Protein AF-A0A0B7K867-F1 (afdb_monomer_lite)

Foldseek 3Di:
DVLCLQVVPPPSVVVVVVVLVVLVVVLVVVCVVPPPQVSLLSLLVSLLVQLVVQLFPLVRVVVSLVSLVVSLVSLVVLQVVDPDLVVLLVSCLVCLLSLLSSLQQLLQLLQLCLQDPRVAPVCSVVSLVSSVSNLDPPAPQLSHLCSQCVVLSVLSNLLSNLLSVLQNDPDLADDPVSQVSLVVSLVCLVPDDGPDPPVRHPPCVLSVLLSRLLSQLSSLLSNLQSCLSHVVDDDDDESLRSLCRSVVSVVVRDLPHPCLLVCQRSLLSSLLSDDDPVSVVVSVVSLVSCVPPVVPVCSVVSNVLSVVLNVVVVVVCVVVVVPPDPDDDDDDDDDDDDDDDDDDDYDDDDDDDDDDDDDPDPDDPPPDDPDPPDPVDDDDYDPVSVPSPNQSHSNHCSDSSNVCVVVSNRHGRD

pLDDT: mean 75.61, std 20.84, range [25.62, 98.25]

Structure (mmCIF, N/CA/C/O backbone):
data_AF-A0A0B7K867-F1
#
_entry.id   AF-A0A0B7K867-F1
#
loop_
_atom_site.group_PDB
_atom_site.id
_atom_site.type_symbol
_atom_site.label_atom_id
_atom_site.label_alt_id
_atom_site.label_comp_id
_atom_site.label_asym_id
_atom_site.label_entity_id
_atom_site.label_seq_id
_atom_site.pdbx_PDB_ins_code
_atom_site.Cartn_x
_atom_site.Cartn_y
_atom_site.Cartn_z
_atom_site.occupancy
_atom_site.B_iso_or_equiv
_atom_site.auth_seq_id
_atom_site.auth_comp_id
_atom_site.auth_asym_id
_atom_site.auth_atom_id
_atom_site.pdbx_PDB_model_num
ATOM 1 N N . MET A 1 1 ? -1.658 -6.199 23.686 1.00 56.97 1 MET A N 1
ATOM 2 C CA . MET A 1 1 ? -0.664 -5.362 22.976 1.00 56.97 1 MET A CA 1
ATOM 3 C C . MET A 1 1 ? 0.705 -5.403 23.638 1.00 56.97 1 MET A C 1
ATOM 5 O O . MET A 1 1 ? 1.655 -5.749 22.957 1.00 56.97 1 MET A O 1
ATOM 9 N N . THR A 1 2 ? 0.822 -5.155 24.946 1.00 69.38 2 THR A N 1
ATOM 10 C CA . THR A 1 2 ? 2.101 -5.198 25.694 1.00 69.38 2 THR A CA 1
ATOM 11 C C . THR A 1 2 ? 2.902 -6.489 25.502 1.00 69.38 2 THR A C 1
ATOM 13 O O . THR A 1 2 ? 4.087 -6.428 25.205 1.00 69.38 2 THR A O 1
ATOM 16 N N . CYS A 1 3 ? 2.254 -7.654 25.559 1.00 64.75 3 CYS A N 1
ATOM 17 C CA . CYS A 1 3 ? 2.908 -8.951 25.341 1.00 64.75 3 CYS A CA 1
ATOM 18 C C . CYS A 1 3 ? 3.470 -9.158 23.919 1.00 64.75 3 CYS A C 1
ATOM 20 O O . CYS A 1 3 ? 4.193 -10.118 23.691 1.00 64.75 3 CYS A O 1
ATOM 22 N N . PHE A 1 4 ? 3.132 -8.284 22.966 1.00 64.44 4 PHE A N 1
ATOM 23 C CA . PHE A 1 4 ? 3.580 -8.354 21.571 1.00 64.44 4 PHE A CA 1
ATOM 24 C C . PHE A 1 4 ? 4.642 -7.298 21.232 1.00 64.44 4 PHE A C 1
ATOM 26 O O . PHE A 1 4 ? 5.082 -7.225 20.090 1.00 64.44 4 PHE A O 1
ATOM 33 N N . HIS A 1 5 ? 5.069 -6.486 22.209 1.00 59.84 5 HIS A N 1
ATOM 34 C CA . HIS A 1 5 ? 6.167 -5.531 22.025 1.00 59.84 5 HIS A CA 1
ATOM 35 C C . HIS A 1 5 ? 7.540 -6.203 21.903 1.00 59.84 5 HIS A C 1
ATOM 37 O O . HIS A 1 5 ? 8.487 -5.542 21.501 1.00 59.84 5 HIS A O 1
ATOM 43 N N . GLU A 1 6 ? 7.659 -7.498 22.192 1.00 63.31 6 GLU A N 1
ATOM 44 C CA . GLU A 1 6 ? 8.897 -8.259 22.022 1.00 63.31 6 GLU A CA 1
ATOM 45 C C . GLU A 1 6 ? 8.617 -9.520 21.177 1.00 63.31 6 GLU A C 1
ATOM 47 O O . GLU A 1 6 ? 8.407 -10.607 21.714 1.00 63.31 6 GLU A O 1
ATOM 52 N N . PRO A 1 7 ? 8.542 -9.393 19.839 1.00 54.34 7 PRO A N 1
ATOM 53 C CA . PRO A 1 7 ? 8.161 -10.464 18.920 1.00 54.34 7 PRO A CA 1
ATOM 54 C C . PRO A 1 7 ? 9.181 -11.608 18.883 1.00 54.34 7 PRO A C 1
ATOM 56 O O . PRO A 1 7 ? 8.835 -12.724 18.506 1.00 54.34 7 PRO A O 1
ATOM 59 N N . SER A 1 8 ? 10.421 -11.363 19.314 1.00 57.66 8 SER A N 1
ATOM 60 C CA . SER A 1 8 ? 11.446 -12.390 19.536 1.00 57.66 8 SER A CA 1
ATOM 61 C C . SER A 1 8 ? 11.122 -13.314 20.717 1.00 57.66 8 SER A C 1
ATOM 63 O O . SER A 1 8 ? 11.644 -14.428 20.784 1.00 57.66 8 SER A O 1
ATOM 65 N N . ASN A 1 9 ? 10.238 -12.899 21.629 1.00 67.25 9 ASN A N 1
ATOM 66 C CA . ASN A 1 9 ? 9.821 -13.689 22.776 1.00 67.25 9 ASN A CA 1
ATOM 67 C C . ASN A 1 9 ? 8.528 -14.464 22.463 1.00 67.25 9 ASN A C 1
ATOM 69 O O . ASN A 1 9 ? 7.400 -13.999 22.668 1.00 67.25 9 ASN A O 1
ATOM 73 N N . SER A 1 10 ? 8.706 -15.689 21.958 1.00 67.25 10 SER A N 1
ATOM 74 C CA . SER A 1 10 ? 7.602 -16.590 21.599 1.00 67.25 10 SER A CA 1
ATOM 75 C C . SER A 1 10 ? 6.669 -16.898 22.779 1.00 67.25 10 SER A C 1
ATOM 77 O O . SER A 1 10 ? 5.478 -17.141 22.569 1.00 67.25 10 SER A O 1
ATOM 79 N N . GLU A 1 11 ? 7.172 -16.886 24.016 1.00 76.06 11 GLU A N 1
ATOM 80 C CA . GLU A 1 11 ? 6.361 -17.151 25.207 1.00 76.06 11 GLU A CA 1
ATOM 81 C C . GLU A 1 11 ? 5.426 -15.979 25.512 1.00 76.06 11 GLU A C 1
ATOM 83 O O . GLU A 1 11 ? 4.225 -16.194 25.703 1.00 76.06 11 GLU A O 1
ATOM 88 N N . LEU A 1 12 ? 5.934 -14.743 25.464 1.00 76.12 12 LEU A N 1
ATOM 89 C CA . LEU A 1 12 ? 5.117 -13.536 25.620 1.00 76.12 12 LEU A CA 1
ATOM 90 C C . LEU A 1 12 ? 4.058 -13.429 24.519 1.00 76.12 12 LEU A C 1
ATOM 92 O O . LEU A 1 12 ? 2.893 -13.164 24.816 1.00 76.12 12 LEU A O 1
ATOM 96 N N . SER A 1 13 ? 4.413 -13.740 23.271 1.00 68.56 13 SER A N 1
ATOM 97 C CA . SER A 1 13 ? 3.451 -13.763 22.163 1.00 68.56 13 SER A CA 1
ATOM 98 C C . SER A 1 13 ? 2.328 -14.785 22.396 1.00 68.56 13 SER A C 1
ATOM 100 O O . SER A 1 13 ? 1.149 -14.467 22.227 1.00 68.56 13 SER A O 1
ATOM 102 N N . SER A 1 14 ? 2.659 -15.994 22.869 1.00 74.56 14 SER A N 1
ATOM 103 C CA . SER A 1 14 ? 1.657 -17.015 23.213 1.00 74.56 14 SER A CA 1
ATOM 104 C C . SER A 1 14 ? 0.759 -16.597 24.388 1.00 74.56 14 SER A C 1
ATOM 106 O O . SER A 1 14 ? -0.443 -16.866 24.394 1.00 74.56 14 SER A O 1
ATOM 108 N N . LEU A 1 15 ? 1.322 -15.902 25.381 1.00 82.94 15 LEU A N 1
ATOM 109 C CA . LEU A 1 15 ? 0.586 -15.361 26.520 1.00 82.94 15 LEU A CA 1
ATOM 110 C C . LEU A 1 15 ? -0.377 -14.253 26.076 1.00 82.94 15 LEU A C 1
ATOM 112 O O . LEU A 1 15 ? -1.535 -14.246 26.487 1.00 82.94 15 LEU A O 1
ATOM 116 N N . GLY A 1 16 ? 0.071 -13.366 25.188 1.00 80.56 16 GLY A N 1
ATOM 117 C CA . GLY A 1 16 ? -0.761 -12.321 24.604 1.00 80.56 16 GLY A CA 1
ATOM 118 C C . GLY A 1 16 ? -1.966 -12.880 23.848 1.00 80.56 16 GLY A C 1
ATOM 119 O O . GLY A 1 16 ? -3.068 -12.357 23.998 1.00 80.56 16 GLY A O 1
ATOM 120 N N . ILE A 1 17 ? -1.780 -13.960 23.077 1.00 75.56 17 ILE A N 1
ATOM 121 C CA . ILE A 1 17 ? -2.883 -14.635 22.372 1.00 75.56 17 ILE A CA 1
ATOM 122 C C . ILE A 1 17 ? -3.884 -15.204 23.380 1.00 75.56 17 ILE A C 1
ATOM 124 O O . ILE A 1 17 ? -5.071 -14.909 23.273 1.00 75.56 17 ILE A O 1
ATOM 128 N N . ARG A 1 18 ? -3.412 -15.912 24.416 1.00 80.00 18 ARG A N 1
ATOM 129 C CA . ARG A 1 18 ? -4.284 -16.443 25.479 1.00 80.00 18 ARG A CA 1
ATOM 130 C C . ARG A 1 18 ? -5.076 -15.350 26.195 1.00 80.00 18 ARG A C 1
ATOM 132 O O . ARG A 1 18 ? -6.247 -15.544 26.509 1.00 80.00 18 ARG A O 1
ATOM 139 N N . HIS A 1 19 ? -4.467 -14.189 26.444 1.00 84.44 19 HIS A N 1
ATOM 140 C CA . HIS A 1 19 ? -5.178 -13.048 27.023 1.00 84.44 19 HIS A CA 1
ATOM 141 C C . HIS A 1 19 ? -6.284 -12.523 26.101 1.00 84.44 19 HIS A C 1
ATOM 143 O O . HIS A 1 19 ? -7.366 -12.203 26.588 1.00 84.44 19 HIS A O 1
ATOM 149 N N . LEU A 1 20 ? -6.041 -12.457 24.789 1.00 80.25 20 LEU A N 1
ATOM 150 C CA . LEU A 1 20 ? -7.052 -12.031 23.816 1.00 80.25 20 LEU A CA 1
ATOM 151 C C . LEU A 1 20 ? -8.190 -13.053 23.674 1.00 80.25 20 LEU A C 1
ATOM 153 O O . LEU A 1 20 ? -9.345 -12.652 23.540 1.00 80.25 20 LEU A O 1
ATOM 157 N N . GLU A 1 21 ? -7.882 -14.349 23.740 1.00 75.81 21 GLU A N 1
ATOM 158 C CA . GLU A 1 21 ? -8.877 -15.429 23.732 1.00 75.81 21 GLU A CA 1
ATOM 159 C C . GLU A 1 21 ? -9.757 -15.381 24.989 1.00 75.81 21 GLU A C 1
ATOM 161 O O . GLU A 1 21 ? -10.977 -15.321 24.877 1.00 75.81 21 GLU A O 1
ATOM 166 N N . CYS A 1 22 ? -9.155 -15.262 26.177 1.00 81.19 22 CYS A N 1
ATOM 167 C CA . CYS A 1 22 ? -9.885 -15.121 27.443 1.00 81.19 22 CYS A CA 1
ATOM 168 C C . CYS A 1 22 ? -10.757 -13.848 27.480 1.00 81.19 22 CYS A C 1
ATOM 170 O O . CYS A 1 22 ? -11.909 -13.867 27.924 1.00 81.19 22 CYS A O 1
ATOM 172 N N . ALA A 1 23 ? -10.241 -12.735 26.944 1.00 80.62 23 ALA A N 1
ATOM 173 C CA . ALA A 1 23 ? -11.027 -11.517 26.764 1.00 80.62 23 ALA A CA 1
ATOM 174 C C . ALA A 1 23 ? -12.232 -11.742 25.835 1.00 80.62 23 ALA A C 1
ATOM 176 O O . ALA A 1 23 ? -13.276 -11.125 26.031 1.00 80.62 23 ALA A O 1
ATOM 177 N N . SER A 1 24 ? -12.119 -12.633 24.844 1.00 74.75 24 SER A N 1
ATOM 178 C CA . SER A 1 24 ? -13.228 -12.980 23.957 1.00 74.75 24 SER A CA 1
ATOM 179 C C . SER A 1 24 ? -14.368 -13.674 24.697 1.00 74.75 24 SER A C 1
ATOM 181 O O . SER A 1 24 ? -15.514 -13.263 24.530 1.00 74.75 24 SER A O 1
ATOM 183 N N . ASP A 1 25 ? -14.056 -14.652 25.548 1.00 75.75 25 ASP A N 1
ATOM 184 C CA . ASP A 1 25 ? -15.058 -15.367 26.349 1.00 75.75 25 ASP A CA 1
ATOM 185 C C . ASP A 1 25 ? -15.780 -14.419 27.318 1.00 75.75 25 ASP A C 1
ATOM 187 O O . ASP A 1 25 ? -16.999 -14.483 27.488 1.00 75.75 25 ASP A O 1
ATOM 191 N N . THR A 1 26 ? -15.031 -13.476 27.896 1.00 75.88 26 THR A N 1
ATOM 192 C CA . THR A 1 26 ? -15.555 -12.494 28.855 1.00 75.88 26 THR A CA 1
ATOM 193 C C . THR A 1 26 ? -16.478 -11.484 28.169 1.00 75.88 26 THR A C 1
ATOM 195 O O . THR A 1 26 ? -17.595 -11.251 28.624 1.00 75.88 26 THR A O 1
ATOM 198 N N . LEU A 1 27 ? -16.058 -10.932 27.026 1.00 76.19 27 LEU A N 1
ATOM 199 C CA . LEU A 1 27 ? -16.862 -9.982 26.249 1.00 76.19 27 LEU A CA 1
ATOM 200 C C . LEU A 1 27 ? -18.140 -10.623 25.695 1.00 76.19 27 LEU A C 1
ATOM 202 O O . LEU A 1 27 ? -19.187 -9.978 25.657 1.00 76.19 27 LEU A O 1
ATOM 206 N N . HIS A 1 28 ? -18.081 -11.902 25.312 1.00 70.69 28 HIS A N 1
ATOM 207 C CA . HIS A 1 28 ? -19.255 -12.623 24.830 1.00 70.69 28 HIS A CA 1
ATOM 208 C C . HIS A 1 28 ? -20.311 -12.817 25.931 1.00 70.69 28 HIS A C 1
ATOM 210 O O . HIS A 1 28 ? -21.506 -12.756 25.634 1.00 70.69 28 HIS A O 1
ATOM 216 N N . ALA A 1 29 ? -19.892 -13.002 27.188 1.00 68.94 29 ALA A N 1
ATOM 217 C CA . ALA A 1 29 ? -20.795 -13.046 28.336 1.00 68.94 29 ALA A CA 1
ATOM 218 C C . ALA A 1 29 ? -21.405 -11.664 28.644 1.00 68.94 29 ALA A C 1
ATOM 220 O O . ALA A 1 29 ? -22.609 -11.566 28.868 1.00 68.94 29 ALA A O 1
ATOM 221 N N . SER A 1 30 ? -20.615 -10.587 28.573 1.00 64.12 30 SER A N 1
ATOM 222 C CA . SER A 1 30 ? -21.084 -9.216 28.841 1.00 64.12 30 SER A CA 1
ATOM 223 C C . SER A 1 30 ? -22.057 -8.670 27.787 1.00 64.12 30 SER A C 1
ATOM 225 O O . SER A 1 30 ? -22.953 -7.898 28.123 1.00 64.12 30 SER A O 1
ATOM 227 N N . LEU A 1 31 ? -21.956 -9.107 26.523 1.00 64.19 31 LEU A N 1
ATOM 228 C CA . LEU A 1 31 ? -22.924 -8.763 25.466 1.00 64.19 31 LEU A CA 1
ATOM 229 C C . LEU A 1 31 ? -24.349 -9.263 25.771 1.00 64.19 31 LEU A C 1
ATOM 231 O O . LEU A 1 31 ? -25.322 -8.682 25.286 1.00 64.19 31 LEU A O 1
ATOM 235 N N . ILE A 1 32 ? -24.476 -10.326 26.570 1.00 62.62 32 ILE A N 1
ATOM 236 C CA . ILE A 1 32 ? -25.762 -10.907 26.978 1.00 62.62 32 ILE A CA 1
ATOM 237 C C . ILE A 1 32 ? -26.411 -10.070 28.097 1.00 62.62 32 ILE A C 1
ATOM 239 O O . ILE A 1 32 ? -27.637 -10.025 28.180 1.00 62.62 32 ILE A O 1
ATOM 243 N N . ASP A 1 33 ? -25.612 -9.351 28.894 1.00 56.97 33 ASP A N 1
ATOM 244 C CA . ASP A 1 33 ? -26.041 -8.672 30.131 1.00 56.97 33 ASP A CA 1
ATOM 245 C C . ASP A 1 33 ? -26.426 -7.185 29.946 1.00 56.97 33 ASP A C 1
ATOM 247 O O . ASP A 1 33 ? -26.813 -6.499 30.888 1.00 56.97 33 ASP A O 1
ATOM 251 N N . GLY A 1 34 ? -26.391 -6.670 28.711 1.00 55.19 34 GLY A N 1
ATOM 252 C CA . GLY A 1 34 ? -27.034 -5.399 28.347 1.00 55.19 34 GLY A CA 1
ATOM 253 C C . GLY A 1 34 ? -26.179 -4.124 28.413 1.00 55.19 34 GLY A C 1
ATOM 254 O O . GLY A 1 34 ? -26.662 -3.078 27.973 1.00 55.19 34 GLY A O 1
ATOM 255 N N . GLU A 1 35 ? -24.914 -4.176 28.844 1.00 55.56 35 GLU A N 1
ATOM 256 C CA . GLU A 1 35 ? -23.950 -3.070 28.673 1.00 55.56 35 GLU A CA 1
ATOM 257 C C . GLU A 1 35 ? -23.458 -3.005 27.217 1.00 55.56 35 GLU A C 1
ATOM 259 O O . GLU A 1 35 ? -22.434 -3.570 26.856 1.00 55.56 35 GLU A O 1
ATOM 264 N N . LYS A 1 36 ? -24.210 -2.353 26.324 1.00 68.44 36 LYS A N 1
ATOM 265 C CA . LYS A 1 36 ? -23.975 -2.504 24.874 1.00 68.44 36 LYS A CA 1
ATOM 266 C C . LYS A 1 36 ? -22.848 -1.638 24.291 1.00 68.44 36 LYS A C 1
ATOM 268 O O . LYS A 1 36 ? -22.123 -2.138 23.440 1.00 68.44 36 LYS A O 1
ATOM 273 N N . SER A 1 37 ? -22.686 -0.375 24.707 1.00 69.31 37 SER A N 1
ATOM 274 C CA . SER A 1 37 ? -21.748 0.558 24.034 1.00 69.31 37 SER A CA 1
ATOM 275 C C . SER A 1 37 ? -20.278 0.300 24.407 1.00 69.31 37 SER A C 1
ATOM 277 O O . SER A 1 37 ? -19.452 0.054 23.528 1.00 69.31 37 SER A O 1
ATOM 279 N N . GLU A 1 38 ? -19.937 0.252 25.699 1.00 73.31 38 GLU A N 1
ATOM 280 C CA . GLU A 1 38 ? -18.545 0.033 26.139 1.00 73.31 38 GLU A CA 1
ATOM 281 C C . GLU A 1 38 ? -18.023 -1.370 25.797 1.00 73.31 38 GLU A C 1
ATOM 283 O O . GLU A 1 38 ? -16.888 -1.527 25.337 1.00 73.31 38 GLU A O 1
ATOM 288 N N . VAL A 1 39 ? -18.872 -2.394 25.914 1.00 78.19 39 VAL A N 1
ATOM 289 C CA . VAL A 1 39 ? -18.525 -3.765 25.513 1.00 78.19 39 VAL A CA 1
ATOM 290 C C . VAL A 1 39 ? -18.267 -3.846 24.007 1.00 78.19 39 VAL A C 1
ATOM 292 O O . VAL A 1 39 ? -17.319 -4.511 23.589 1.00 78.19 39 VAL A O 1
ATOM 295 N N . LEU A 1 40 ? -19.033 -3.125 23.179 1.00 77.25 40 LEU A N 1
ATOM 296 C CA . LEU A 1 40 ? -18.819 -3.075 21.731 1.00 77.25 40 LEU A CA 1
ATOM 297 C C . LEU A 1 40 ? -17.492 -2.397 21.364 1.00 77.25 40 LEU A C 1
ATOM 299 O O . LEU A 1 40 ? -16.791 -2.875 20.465 1.00 77.25 40 LEU A O 1
ATOM 303 N N . LYS A 1 41 ? -17.101 -1.333 22.078 1.00 76.75 41 LYS A N 1
ATOM 304 C CA . LYS A 1 41 ? -15.795 -0.674 21.897 1.00 76.75 41 LYS A CA 1
ATOM 305 C C . LYS A 1 41 ? -14.645 -1.612 22.251 1.00 76.75 41 LYS A C 1
ATOM 307 O O . LYS A 1 41 ? -13.727 -1.792 21.447 1.00 76.75 41 LYS A O 1
ATOM 312 N N . ALA A 1 42 ? -14.726 -2.270 23.407 1.00 81.88 42 ALA A N 1
ATOM 313 C CA . ALA A 1 42 ? -13.730 -3.243 23.846 1.00 81.88 42 ALA A CA 1
ATOM 314 C C . ALA A 1 42 ? -13.631 -4.443 22.888 1.00 81.88 42 ALA A C 1
ATOM 316 O O . ALA A 1 42 ? -12.528 -4.872 22.535 1.00 81.88 42 ALA A O 1
ATOM 317 N N . HIS A 1 43 ? -14.771 -4.947 22.401 1.00 82.94 43 HIS A N 1
ATOM 318 C CA . HIS A 1 43 ? -14.814 -6.022 21.408 1.00 82.94 43 HIS A CA 1
ATOM 319 C C . HIS A 1 43 ? -14.176 -5.579 20.093 1.00 82.94 43 HIS A C 1
ATOM 321 O O . HIS A 1 43 ? -13.311 -6.283 19.579 1.00 82.94 43 HIS A O 1
ATOM 327 N N . THR A 1 44 ? -14.514 -4.392 19.593 1.00 83.06 44 THR A N 1
ATOM 328 C CA . THR A 1 44 ? -13.930 -3.836 18.363 1.00 83.06 44 THR A CA 1
ATOM 329 C C . THR A 1 44 ? -12.410 -3.696 18.485 1.00 83.06 44 THR A C 1
ATOM 331 O O . THR A 1 44 ? -11.679 -4.188 17.626 1.00 83.06 44 THR A O 1
ATOM 334 N N . ALA A 1 45 ? -11.909 -3.112 19.578 1.00 84.31 45 ALA A N 1
ATOM 335 C CA . ALA A 1 45 ? -10.473 -2.953 19.822 1.00 84.31 45 ALA A CA 1
ATOM 336 C C . ALA A 1 45 ? -9.731 -4.301 19.891 1.00 84.31 45 ALA A C 1
ATOM 338 O O . ALA A 1 45 ? -8.665 -4.469 19.285 1.00 84.31 45 ALA A O 1
ATOM 339 N N . LYS A 1 46 ? -10.313 -5.290 20.585 1.00 86.50 46 LYS A N 1
ATOM 340 C CA . LYS A 1 46 ? -9.799 -6.667 20.638 1.00 86.50 46 LYS A CA 1
ATOM 341 C C . LYS A 1 46 ? -9.746 -7.285 19.242 1.00 86.50 46 LYS A C 1
ATOM 343 O O . LYS A 1 46 ? -8.712 -7.824 18.854 1.00 86.50 46 LYS A O 1
ATOM 348 N N . THR A 1 47 ? -10.836 -7.208 18.484 1.00 86.88 47 THR A N 1
ATOM 349 C CA . THR A 1 47 ? -10.940 -7.822 17.157 1.00 86.88 47 THR A CA 1
ATOM 350 C C . THR A 1 47 ? -9.967 -7.183 16.164 1.00 86.88 47 THR A C 1
ATOM 352 O O . THR A 1 47 ? -9.309 -7.903 15.418 1.00 86.88 47 THR A O 1
ATOM 355 N N . ILE A 1 48 ? -9.764 -5.862 16.211 1.00 86.69 48 ILE A N 1
ATOM 356 C CA . ILE A 1 48 ? -8.735 -5.175 15.409 1.00 86.69 48 ILE A CA 1
ATOM 357 C C . ILE A 1 48 ? -7.331 -5.631 15.805 1.00 86.69 48 ILE A C 1
ATOM 359 O O . ILE A 1 48 ? -6.498 -5.882 14.938 1.00 86.69 48 ILE A O 1
ATOM 363 N N . THR A 1 49 ? -7.070 -5.784 17.104 1.00 85.25 49 THR A N 1
ATOM 364 C CA . THR A 1 49 ? -5.784 -6.293 17.598 1.00 85.25 49 THR A CA 1
ATOM 365 C C . THR A 1 49 ? -5.514 -7.710 17.085 1.00 85.25 49 THR A C 1
ATOM 367 O O . THR A 1 49 ? -4.422 -7.996 16.599 1.00 85.25 49 THR A O 1
ATOM 370 N N . LEU A 1 50 ? -6.512 -8.595 17.150 1.00 85.31 50 LEU A N 1
ATOM 371 C CA . LEU A 1 50 ? -6.423 -9.951 16.607 1.00 85.31 50 LEU A CA 1
ATOM 372 C C . LEU A 1 50 ? -6.218 -9.939 15.088 1.00 85.31 50 LEU A C 1
ATOM 374 O O . LEU A 1 50 ? -5.361 -10.669 14.593 1.00 85.31 50 LEU A O 1
ATOM 378 N N . ALA A 1 51 ? -6.947 -9.088 14.361 1.00 87.12 51 ALA A N 1
ATOM 379 C CA . ALA A 1 51 ? -6.766 -8.908 12.925 1.00 87.12 51 ALA A CA 1
ATOM 380 C C . ALA A 1 51 ? -5.328 -8.489 12.605 1.00 87.12 51 ALA A C 1
ATOM 382 O O . ALA A 1 51 ? -4.669 -9.164 11.821 1.00 87.12 51 ALA A O 1
ATOM 383 N N . TYR A 1 52 ? -4.816 -7.446 13.266 1.00 84.00 52 TYR A N 1
ATOM 384 C CA . TYR A 1 52 ? -3.444 -6.973 13.100 1.00 84.00 52 TYR A CA 1
ATOM 385 C C . TYR A 1 52 ? -2.440 -8.110 13.296 1.00 84.00 52 TYR A C 1
ATOM 387 O O . TYR A 1 52 ? -1.683 -8.420 12.385 1.00 84.00 52 TYR A O 1
ATOM 395 N N . LEU A 1 53 ? -2.484 -8.804 14.436 1.00 81.12 53 LEU A N 1
ATOM 396 C CA . LEU A 1 53 ? -1.532 -9.873 14.751 1.00 81.12 53 LEU A CA 1
ATOM 397 C C . LEU A 1 53 ? -1.561 -11.024 13.737 1.00 81.12 53 LEU A C 1
ATOM 399 O O . LEU A 1 53 ? -0.521 -11.591 13.416 1.00 81.12 53 LEU A O 1
ATOM 403 N N . LYS A 1 54 ? -2.747 -11.382 13.239 1.00 82.94 54 LYS A N 1
ATOM 404 C CA . LYS A 1 54 ? -2.939 -12.532 12.345 1.00 82.94 54 LYS A CA 1
ATOM 405 C C . LYS A 1 54 ? -2.692 -12.197 10.873 1.00 82.94 54 LYS A C 1
ATOM 407 O O . LYS A 1 54 ? -2.276 -13.071 10.123 1.00 82.94 54 LYS A O 1
ATOM 412 N N . LEU A 1 55 ? -2.901 -10.949 10.447 1.00 84.06 55 LEU A N 1
ATOM 413 C CA . LEU A 1 55 ? -2.641 -10.496 9.069 1.00 84.06 55 LEU A CA 1
ATOM 414 C C . LEU A 1 55 ? -1.155 -10.520 8.691 1.00 84.06 55 LEU A C 1
ATOM 416 O O . LEU A 1 55 ? -0.824 -10.549 7.503 1.00 84.06 55 LEU A O 1
ATOM 420 N N . TRP A 1 56 ? -0.283 -10.520 9.697 1.00 76.94 56 TRP A N 1
ATOM 421 C CA . TRP A 1 56 ? 1.164 -10.608 9.552 1.00 76.94 56 TRP A CA 1
ATOM 422 C C . TRP A 1 56 ? 1.733 -12.024 9.680 1.00 76.94 56 TRP A C 1
ATOM 424 O O . TRP A 1 56 ? 2.911 -12.240 9.403 1.00 76.94 56 TRP A O 1
ATOM 434 N N . ASP A 1 57 ? 0.906 -13.003 10.047 1.00 77.50 57 ASP A N 1
ATOM 435 C CA . ASP A 1 57 ? 1.308 -14.403 10.127 1.00 77.50 57 ASP A CA 1
ATOM 436 C C . ASP A 1 57 ? 0.868 -15.155 8.856 1.00 77.50 57 ASP A C 1
ATOM 438 O O . ASP A 1 57 ? -0.333 -15.312 8.605 1.00 77.50 57 ASP A O 1
ATOM 442 N N . PRO A 1 58 ? 1.811 -15.691 8.056 1.00 72.31 58 PRO A N 1
ATOM 443 C CA . PRO A 1 58 ? 1.476 -16.407 6.828 1.00 72.31 58 PRO A CA 1
ATOM 444 C C . PRO A 1 58 ? 0.559 -17.610 7.071 1.00 72.31 58 PRO A C 1
ATOM 446 O O . PRO A 1 58 ? -0.264 -17.931 6.211 1.00 72.31 58 PRO A O 1
ATOM 449 N N . GLN A 1 59 ? 0.674 -18.257 8.237 1.00 75.25 59 GLN A N 1
ATOM 450 C CA . GLN A 1 59 ? -0.088 -19.457 8.588 1.00 75.25 59 GLN A CA 1
ATOM 451 C C . GLN A 1 59 ? -1.515 -19.146 9.047 1.00 75.25 59 GLN A C 1
ATOM 453 O O . GLN A 1 59 ? -2.382 -20.016 8.977 1.00 75.25 59 GLN A O 1
ATOM 458 N N . SER A 1 60 ? -1.784 -17.918 9.499 1.00 76.94 60 SER A N 1
ATOM 459 C CA . SER A 1 60 ? -3.087 -17.529 10.052 1.00 76.94 60 SER A CA 1
ATOM 460 C C . SER A 1 60 ? -3.719 -16.298 9.395 1.00 76.94 60 SER A C 1
ATOM 462 O O . SER A 1 60 ? -4.762 -15.817 9.842 1.00 76.94 60 SER A O 1
ATOM 464 N N . SER A 1 61 ? -3.168 -15.860 8.264 1.00 74.31 61 SER A N 1
ATOM 465 C CA . SER A 1 61 ? -3.665 -14.742 7.457 1.00 74.31 61 SER A CA 1
ATOM 466 C C . SER A 1 61 ? -5.161 -14.815 7.114 1.00 74.31 61 SER A C 1
ATOM 468 O O . SER A 1 61 ? -5.860 -13.805 7.191 1.00 74.31 61 SER A O 1
ATOM 470 N N . GLY A 1 62 ? -5.693 -16.006 6.808 1.00 78.12 62 GLY A N 1
ATOM 471 C CA . GLY A 1 62 ? -7.130 -16.206 6.571 1.00 78.12 62 GLY A CA 1
ATOM 472 C C . GLY A 1 62 ? -7.994 -15.884 7.797 1.00 78.12 62 GLY A C 1
ATOM 473 O O . GLY A 1 62 ? -9.039 -15.246 7.675 1.00 78.12 62 GLY A O 1
ATOM 474 N N . THR A 1 63 ? -7.524 -16.250 8.991 1.00 81.75 63 THR A N 1
ATOM 475 C CA . THR A 1 63 ? -8.163 -15.896 10.264 1.00 81.75 63 THR A CA 1
ATOM 476 C C . THR A 1 63 ? -8.066 -14.391 10.525 1.00 81.75 63 THR A C 1
ATOM 478 O O . THR A 1 63 ? -9.034 -13.785 10.979 1.00 81.75 63 THR A O 1
ATOM 481 N N . GLY A 1 64 ? -6.941 -13.758 10.172 1.00 84.56 64 GLY A N 1
ATOM 482 C CA . GLY A 1 64 ? -6.775 -12.302 10.255 1.00 84.56 64 GLY A CA 1
ATOM 483 C C . GLY A 1 64 ? -7.784 -11.528 9.405 1.00 84.56 64 GLY A C 1
ATOM 484 O O . GLY A 1 64 ? -8.401 -10.583 9.895 1.00 84.56 64 GLY A O 1
ATOM 485 N N . LEU A 1 65 ? -8.029 -11.978 8.170 1.00 84.88 65 LEU A N 1
ATOM 486 C CA . LEU A 1 65 ? -9.064 -11.410 7.297 1.00 84.88 65 LEU A CA 1
ATOM 487 C C . LEU A 1 65 ? -10.477 -11.569 7.883 1.00 84.88 65 LEU A C 1
ATOM 489 O O . LEU A 1 65 ? -11.294 -10.656 7.765 1.00 84.88 65 LEU A O 1
ATOM 493 N N . SER A 1 66 ? -10.758 -12.696 8.547 1.00 86.50 66 SER A N 1
ATOM 494 C CA . SER A 1 66 ? -12.036 -12.913 9.238 1.00 86.50 66 SER A CA 1
ATOM 495 C C . SER A 1 66 ? -12.240 -11.918 10.380 1.00 86.50 66 SER A C 1
ATOM 497 O O . SER A 1 66 ? -13.305 -11.310 10.469 1.00 86.50 66 SER A O 1
ATOM 499 N N . TYR A 1 67 ? -11.223 -11.700 11.220 1.00 87.94 67 TYR A N 1
ATOM 500 C CA . TYR A 1 67 ? -11.299 -10.697 12.285 1.00 87.94 67 TYR A CA 1
ATOM 501 C C . TYR A 1 67 ? -11.457 -9.283 11.725 1.00 87.94 67 TYR A C 1
ATOM 503 O O . TYR A 1 67 ? -12.224 -8.488 12.259 1.00 87.94 67 TYR A O 1
ATOM 511 N N . LEU A 1 68 ? -10.796 -8.956 10.614 1.00 87.88 68 LEU A N 1
ATOM 512 C CA . LEU A 1 68 ? -10.965 -7.648 9.986 1.00 87.88 68 LEU A CA 1
ATOM 513 C C . LEU A 1 68 ? -12.405 -7.429 9.481 1.00 87.88 68 LEU A C 1
ATOM 515 O O . LEU A 1 68 ? -12.973 -6.352 9.670 1.00 87.88 68 LEU A O 1
ATOM 519 N N . ALA A 1 69 ? -13.021 -8.453 8.884 1.00 86.88 69 ALA A N 1
ATOM 520 C CA . ALA A 1 69 ? -14.425 -8.412 8.473 1.00 86.88 69 ALA A CA 1
ATOM 521 C C . ALA A 1 69 ? -15.385 -8.306 9.676 1.00 86.88 69 ALA A C 1
ATOM 523 O O . ALA A 1 69 ? -16.368 -7.558 9.631 1.00 86.88 69 ALA A O 1
ATOM 524 N N . GLU A 1 70 ? -15.081 -9.003 10.772 1.00 85.94 70 GLU A N 1
ATOM 525 C CA . GLU A 1 70 ? -15.823 -8.899 12.030 1.00 85.94 70 GLU A CA 1
ATOM 526 C C . GLU A 1 70 ? -15.741 -7.477 12.604 1.00 85.94 70 GLU A C 1
ATOM 528 O O . GLU A 1 70 ? -16.776 -6.887 12.906 1.00 85.94 70 GLU A O 1
ATOM 533 N N . ALA A 1 71 ? -14.550 -6.869 12.657 1.00 87.44 71 ALA A N 1
ATOM 534 C CA . ALA A 1 71 ? -14.366 -5.497 13.135 1.00 87.44 71 ALA A CA 1
ATOM 535 C C . ALA A 1 71 ? -15.222 -4.489 12.351 1.00 87.44 71 ALA A C 1
ATOM 537 O O . ALA A 1 71 ? -15.867 -3.626 12.945 1.00 87.44 71 ALA A O 1
ATOM 538 N N . ARG A 1 72 ? -15.300 -4.628 11.019 1.00 86.38 72 ARG A N 1
ATOM 539 C CA . ARG A 1 72 ? -16.194 -3.798 10.190 1.00 86.38 72 ARG A CA 1
ATOM 540 C C . ARG A 1 72 ? -17.657 -3.978 10.570 1.00 86.38 72 ARG A C 1
ATOM 542 O O . ARG A 1 72 ? -18.393 -2.999 10.637 1.00 86.38 72 ARG A O 1
ATOM 549 N N . THR A 1 73 ? -18.076 -5.217 10.801 1.00 85.56 73 THR A N 1
ATOM 550 C CA . THR A 1 73 ? -19.458 -5.534 11.173 1.00 85.56 73 THR A CA 1
ATOM 551 C C . THR A 1 73 ? -19.816 -4.906 12.518 1.00 85.56 73 THR A C 1
ATOM 553 O O . THR A 1 73 ? -20.871 -4.289 12.629 1.00 85.56 73 THR A O 1
ATOM 556 N N . LEU A 1 74 ? -18.915 -4.976 13.502 1.00 84.56 74 LEU A N 1
ATOM 557 C CA . LEU A 1 74 ? -19.094 -4.359 14.820 1.00 84.56 74 LEU A CA 1
ATOM 558 C C . LEU A 1 74 ? -19.206 -2.831 14.734 1.00 84.56 74 LEU A C 1
ATOM 560 O O . LEU A 1 74 ? -20.088 -2.246 15.356 1.00 84.56 74 LEU A O 1
ATOM 564 N N . ILE A 1 75 ? -18.383 -2.179 13.906 1.00 83.19 75 ILE A N 1
ATOM 565 C CA . ILE A 1 75 ? -18.459 -0.723 13.698 1.00 83.19 75 ILE A CA 1
ATOM 566 C C . ILE A 1 75 ? -19.786 -0.326 13.034 1.00 83.19 75 ILE A C 1
ATOM 568 O O . ILE A 1 75 ? -20.420 0.644 13.444 1.00 83.19 75 ILE A O 1
ATOM 572 N N . LYS A 1 76 ? -20.254 -1.092 12.041 1.00 82.94 76 LYS A N 1
ATOM 573 C CA . LYS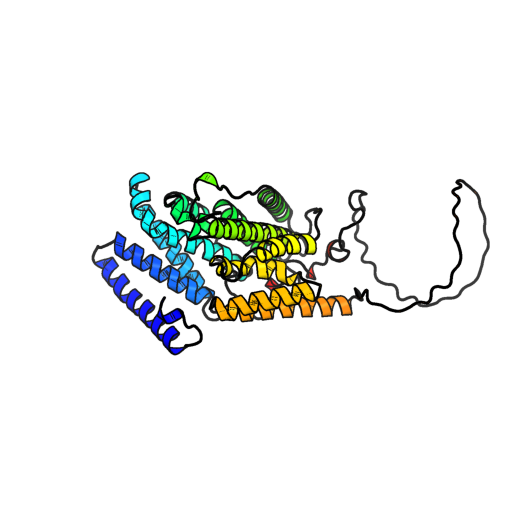 A 1 76 ? -21.568 -0.854 11.419 1.00 82.94 76 LYS A CA 1
ATOM 574 C C . LYS A 1 76 ? -22.715 -1.048 12.407 1.00 82.94 76 LYS A C 1
ATOM 576 O O . LYS A 1 76 ? -23.666 -0.274 12.393 1.00 82.94 76 LYS A O 1
ATOM 581 N N . GLN A 1 77 ? -22.625 -2.056 13.275 1.00 80.50 77 GLN A N 1
ATOM 582 C CA . GLN A 1 77 ? -23.599 -2.270 14.347 1.00 80.50 77 GLN A CA 1
ATOM 583 C C . GLN A 1 77 ? -23.611 -1.096 15.329 1.00 80.50 77 GLN A C 1
ATOM 585 O O . GLN A 1 77 ? -24.691 -0.622 15.667 1.00 80.50 77 GLN A O 1
ATOM 590 N N . ALA A 1 78 ? -22.438 -0.576 15.711 1.00 76.75 78 ALA A N 1
ATOM 591 C CA . ALA A 1 78 ? -22.331 0.624 16.544 1.00 76.75 78 ALA A CA 1
ATOM 592 C C . ALA A 1 78 ? -23.058 1.811 15.898 1.00 76.75 78 ALA A C 1
ATOM 594 O O . ALA A 1 78 ? -23.829 2.507 16.552 1.00 76.75 78 ALA A O 1
ATOM 595 N N . ALA A 1 79 ? -22.873 1.996 14.588 1.00 77.25 79 ALA A N 1
ATOM 596 C CA . ALA A 1 79 ? -23.495 3.091 13.859 1.00 77.25 79 ALA A CA 1
ATOM 597 C C . ALA A 1 79 ? -25.017 2.933 13.675 1.00 77.25 79 ALA A C 1
ATOM 599 O O . ALA A 1 79 ? -25.747 3.921 13.691 1.00 77.25 79 ALA A O 1
ATOM 600 N N . ALA A 1 80 ? -25.517 1.702 13.537 1.00 76.62 80 ALA A N 1
ATOM 601 C CA . ALA A 1 80 ? -26.933 1.423 13.285 1.00 76.62 80 ALA A CA 1
ATOM 602 C C . ALA A 1 80 ? -27.868 1.776 14.461 1.00 76.62 80 ALA A C 1
ATOM 604 O O . ALA A 1 80 ? -29.082 1.860 14.275 1.00 76.62 80 ALA A O 1
ATOM 605 N N . HIS A 1 81 ? -27.330 1.983 15.667 1.00 68.00 81 HIS A N 1
ATOM 606 C CA . HIS A 1 81 ? -28.118 2.299 16.861 1.00 68.00 81 HIS A CA 1
ATOM 607 C C . HIS A 1 81 ? -28.577 3.762 16.953 1.00 68.00 81 HIS A C 1
ATOM 609 O O . HIS A 1 81 ? -29.387 4.081 17.826 1.00 68.00 81 HIS A O 1
ATOM 615 N N . HIS A 1 82 ? -28.126 4.641 16.052 1.00 66.12 82 HIS A N 1
ATOM 616 C CA . HIS A 1 82 ? -28.367 6.079 16.154 1.00 66.12 82 HIS A CA 1
ATOM 617 C C . HIS A 1 82 ? -28.976 6.644 14.867 1.00 66.12 82 HIS A C 1
ATOM 619 O O . HIS A 1 82 ? -28.432 6.491 13.778 1.00 66.12 82 HIS A O 1
ATOM 625 N N . SER A 1 83 ? -30.124 7.316 14.995 1.00 63.06 83 SER A N 1
ATOM 626 C CA . SER A 1 83 ? -30.786 8.014 13.879 1.00 63.06 83 SER A CA 1
ATOM 627 C C . SER A 1 83 ? -30.335 9.472 13.732 1.00 63.06 83 SER A C 1
ATOM 629 O O . SER A 1 83 ? -30.567 10.077 12.690 1.00 63.06 83 SER A O 1
ATOM 631 N N . ASP A 1 84 ? -29.715 10.035 14.773 1.00 78.19 84 ASP A N 1
ATOM 632 C CA . ASP A 1 84 ? -29.224 11.413 14.818 1.00 78.19 84 ASP A CA 1
ATOM 633 C C . ASP A 1 84 ? -27.706 11.445 14.588 1.00 78.19 84 ASP A C 1
ATOM 635 O O . ASP A 1 84 ? -26.941 10.823 15.330 1.00 78.19 84 ASP A O 1
ATOM 639 N N . THR A 1 85 ? -27.275 12.189 13.567 1.00 73.62 85 THR A N 1
ATOM 640 C CA . THR A 1 85 ? -25.871 12.346 13.168 1.00 73.62 85 THR A CA 1
ATOM 641 C C . THR A 1 85 ? -24.999 12.947 14.273 1.00 73.62 85 THR A C 1
ATOM 643 O O . THR A 1 85 ? -23.832 12.581 14.381 1.00 73.62 85 THR A O 1
ATOM 646 N N . GLN A 1 86 ? -25.535 13.850 15.102 1.00 73.50 86 GLN A N 1
ATOM 647 C CA . GLN A 1 86 ? -24.757 14.498 16.163 1.00 73.50 86 GLN A CA 1
ATOM 648 C C . GLN A 1 86 ? -24.504 13.539 17.332 1.00 73.50 86 GLN A C 1
ATOM 650 O O . GLN A 1 86 ? -23.391 13.464 17.846 1.00 73.50 86 GLN A O 1
ATOM 655 N N . VAL A 1 87 ? -25.514 12.749 17.704 1.00 75.25 87 VAL A N 1
ATOM 656 C CA . VAL A 1 87 ? -25.390 11.701 18.732 1.00 75.25 87 VAL A CA 1
ATOM 657 C C . VAL A 1 87 ? -24.463 10.581 18.255 1.00 75.25 87 VAL A C 1
ATOM 659 O O . VAL A 1 87 ? -23.623 10.101 19.011 1.00 75.25 87 VAL A O 1
ATOM 662 N N . LEU A 1 88 ? -24.579 10.204 16.979 1.00 76.56 88 LEU A N 1
ATOM 663 C CA . LEU A 1 88 ? -23.716 9.213 16.344 1.00 76.56 88 LEU A CA 1
ATOM 664 C C . LEU A 1 88 ? -22.238 9.634 16.364 1.00 76.56 88 LEU A C 1
ATOM 666 O O . LEU A 1 88 ? -21.373 8.809 16.649 1.00 76.56 88 LEU A O 1
ATOM 670 N N . ALA A 1 89 ? -21.943 10.904 16.071 1.00 74.25 89 ALA A N 1
ATOM 671 C CA . ALA A 1 89 ? -20.575 11.416 16.066 1.00 74.25 89 ALA A CA 1
ATOM 672 C C . ALA A 1 89 ? -19.920 11.329 17.455 1.00 74.25 89 ALA A C 1
ATOM 674 O O . ALA A 1 89 ? -18.786 10.867 17.559 1.00 74.25 89 ALA A O 1
ATOM 675 N N . GLU A 1 90 ? -20.637 11.699 18.521 1.00 76.06 90 GLU A N 1
ATOM 676 C CA . GLU A 1 90 ? -20.125 11.630 19.899 1.00 76.06 90 GLU A CA 1
ATOM 677 C C . GLU A 1 90 ? -19.882 10.184 20.372 1.00 76.06 90 GLU A C 1
ATOM 679 O O . GLU A 1 90 ? -18.849 9.898 20.977 1.00 76.06 90 GLU A O 1
ATOM 684 N N . GLU A 1 91 ? -20.773 9.243 20.042 1.00 73.12 91 GLU A N 1
ATOM 685 C CA . GLU A 1 91 ? -20.610 7.819 20.390 1.00 73.12 91 GLU A CA 1
ATOM 686 C C . GLU A 1 91 ? -19.463 7.144 19.627 1.00 73.12 91 GLU A C 1
ATOM 688 O O . GLU A 1 91 ? -18.757 6.291 20.177 1.00 73.12 91 GLU A O 1
ATOM 693 N N . LEU A 1 92 ? -19.256 7.524 18.360 1.00 75.69 92 LEU A N 1
ATOM 694 C CA . LEU A 1 92 ? -18.194 6.973 17.520 1.00 75.69 92 LEU A CA 1
ATOM 695 C C . LEU A 1 92 ? -16.842 7.663 17.726 1.00 75.69 92 LEU A C 1
ATOM 697 O O . LEU A 1 92 ? -15.819 7.083 17.367 1.00 75.69 92 LEU A O 1
ATOM 701 N N . LYS A 1 93 ? -16.791 8.862 18.316 1.00 79.00 93 LYS A N 1
ATOM 702 C CA . LYS A 1 93 ? -15.543 9.609 18.543 1.00 79.00 93 LYS A CA 1
ATOM 703 C C . LYS A 1 93 ? -14.438 8.767 19.212 1.00 79.00 93 LYS A C 1
ATOM 705 O O . LYS A 1 93 ? -13.321 8.773 18.696 1.00 79.00 93 LYS A O 1
ATOM 710 N N . PRO A 1 94 ? -14.709 7.947 20.252 1.00 76.12 94 PRO A N 1
ATOM 711 C CA . PRO A 1 94 ? -13.708 7.047 20.840 1.00 76.12 94 PRO A CA 1
ATOM 712 C C . PRO A 1 94 ? -13.241 5.921 19.900 1.00 76.12 94 PRO A C 1
ATOM 714 O O . PRO A 1 94 ? -12.167 5.357 20.092 1.00 76.12 94 PRO A O 1
ATOM 717 N N . LEU A 1 95 ? -14.044 5.572 18.890 1.00 77.44 95 LEU A N 1
ATOM 718 C CA . LEU A 1 95 ? -13.736 4.555 17.883 1.00 77.44 95 LEU A CA 1
ATOM 719 C C . LEU A 1 95 ? -12.994 5.120 16.666 1.00 77.44 95 LEU A C 1
ATOM 721 O O . LEU A 1 95 ? -12.483 4.330 15.876 1.00 77.44 95 LEU A O 1
ATOM 725 N N . GLY A 1 96 ? -12.886 6.443 16.504 1.00 80.88 96 GLY A N 1
ATOM 726 C CA . GLY A 1 96 ? -12.326 7.057 15.294 1.00 80.88 96 GLY A CA 1
ATOM 727 C C . GLY A 1 96 ? -10.926 6.545 14.932 1.00 80.88 96 GLY A C 1
ATOM 728 O O . GLY A 1 96 ? -10.682 6.128 13.798 1.00 80.88 96 GLY A O 1
ATOM 729 N N . MET A 1 97 ? -10.020 6.456 15.913 1.00 78.56 97 MET A N 1
ATOM 730 C CA . MET A 1 97 ? -8.679 5.885 15.707 1.00 78.56 97 MET A CA 1
ATOM 731 C C . MET A 1 97 ? -8.740 4.412 15.266 1.00 78.56 97 MET A C 1
ATOM 733 O O . MET A 1 97 ? -8.017 3.993 14.360 1.00 78.56 97 MET A O 1
ATOM 737 N N . LEU A 1 98 ? -9.632 3.627 15.874 1.00 81.56 98 LEU A N 1
ATOM 738 C CA . LEU A 1 98 ? -9.831 2.215 15.546 1.00 81.56 98 LEU A CA 1
ATOM 739 C C . LEU A 1 98 ? -10.400 2.041 14.132 1.00 81.56 98 LEU A C 1
ATOM 741 O O . LEU A 1 98 ? -9.996 1.133 13.409 1.00 81.56 98 LEU A O 1
ATOM 745 N N . MET A 1 99 ? -11.284 2.936 13.699 1.00 85.88 99 MET A N 1
ATOM 746 C CA . MET A 1 99 ? -11.834 2.938 12.345 1.00 85.88 99 MET A CA 1
ATOM 747 C C . MET A 1 99 ? -10.766 3.266 11.301 1.00 85.88 99 MET A C 1
ATOM 749 O O . MET A 1 99 ? -10.677 2.570 10.288 1.00 85.88 99 MET A O 1
ATOM 753 N N . HIS A 1 100 ? -9.908 4.257 11.562 1.00 86.81 100 HIS A N 1
ATOM 754 C CA . HIS A 1 100 ? -8.750 4.543 10.712 1.00 86.81 100 HIS A CA 1
ATOM 755 C C . HIS A 1 100 ? -7.784 3.352 10.638 1.00 86.81 100 HIS A C 1
ATOM 757 O O . HIS A 1 100 ? -7.299 3.031 9.552 1.00 86.81 100 HIS A O 1
ATOM 763 N N . ALA A 1 101 ? -7.564 2.640 11.749 1.00 85.94 101 ALA A N 1
ATOM 764 C CA . ALA A 1 101 ? -6.783 1.407 11.749 1.00 85.94 101 ALA A CA 1
ATOM 765 C C . ALA A 1 101 ? -7.435 0.318 10.878 1.00 85.94 101 ALA A C 1
ATOM 767 O O . ALA A 1 101 ? -6.763 -0.264 10.033 1.00 85.94 101 ALA A O 1
ATOM 768 N N . VAL A 1 102 ? -8.747 0.080 10.995 1.00 88.06 102 VAL A N 1
ATOM 769 C CA . VAL A 1 102 ? -9.462 -0.888 10.135 1.00 88.06 102 VAL A CA 1
ATOM 770 C C . VAL A 1 102 ? -9.340 -0.520 8.658 1.00 88.06 102 VAL A C 1
ATOM 772 O O . VAL A 1 102 ? -9.070 -1.395 7.837 1.00 88.06 102 VAL A O 1
ATOM 775 N N . LEU A 1 103 ? -9.511 0.759 8.310 1.00 89.00 103 LEU A N 1
ATOM 776 C CA . LEU A 1 103 ? -9.357 1.249 6.937 1.00 89.00 103 LEU A CA 1
ATOM 777 C C . LEU A 1 103 ? -7.940 1.002 6.406 1.00 89.00 103 LEU A C 1
ATOM 779 O O . LEU A 1 103 ? -7.788 0.535 5.277 1.00 89.00 103 LEU A O 1
ATOM 783 N N . TYR A 1 104 ? -6.917 1.269 7.223 1.00 89.81 104 TYR A N 1
ATOM 784 C CA . TYR A 1 104 ? -5.523 1.002 6.875 1.00 89.81 104 TYR A CA 1
ATOM 785 C C . TYR A 1 104 ? -5.295 -0.485 6.594 1.00 89.81 104 TYR A C 1
ATOM 787 O O . TYR A 1 104 ? -4.849 -0.852 5.505 1.00 89.81 104 TYR A O 1
ATOM 795 N N . LEU A 1 105 ? -5.661 -1.345 7.552 1.00 88.44 105 LEU A N 1
ATOM 796 C CA . LEU A 1 105 ? -5.461 -2.791 7.455 1.00 88.44 105 LEU A CA 1
ATOM 797 C C . LEU A 1 105 ? -6.227 -3.389 6.267 1.00 88.44 105 LEU A C 1
ATOM 799 O O . LEU A 1 105 ? -5.717 -4.275 5.583 1.00 88.44 105 LEU A O 1
ATOM 803 N N . ASP A 1 106 ? -7.426 -2.888 5.966 1.00 87.94 106 ASP A N 1
ATOM 804 C CA . ASP A 1 106 ? -8.230 -3.333 4.821 1.00 87.94 106 ASP A CA 1
ATOM 805 C C . ASP A 1 106 ? -7.612 -2.979 3.468 1.00 87.94 106 ASP A C 1
ATOM 807 O O . ASP A 1 106 ? -7.603 -3.801 2.551 1.00 87.94 106 ASP A O 1
ATOM 811 N N . VAL A 1 107 ? -7.088 -1.764 3.316 1.00 90.69 107 VAL A N 1
ATOM 812 C CA . VAL A 1 107 ? -6.423 -1.369 2.066 1.00 90.69 107 VAL A CA 1
ATOM 813 C C . VAL A 1 107 ? -5.134 -2.166 1.884 1.00 90.69 107 VAL A C 1
ATOM 815 O O . VAL A 1 107 ? -4.905 -2.744 0.820 1.00 90.69 107 VAL A O 1
ATOM 818 N N . MET A 1 108 ? -4.312 -2.247 2.930 1.00 90.62 108 MET A N 1
ATOM 819 C CA . MET A 1 108 ? -2.987 -2.860 2.843 1.00 90.62 108 MET A CA 1
ATOM 820 C C . MET A 1 108 ? -3.029 -4.379 2.722 1.00 90.62 108 MET A C 1
ATOM 822 O O . MET A 1 108 ? -2.172 -4.977 2.064 1.00 90.62 108 MET A O 1
ATOM 826 N N . SER A 1 109 ? -4.043 -5.026 3.298 1.00 88.62 109 SER A N 1
ATOM 827 C CA . SER A 1 109 ? -4.227 -6.469 3.144 1.00 88.62 109 SER A CA 1
ATOM 828 C C . SER A 1 109 ? -4.583 -6.806 1.695 1.00 88.62 109 SER A C 1
ATOM 830 O O . SER A 1 109 ? -3.959 -7.683 1.098 1.00 88.62 109 SER A O 1
ATOM 832 N N . ARG A 1 110 ? -5.483 -6.057 1.050 1.00 88.31 110 ARG A N 1
ATOM 833 C CA . ARG A 1 110 ? -5.877 -6.324 -0.344 1.00 88.31 110 ARG A CA 1
ATOM 834 C C . ARG A 1 110 ? -4.720 -6.315 -1.342 1.00 88.31 110 ARG A C 1
ATOM 836 O O . ARG A 1 110 ? -4.753 -7.105 -2.287 1.00 88.31 110 ARG A O 1
ATOM 843 N N . PHE A 1 111 ? -3.685 -5.500 -1.139 1.00 88.69 111 PHE A N 1
ATOM 844 C CA . PHE A 1 111 ? -2.502 -5.555 -2.002 1.00 88.69 111 PHE A CA 1
ATOM 845 C C . PHE A 1 111 ? -1.741 -6.880 -1.860 1.00 88.69 111 PHE A C 1
ATOM 847 O O . PHE A 1 111 ? -1.461 -7.542 -2.866 1.00 88.69 111 PHE A O 1
ATOM 854 N N . GLY A 1 112 ? -1.475 -7.306 -0.626 1.00 82.94 112 GLY A N 1
ATOM 855 C CA . GLY A 1 112 ? -0.746 -8.541 -0.338 1.00 82.94 112 GLY A CA 1
ATOM 856 C C . GLY A 1 112 ? -1.528 -9.830 -0.614 1.00 82.94 112 GLY A C 1
ATOM 857 O O . GLY A 1 112 ? -0.946 -10.845 -0.998 1.00 82.94 112 GLY A O 1
ATOM 858 N N . PHE A 1 113 ? -2.860 -9.774 -0.533 1.00 79.31 113 PHE A N 1
ATOM 859 C CA . PHE A 1 113 ? -3.775 -10.883 -0.834 1.00 79.31 113 PHE A CA 1
ATOM 860 C C . PHE A 1 113 ? -4.447 -10.762 -2.212 1.00 79.31 113 PHE A C 1
ATOM 862 O O . PHE A 1 113 ? -5.479 -11.385 -2.450 1.00 79.31 113 PHE A O 1
ATOM 869 N N . SER A 1 114 ? -3.889 -9.987 -3.148 1.00 72.62 114 SER A N 1
ATOM 870 C CA . SER A 1 114 ? -4.557 -9.628 -4.417 1.00 72.62 114 SER A CA 1
ATOM 871 C C . SER A 1 114 ? -4.911 -10.807 -5.350 1.00 72.62 114 SER A C 1
ATOM 873 O O . SER A 1 114 ? -5.676 -10.636 -6.301 1.00 72.62 114 SER A O 1
ATOM 875 N N . ASN A 1 115 ? -4.418 -12.020 -5.081 1.00 65.56 115 ASN A N 1
ATOM 876 C CA . ASN A 1 115 ? -4.789 -13.259 -5.778 1.00 65.56 115 ASN A CA 1
ATOM 877 C C . ASN A 1 115 ? -5.893 -14.083 -5.077 1.00 65.56 115 ASN A C 1
ATOM 879 O O . ASN A 1 115 ? -6.368 -15.063 -5.650 1.00 65.56 115 ASN A O 1
ATOM 883 N N . VAL A 1 116 ? -6.308 -13.712 -3.863 1.00 64.94 116 VAL A N 1
ATOM 884 C CA . VAL A 1 116 ? -7.386 -14.360 -3.103 1.00 64.94 116 VAL A CA 1
ATOM 885 C C . VAL A 1 116 ? -8.677 -13.551 -3.260 1.00 64.94 116 VAL A C 1
ATOM 887 O O . VAL A 1 116 ? -8.651 -12.334 -3.452 1.00 64.94 116 VAL A O 1
ATOM 890 N N . LEU A 1 117 ? -9.829 -14.228 -3.203 1.00 58.09 117 LEU A N 1
ATOM 891 C CA . LEU A 1 117 ? -11.116 -13.560 -3.010 1.00 58.09 117 LEU A CA 1
ATOM 892 C C . LEU A 1 117 ? -11.118 -12.929 -1.616 1.00 58.09 117 LEU A C 1
ATOM 894 O O . LEU A 1 117 ? -11.409 -13.589 -0.623 1.00 58.09 117 LEU A O 1
ATOM 898 N N . HIS A 1 118 ? -10.742 -11.658 -1.548 1.00 62.41 118 HIS A N 1
ATOM 899 C CA . HIS A 1 118 ? -10.952 -10.861 -0.353 1.00 62.41 118 HIS A CA 1
ATOM 900 C C . HIS A 1 118 ? -12.468 -10.666 -0.185 1.00 62.41 118 HIS A C 1
ATOM 902 O O . HIS A 1 118 ? -13.111 -10.309 -1.181 1.00 62.41 118 HIS A O 1
ATOM 908 N N . PRO A 1 119 ? -13.061 -10.897 1.006 1.00 56.00 119 PRO A N 1
ATOM 909 C CA . PRO A 1 119 ? -14.430 -10.463 1.272 1.00 56.00 119 PRO A CA 1
ATOM 910 C C . PRO A 1 119 ? -14.485 -8.972 0.929 1.00 56.00 119 PRO A C 1
ATOM 912 O O . PRO A 1 119 ? -13.677 -8.190 1.429 1.00 56.00 119 PRO A O 1
ATOM 915 N N . GLY A 1 120 ? -15.271 -8.648 -0.096 1.00 53.59 120 GLY A N 1
ATOM 916 C CA . GLY A 1 120 ? -15.007 -7.516 -0.979 1.00 53.59 120 GLY A CA 1
ATOM 917 C C . GLY A 1 120 ? -15.106 -6.141 -0.321 1.00 53.59 120 GLY A C 1
ATOM 918 O O . GLY A 1 120 ? -15.385 -5.995 0.862 1.00 53.59 120 GLY A O 1
ATOM 919 N N . HIS A 1 121 ? -14.936 -5.121 -1.160 1.00 55.56 121 HIS A N 1
ATOM 920 C CA . HIS A 1 121 ? -15.093 -3.678 -0.927 1.00 55.56 121 HIS A CA 1
ATOM 921 C C . HIS A 1 121 ? -16.415 -3.243 -0.227 1.00 55.56 121 HIS A C 1
ATOM 923 O O . HIS A 1 121 ? -16.671 -2.049 -0.054 1.00 55.56 121 HIS A O 1
ATOM 929 N N . GLU A 1 122 ? -17.293 -4.169 0.164 1.00 62.62 122 GLU A N 1
ATOM 930 C CA . GLU A 1 122 ? -18.579 -3.873 0.788 1.00 62.62 122 GLU A CA 1
ATOM 931 C C . GLU A 1 122 ? -18.394 -3.102 2.101 1.00 62.62 122 GLU A C 1
ATOM 933 O O . GLU A 1 122 ? -17.969 -3.619 3.133 1.00 62.62 122 GLU A O 1
ATOM 938 N N . GLY A 1 123 ? -18.735 -1.815 2.054 1.00 69.31 123 GLY A N 1
ATOM 939 C CA . GLY A 1 123 ? -18.679 -0.924 3.205 1.00 69.31 123 GLY A CA 1
ATOM 940 C C . GLY A 1 123 ? -17.360 -0.186 3.421 1.00 69.31 123 GLY A C 1
ATOM 941 O O . GLY A 1 123 ? -17.240 0.446 4.462 1.00 69.31 123 GLY A O 1
ATOM 942 N N . PHE A 1 124 ? -16.388 -0.197 2.493 1.00 80.75 124 PHE A N 1
ATOM 943 C CA . PHE A 1 124 ? -15.215 0.689 2.629 1.00 80.75 124 PHE A CA 1
ATOM 944 C C . PHE A 1 124 ? -15.634 2.166 2.640 1.00 80.75 124 PHE A C 1
ATOM 946 O O . PHE A 1 124 ? -15.279 2.900 3.555 1.00 80.75 124 PHE A O 1
ATOM 953 N N . THR A 1 125 ? -16.442 2.587 1.661 1.00 82.50 125 THR A N 1
ATOM 954 C CA . THR A 1 125 ? -16.965 3.962 1.574 1.00 82.50 125 THR A CA 1
ATOM 955 C C . THR A 1 125 ? -17.831 4.322 2.778 1.00 82.50 125 THR A C 1
ATOM 957 O O . THR A 1 125 ? -17.725 5.420 3.305 1.00 82.50 125 THR A O 1
ATOM 960 N N . GLU A 1 126 ? -18.662 3.386 3.236 1.00 84.00 126 GLU A N 1
ATOM 961 C CA . GLU A 1 126 ? -19.490 3.558 4.431 1.00 84.00 126 GLU A CA 1
ATOM 962 C C . GLU A 1 126 ? -18.623 3.775 5.679 1.00 84.00 126 GLU A C 1
ATOM 964 O O . GLU A 1 126 ? -18.822 4.742 6.403 1.00 84.00 126 GLU A O 1
ATOM 969 N N . LEU A 1 127 ? -17.608 2.931 5.884 1.00 84.25 127 LEU A N 1
ATOM 970 C CA . LEU A 1 127 ? -16.677 3.041 7.005 1.00 84.25 127 LEU A CA 1
ATOM 971 C C . LEU A 1 127 ? -15.861 4.339 6.949 1.00 84.25 127 LEU A C 1
ATOM 973 O O . LEU A 1 127 ? -15.636 4.959 7.984 1.00 84.25 127 LEU A O 1
ATOM 977 N N . LEU A 1 128 ? -15.444 4.760 5.751 1.00 84.62 128 LEU A N 1
ATOM 978 C CA . LEU A 1 128 ? -14.742 6.023 5.544 1.00 84.62 128 LEU A CA 1
ATOM 979 C C . LEU A 1 128 ? -15.636 7.214 5.907 1.00 84.62 128 LEU A C 1
ATOM 981 O O . LEU A 1 128 ? -15.194 8.092 6.637 1.00 84.62 128 LEU A O 1
ATOM 985 N N . ASN A 1 129 ? -16.901 7.205 5.474 1.00 85.88 129 ASN A N 1
ATOM 986 C CA . ASN A 1 129 ? -17.870 8.242 5.831 1.00 85.88 129 ASN A CA 1
ATOM 987 C C . ASN A 1 129 ? -18.096 8.300 7.344 1.00 85.88 129 ASN A C 1
ATOM 989 O O . ASN A 1 129 ? -18.109 9.387 7.911 1.00 85.88 129 ASN A O 1
ATOM 993 N N . LEU A 1 130 ? -18.235 7.145 8.005 1.00 84.56 130 LEU A N 1
ATOM 994 C CA . LEU A 1 130 ? -18.357 7.090 9.461 1.00 84.56 130 LEU A CA 1
ATOM 995 C C . LEU A 1 130 ? -17.090 7.644 10.142 1.00 84.56 130 LEU A C 1
ATOM 997 O O . LEU A 1 130 ? -17.202 8.401 11.098 1.00 84.56 130 LEU A O 1
ATOM 1001 N N . ALA A 1 131 ? -15.890 7.329 9.63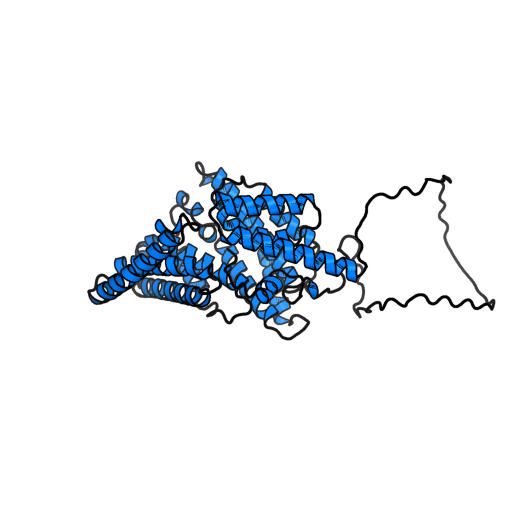9 1.00 83.94 131 ALA A N 1
ATOM 1002 C CA . ALA A 1 131 ? -14.630 7.839 10.194 1.00 83.94 131 ALA A CA 1
ATOM 1003 C C . ALA A 1 131 ? -14.477 9.362 9.997 1.00 83.94 131 ALA A C 1
ATOM 1005 O O . ALA A 1 131 ? -13.879 10.062 10.818 1.00 83.94 131 ALA A O 1
ATOM 1006 N N . SER A 1 132 ? -15.068 9.909 8.932 1.00 82.19 132 SER A N 1
ATOM 1007 C CA . SER A 1 132 ? -15.174 11.356 8.716 1.00 82.19 132 SER A CA 1
ATOM 1008 C C . SER A 1 132 ? -16.124 12.054 9.697 1.00 82.19 132 SER A C 1
ATOM 1010 O O . SER A 1 132 ? -16.014 13.263 9.867 1.00 82.19 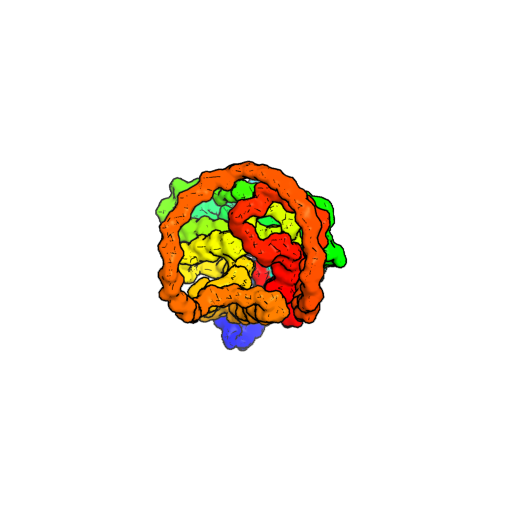132 SER A O 1
ATOM 1012 N N . LEU A 1 133 ? -17.023 11.332 10.376 1.00 80.81 133 LEU A N 1
ATOM 1013 C CA . LEU A 1 133 ? -17.836 11.894 11.467 1.00 80.81 133 LEU A CA 1
ATOM 1014 C C . LEU A 1 133 ? -17.063 11.965 12.788 1.00 80.81 133 LEU A C 1
ATOM 1016 O O . LEU A 1 133 ? -17.410 12.749 13.663 1.00 80.81 133 LEU A O 1
ATOM 1020 N N . THR A 1 134 ? -16.013 11.154 12.928 1.00 74.00 134 THR A N 1
ATOM 1021 C CA . THR A 1 134 ? -15.206 11.035 14.151 1.00 74.00 134 THR A CA 1
ATOM 1022 C C . THR A 1 134 ? -13.936 11.879 14.118 1.00 74.00 134 THR A C 1
ATOM 1024 O O . THR A 1 134 ? -13.012 11.600 14.879 1.00 74.00 134 THR A O 1
ATOM 1027 N N . GLN A 1 135 ? -13.840 12.846 13.197 1.00 63.97 135 GLN A N 1
ATOM 1028 C CA . GLN A 1 135 ? -12.627 13.647 13.028 1.00 63.97 135 GLN A CA 1
ATOM 1029 C C . GLN A 1 135 ? -12.284 14.328 14.360 1.00 63.97 135 GLN A C 1
ATOM 1031 O O . GLN A 1 135 ? -13.126 15.049 14.906 1.00 63.97 135 GLN A O 1
ATOM 1036 N N . PRO A 1 136 ? -11.102 14.052 14.931 1.00 56.94 136 PRO A N 1
ATOM 1037 C CA . PRO A 1 136 ? -10.705 14.674 16.179 1.00 56.94 136 PRO A CA 1
ATOM 1038 C C . PRO A 1 136 ? -10.373 16.157 15.948 1.00 56.94 136 PRO A C 1
ATOM 1040 O O . PRO A 1 136 ? -10.376 16.640 14.819 1.00 56.94 136 PRO A O 1
ATOM 1043 N N . GLU A 1 137 ? -10.091 16.907 17.012 1.00 58.16 137 GLU A N 1
ATOM 1044 C CA . GLU A 1 137 ? -9.572 18.274 16.876 1.00 58.16 137 GLU A CA 1
ATOM 1045 C C . GLU A 1 137 ? -8.261 18.275 16.056 1.00 58.16 137 GLU A C 1
ATOM 1047 O O . GLU A 1 137 ? -7.535 17.272 16.081 1.00 58.16 137 GLU A O 1
ATOM 1052 N N . PRO A 1 138 ? -7.934 19.365 15.325 1.00 52.75 138 PRO A N 1
ATOM 1053 C CA . PRO A 1 138 ? -6.769 19.474 14.445 1.00 52.75 138 PRO A CA 1
ATOM 1054 C C . PRO A 1 138 ? -5.525 18.825 15.041 1.00 52.75 138 PRO A C 1
ATOM 1056 O O . PRO A 1 138 ? -5.013 17.893 14.451 1.00 52.75 138 PRO A O 1
ATOM 1059 N N . GLU A 1 139 ? -5.163 19.159 16.275 1.00 50.56 139 GLU A N 1
ATOM 1060 C CA . GLU A 1 139 ? -3.953 18.706 16.974 1.00 50.56 139 GLU A CA 1
ATOM 1061 C C . GLU A 1 139 ? -3.775 17.172 17.093 1.00 50.56 139 GLU A C 1
ATOM 1063 O O . GLU A 1 139 ? -2.648 16.704 17.241 1.00 50.56 139 GLU A O 1
ATOM 1068 N N . GLN A 1 140 ? -4.843 16.375 16.963 1.00 52.28 140 GLN A N 1
ATOM 1069 C CA . GLN A 1 140 ? -4.824 14.906 17.076 1.00 52.28 140 GLN A CA 1
ATOM 1070 C C . GLN A 1 140 ? -4.774 14.166 15.719 1.00 52.28 140 GLN A C 1
ATOM 1072 O O . GLN A 1 140 ? -4.662 12.941 15.690 1.00 52.28 140 GLN A O 1
ATOM 1077 N N . HIS A 1 141 ? -4.838 14.857 14.568 1.00 51.41 141 HIS A N 1
ATOM 1078 C CA . HIS A 1 141 ? -4.951 14.175 13.259 1.00 51.41 141 HIS A CA 1
ATOM 1079 C C . HIS A 1 141 ? -3.700 13.389 12.838 1.00 51.41 141 HIS A C 1
ATOM 1081 O O . HIS A 1 141 ? -3.794 12.535 11.955 1.00 51.41 141 HIS A O 1
ATOM 1087 N N . ILE A 1 142 ? -2.528 13.641 13.434 1.00 56.75 142 ILE A N 1
ATOM 1088 C CA . ILE A 1 142 ? -1.288 12.980 12.991 1.00 56.75 142 ILE A CA 1
ATOM 1089 C C . ILE A 1 142 ? -1.105 11.579 13.598 1.00 56.75 142 ILE A C 1
ATOM 1091 O O . ILE A 1 142 ? -0.150 10.873 13.281 1.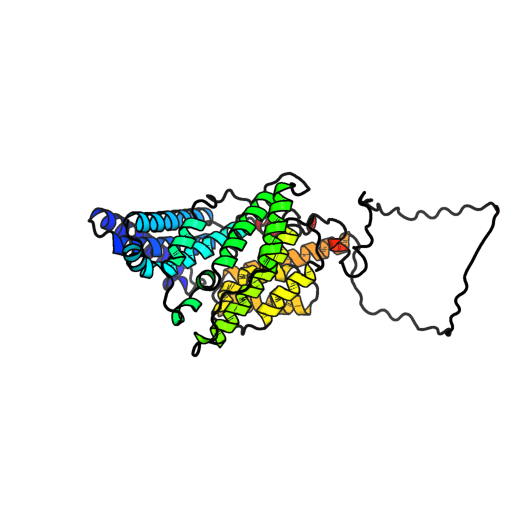00 56.75 142 ILE A O 1
ATOM 1095 N N . GLU A 1 143 ? -2.035 11.130 14.440 1.00 59.91 143 GLU A N 1
ATOM 1096 C CA . GLU A 1 143 ? -1.955 9.802 15.054 1.00 59.91 143 GLU A CA 1
ATOM 1097 C C . GLU A 1 143 ? -2.234 8.660 14.055 1.00 59.91 143 GLU A C 1
ATOM 1099 O O . GLU A 1 143 ? -1.849 7.518 14.305 1.00 59.91 143 GLU A O 1
ATOM 1104 N N . SER A 1 144 ? -2.843 8.939 12.890 1.00 73.62 144 SER A N 1
ATOM 1105 C CA . SER A 1 144 ? -3.056 7.938 11.834 1.00 73.62 144 SER A CA 1
ATOM 1106 C C . SER A 1 144 ? -2.890 8.497 10.420 1.00 73.62 144 SER A C 1
ATOM 1108 O O . SER A 1 144 ? -3.538 9.470 10.036 1.00 73.62 144 SER A O 1
ATOM 1110 N N . LEU A 1 145 ? -2.101 7.803 9.590 1.00 81.88 145 LEU A N 1
ATOM 1111 C CA . LEU A 1 145 ? -1.875 8.152 8.180 1.00 81.88 145 LEU A CA 1
ATOM 1112 C C . LEU A 1 145 ? -3.183 8.207 7.362 1.00 81.88 145 LEU A C 1
ATOM 1114 O O . LEU A 1 145 ? -3.308 9.023 6.450 1.00 81.88 145 LEU A O 1
ATOM 1118 N N . VAL A 1 146 ? -4.172 7.368 7.701 1.00 78.69 146 VAL A N 1
ATOM 1119 C CA . VAL A 1 146 ? -5.496 7.370 7.051 1.00 78.69 146 VAL A CA 1
ATOM 1120 C C . VAL A 1 146 ? -6.307 8.599 7.439 1.00 78.69 146 VAL A C 1
ATOM 1122 O O . VAL A 1 146 ? -6.953 9.179 6.573 1.00 78.69 146 VAL A O 1
ATOM 1125 N N . GLY A 1 147 ? -6.258 9.002 8.712 1.00 77.56 147 GLY A N 1
ATOM 1126 C CA . GLY A 1 147 ? -6.926 10.215 9.187 1.00 77.56 147 GLY A CA 1
ATOM 1127 C C . GLY A 1 147 ? -6.356 11.473 8.533 1.00 77.56 147 GLY A C 1
ATOM 1128 O O . GLY A 1 147 ? -7.100 12.389 8.208 1.00 77.56 147 GLY A O 1
ATOM 1129 N N . PHE A 1 148 ? -5.051 11.473 8.250 1.00 82.38 148 PHE A N 1
ATOM 1130 C CA . PHE A 1 148 ? -4.385 12.565 7.546 1.00 82.38 148 PHE A CA 1
ATOM 1131 C C . PHE A 1 148 ? -4.697 12.617 6.038 1.00 82.38 148 PHE A C 1
ATOM 1133 O O . PHE A 1 148 ? -4.819 13.696 5.465 1.00 82.38 148 PHE A O 1
ATOM 1140 N N . ALA A 1 149 ? -4.821 11.466 5.368 1.00 87.19 149 ALA A N 1
ATOM 1141 C CA . ALA A 1 149 ? -5.029 11.400 3.918 1.00 87.19 149 ALA A CA 1
ATOM 1142 C C . ALA A 1 149 ? -6.189 10.473 3.501 1.00 87.19 149 ALA A C 1
ATOM 1144 O O . ALA A 1 149 ? -5.997 9.564 2.684 1.00 87.19 149 ALA A O 1
ATOM 1145 N N . PRO A 1 150 ? -7.425 10.699 3.984 1.00 88.19 150 PRO A N 1
ATOM 1146 C CA . PRO A 1 150 ? -8.547 9.785 3.753 1.00 88.19 150 PRO A CA 1
ATOM 1147 C C . PRO A 1 150 ? -8.877 9.625 2.261 1.00 88.19 150 PRO A C 1
ATOM 1149 O O . PRO A 1 150 ? -9.183 8.526 1.784 1.00 88.19 150 PRO A O 1
ATOM 1152 N N . THR A 1 151 ? -8.745 10.704 1.484 1.00 91.62 151 THR A N 1
ATOM 1153 C CA . THR A 1 151 ? -8.953 10.691 0.029 1.00 91.62 151 THR A CA 1
ATOM 1154 C C . THR A 1 151 ? -7.902 9.851 -0.700 1.00 91.62 151 THR A C 1
ATOM 1156 O O . THR A 1 151 ? -8.250 9.154 -1.653 1.00 91.62 151 THR A O 1
ATOM 1159 N N . LEU A 1 152 ? -6.649 9.827 -0.227 1.00 94.94 152 LEU A N 1
ATOM 1160 C CA . LEU A 1 152 ? -5.595 8.977 -0.789 1.00 94.94 152 LEU A CA 1
ATOM 1161 C C . LEU A 1 152 ? -5.896 7.498 -0.551 1.00 94.94 152 LEU A C 1
ATOM 1163 O O . LEU A 1 152 ? -5.794 6.694 -1.475 1.00 94.94 152 LEU A O 1
ATOM 1167 N N . PHE A 1 153 ? -6.318 7.134 0.661 1.00 92.38 153 PHE A N 1
ATOM 1168 C CA . PHE A 1 153 ? -6.661 5.747 0.990 1.00 92.38 153 PHE A CA 1
ATOM 1169 C C . PHE A 1 153 ? -7.901 5.251 0.242 1.00 92.38 153 PHE A C 1
ATOM 1171 O O . PHE A 1 153 ? -7.970 4.078 -0.122 1.00 92.38 153 PHE A O 1
ATOM 1178 N N . SER A 1 154 ? -8.836 6.143 -0.090 1.00 92.38 154 SER A N 1
ATOM 1179 C CA . SER A 1 154 ? -9.927 5.835 -1.022 1.00 92.38 154 SER A CA 1
ATOM 1180 C C . SER A 1 154 ? -9.420 5.500 -2.432 1.00 92.38 154 SER A C 1
ATOM 1182 O O . SER A 1 154 ? -9.874 4.531 -3.050 1.00 92.38 154 SER A O 1
ATOM 1184 N N . LEU A 1 155 ? -8.421 6.232 -2.934 1.00 95.88 155 LEU A N 1
ATOM 1185 C CA . LEU A 1 155 ? -7.779 5.913 -4.213 1.00 95.88 155 LEU A CA 1
ATOM 1186 C C . LEU A 1 155 ? -6.973 4.606 -4.146 1.00 95.88 155 LEU A C 1
ATOM 1188 O O . LEU A 1 155 ? -7.077 3.784 -5.056 1.00 95.88 155 LEU A O 1
ATOM 1192 N N . LEU A 1 156 ? -6.226 4.371 -3.063 1.00 95.50 156 LEU A N 1
ATOM 1193 C CA . LEU A 1 156 ? -5.475 3.129 -2.839 1.00 95.50 156 LEU A CA 1
ATOM 1194 C C . LEU A 1 156 ? -6.397 1.909 -2.746 1.00 95.50 156 LEU A C 1
ATOM 1196 O O . LEU A 1 156 ? -6.089 0.875 -3.331 1.00 95.50 156 LEU A O 1
ATOM 1200 N N . SER A 1 157 ? -7.555 2.039 -2.093 1.00 92.44 157 SER A N 1
ATOM 1201 C CA . SER A 1 157 ? -8.598 1.007 -2.062 1.00 92.44 157 SER A CA 1
ATOM 1202 C C . SER A 1 157 ? -9.017 0.593 -3.479 1.00 92.44 157 SER A C 1
ATOM 1204 O O . SER A 1 157 ? -8.990 -0.588 -3.827 1.00 92.44 157 SER A O 1
ATOM 1206 N N . ARG A 1 158 ? -9.339 1.570 -4.335 1.00 94.25 158 ARG A N 1
ATOM 1207 C CA . ARG A 1 158 ? -9.717 1.325 -5.738 1.00 94.25 158 ARG A CA 1
ATOM 1208 C C . ARG A 1 158 ? -8.563 0.734 -6.554 1.00 94.25 158 ARG A C 1
ATOM 1210 O O . ARG A 1 158 ? -8.795 -0.096 -7.434 1.00 94.25 158 ARG A O 1
ATOM 1217 N N . LEU A 1 159 ? -7.328 1.150 -6.272 1.00 96.19 159 LEU A N 1
ATOM 1218 C CA . LEU A 1 159 ? -6.132 0.597 -6.904 1.00 96.19 159 LEU A CA 1
ATOM 1219 C C . LEU A 1 159 ? -5.918 -0.872 -6.526 1.00 96.19 159 LEU A C 1
ATOM 1221 O O . LEU A 1 159 ? -5.653 -1.684 -7.410 1.00 96.19 159 LEU A O 1
ATOM 1225 N N . ALA A 1 160 ? -6.070 -1.231 -5.251 1.00 93.12 160 ALA A N 1
ATOM 1226 C CA . ALA A 1 160 ? -5.949 -2.611 -4.792 1.00 93.12 160 ALA A CA 1
ATOM 1227 C C . ALA A 1 160 ? -6.944 -3.528 -5.525 1.00 93.12 160 ALA A C 1
ATOM 1229 O O . ALA A 1 160 ? -6.569 -4.602 -6.003 1.00 93.12 160 ALA A O 1
ATOM 1230 N N . ASP A 1 161 ? -8.183 -3.064 -5.712 1.00 91.06 161 ASP A N 1
ATOM 1231 C CA . ASP A 1 161 ? -9.207 -3.799 -6.457 1.00 91.06 161 ASP A CA 1
ATOM 1232 C C . ASP A 1 161 ? -8.845 -3.962 -7.938 1.00 91.06 161 ASP A C 1
ATOM 1234 O O . ASP A 1 161 ? -9.015 -5.050 -8.497 1.00 91.06 161 ASP A O 1
ATOM 1238 N N . LEU A 1 162 ? -8.322 -2.909 -8.577 1.00 94.19 162 LEU A N 1
ATOM 1239 C CA . LEU A 1 162 ? -7.836 -2.969 -9.956 1.00 94.19 162 LEU A CA 1
ATOM 1240 C C . LEU A 1 162 ? -6.685 -3.975 -10.092 1.00 94.19 162 LEU A C 1
ATOM 1242 O O . LEU A 1 162 ? -6.745 -4.840 -10.964 1.00 94.19 162 LEU A O 1
ATOM 1246 N N . VAL A 1 163 ? -5.668 -3.903 -9.227 1.00 93.94 163 VAL A N 1
ATOM 1247 C CA . VAL A 1 163 ? -4.529 -4.839 -9.224 1.00 93.94 163 VAL A CA 1
ATOM 1248 C C . VAL A 1 163 ? -5.034 -6.273 -9.087 1.00 93.94 163 VAL A C 1
ATOM 1250 O O . VAL A 1 163 ? -4.653 -7.146 -9.866 1.00 93.94 163 VAL A O 1
ATOM 1253 N N . ALA A 1 164 ? -5.956 -6.519 -8.158 1.00 91.00 164 ALA A N 1
ATOM 1254 C CA . ALA A 1 164 ? -6.531 -7.837 -7.943 1.00 91.00 164 ALA A CA 1
ATOM 1255 C C . ALA A 1 164 ? -7.342 -8.331 -9.164 1.00 91.00 164 ALA A C 1
ATOM 1257 O O . ALA A 1 164 ? -7.220 -9.488 -9.571 1.00 91.00 164 ALA A O 1
ATOM 1258 N N . GLN A 1 165 ? -8.127 -7.456 -9.808 1.00 91.12 165 GLN A N 1
ATOM 1259 C CA . GLN A 1 165 ? -8.846 -7.762 -11.055 1.00 91.12 165 GLN A CA 1
ATOM 1260 C C . GLN A 1 165 ? -7.888 -8.091 -12.208 1.00 91.12 165 GLN A C 1
ATOM 1262 O O . GLN A 1 165 ? -8.115 -9.050 -12.947 1.00 91.12 165 GLN A O 1
ATOM 1267 N N . VAL A 1 166 ? -6.810 -7.319 -12.362 1.00 91.75 166 VAL A N 1
ATOM 1268 C CA . VAL A 1 166 ? -5.793 -7.531 -13.398 1.00 91.75 166 VAL A CA 1
ATOM 1269 C C . VAL A 1 166 ? -5.095 -8.872 -13.189 1.00 91.75 166 VAL A C 1
ATOM 1271 O O . VAL A 1 166 ? -5.002 -9.647 -14.142 1.00 91.75 166 VAL A O 1
ATOM 1274 N N . ARG A 1 167 ? -4.663 -9.176 -11.958 1.00 90.31 167 ARG A N 1
ATOM 1275 C CA . ARG A 1 167 ? -3.949 -10.417 -11.614 1.00 90.31 167 ARG A CA 1
ATOM 1276 C C . ARG A 1 167 ? -4.798 -11.675 -11.776 1.00 90.31 167 ARG A C 1
ATOM 1278 O O . ARG A 1 167 ? -4.272 -12.702 -12.187 1.00 90.31 167 ARG A O 1
ATOM 1285 N N . ARG A 1 168 ? -6.097 -11.610 -11.464 1.00 88.06 168 ARG A N 1
ATOM 1286 C CA . ARG A 1 168 ? -7.025 -12.742 -11.651 1.00 88.06 168 ARG A CA 1
ATOM 1287 C C . ARG A 1 168 ? -7.446 -12.949 -13.106 1.00 88.06 168 ARG A C 1
ATOM 1289 O O . ARG A 1 168 ? -7.910 -14.030 -13.456 1.00 88.06 168 ARG A O 1
ATOM 1296 N N . GLY A 1 169 ? -7.329 -11.921 -13.944 1.00 83.31 169 GLY A N 1
ATOM 1297 C CA . GLY A 1 169 ? -7.650 -12.023 -15.362 1.00 83.31 169 GLY A CA 1
ATOM 1298 C C . GLY A 1 169 ? -6.707 -12.988 -16.083 1.00 83.31 169 GLY A C 1
ATOM 1299 O O . GLY A 1 169 ? -5.493 -12.857 -15.987 1.00 83.31 169 GLY A O 1
ATOM 1300 N N . SER A 1 170 ? -7.263 -13.922 -16.857 1.00 70.88 170 SER A N 1
ATOM 1301 C CA . SER A 1 170 ? -6.497 -14.891 -17.661 1.00 70.88 170 SER A CA 1
ATOM 1302 C C . SER A 1 170 ? -5.887 -14.296 -18.939 1.00 70.88 170 SER A C 1
ATOM 1304 O O . SER A 1 170 ? -5.091 -14.945 -19.619 1.00 70.88 170 SER A O 1
ATOM 1306 N N . GLY A 1 171 ? -6.269 -13.067 -19.297 1.00 73.25 171 GLY A N 1
ATOM 1307 C CA . GLY A 1 171 ? -5.792 -12.379 -20.491 1.00 73.25 171 GLY A CA 1
ATOM 1308 C C . GLY A 1 171 ? -4.374 -11.831 -20.331 1.00 73.25 171 GLY A C 1
ATOM 1309 O O . GLY A 1 171 ? -4.034 -11.234 -19.314 1.00 73.25 171 GLY A O 1
ATOM 1310 N N . LYS A 1 172 ? -3.559 -11.954 -21.388 1.00 73.56 172 LYS A N 1
ATOM 1311 C CA . LYS A 1 172 ? -2.226 -11.322 -21.462 1.00 73.56 172 LYS A CA 1
ATOM 1312 C C . LYS A 1 172 ? -2.288 -9.789 -21.502 1.00 73.56 172 LYS A C 1
ATOM 1314 O O . LYS A 1 172 ? -1.301 -9.139 -21.185 1.00 73.56 172 LYS A O 1
ATOM 1319 N N . ARG A 1 173 ? -3.426 -9.227 -21.916 1.00 80.50 173 ARG A N 1
ATOM 1320 C CA . ARG A 1 173 ? -3.678 -7.784 -22.024 1.00 80.50 173 ARG A CA 1
ATOM 1321 C C . ARG A 1 173 ? -4.802 -7.367 -21.091 1.00 80.50 173 ARG A C 1
ATOM 1323 O O . ARG A 1 173 ? -5.699 -8.160 -20.802 1.00 80.50 173 ARG A O 1
ATOM 1330 N N . SER A 1 174 ? -4.741 -6.125 -20.638 1.00 87.31 174 SER A N 1
ATOM 1331 C CA . SER A 1 174 ? -5.794 -5.494 -19.849 1.00 87.31 174 SER A CA 1
ATOM 1332 C C . SER A 1 174 ? -7.058 -5.288 -20.691 1.00 87.31 174 SER A C 1
ATOM 1334 O O . SER A 1 174 ? -6.987 -5.005 -21.889 1.00 87.31 174 SER A O 1
ATOM 1336 N N . SER A 1 175 ? -8.233 -5.458 -20.081 1.00 90.94 175 SER A N 1
ATOM 1337 C CA . SER A 1 175 ? -9.509 -5.154 -20.740 1.00 90.94 175 SER A CA 1
ATOM 1338 C C . SER A 1 175 ? -9.703 -3.641 -20.894 1.00 90.94 175 SER A C 1
ATOM 1340 O O . SER A 1 175 ? -9.096 -2.854 -20.169 1.00 90.94 175 SER A O 1
ATOM 1342 N N . LEU A 1 176 ? -10.586 -3.211 -21.804 1.00 91.56 176 LEU A N 1
ATOM 1343 C CA . LEU A 1 176 ? -10.894 -1.782 -21.978 1.00 91.56 176 LEU A CA 1
ATOM 1344 C C . LEU A 1 176 ? -11.435 -1.137 -20.690 1.00 91.56 176 LEU A C 1
ATOM 1346 O O . LEU A 1 176 ? -11.092 0.000 -20.386 1.00 91.56 176 LEU A O 1
ATOM 1350 N N . ASP A 1 177 ? -12.215 -1.880 -19.903 1.00 93.81 177 ASP A N 1
ATOM 1351 C CA . ASP A 1 177 ? -12.688 -1.446 -18.582 1.00 93.81 177 ASP A CA 1
ATOM 1352 C C . ASP A 1 177 ? -11.526 -1.247 -17.590 1.00 93.81 177 ASP A C 1
ATOM 1354 O O . ASP A 1 177 ? -11.447 -0.216 -16.924 1.00 93.81 177 ASP A O 1
ATOM 1358 N N . GLN A 1 178 ? -10.569 -2.184 -17.542 1.00 93.81 178 GLN A N 1
ATOM 1359 C CA . GLN A 1 178 ? -9.361 -2.048 -16.716 1.00 93.81 178 GLN A CA 1
ATOM 1360 C C . GLN A 1 178 ? -8.523 -0.835 -17.137 1.00 93.81 178 GLN A C 1
ATOM 1362 O O . GLN A 1 178 ? -8.052 -0.095 -16.275 1.00 93.81 178 GLN A O 1
ATOM 1367 N N . ILE A 1 179 ? -8.381 -0.599 -18.445 1.00 93.75 179 ILE A N 1
ATOM 1368 C CA . ILE A 1 179 ? -7.663 0.559 -18.996 1.00 93.75 179 ILE A CA 1
ATOM 1369 C C . ILE A 1 179 ? -8.361 1.869 -18.615 1.00 93.75 179 ILE A C 1
ATOM 1371 O O . ILE A 1 179 ? -7.691 2.805 -18.176 1.00 93.75 179 ILE A O 1
ATOM 1375 N N . SER A 1 180 ? -9.692 1.936 -18.717 1.00 96.50 180 SER A N 1
ATOM 1376 C CA . SER A 1 180 ? -10.463 3.118 -18.311 1.00 96.50 180 SER A CA 1
ATOM 1377 C C . SER A 1 180 ? -10.284 3.412 -16.821 1.00 96.50 180 SER A C 1
ATOM 1379 O O . SER A 1 180 ? -9.882 4.514 -16.456 1.00 96.50 180 SER A O 1
ATOM 1381 N N . LYS A 1 181 ? -10.476 2.404 -15.955 1.00 97.06 181 LYS A N 1
ATOM 1382 C CA . LYS A 1 181 ? -10.297 2.535 -14.497 1.00 97.06 181 LYS A CA 1
ATOM 1383 C C . LYS A 1 181 ? -8.891 2.996 -14.125 1.00 97.06 181 LYS A C 1
ATOM 1385 O O . LYS A 1 181 ? -8.729 3.849 -13.256 1.00 97.06 181 LYS A O 1
ATOM 1390 N N . ALA A 1 182 ? -7.876 2.424 -14.766 1.00 96.94 182 ALA A N 1
ATOM 1391 C CA . ALA A 1 182 ? -6.486 2.775 -14.521 1.00 96.94 182 ALA A CA 1
ATOM 1392 C C . ALA A 1 182 ? -6.155 4.197 -15.012 1.00 96.94 182 ALA A C 1
ATOM 1394 O O . ALA A 1 182 ? -5.404 4.908 -14.347 1.00 96.94 182 ALA A O 1
ATOM 1395 N N . THR A 1 183 ? -6.763 4.644 -16.115 1.00 97.12 183 THR A N 1
ATOM 1396 C CA . THR A 1 183 ? -6.631 6.023 -16.616 1.00 97.12 183 THR A CA 1
ATOM 1397 C C . THR A 1 183 ? -7.228 7.023 -15.626 1.00 97.12 183 THR A C 1
ATOM 1399 O O . THR A 1 183 ? -6.577 8.013 -15.288 1.00 97.12 183 THR A O 1
ATOM 1402 N N . ASP A 1 184 ? -8.416 6.731 -15.093 1.00 97.88 184 ASP A N 1
ATOM 1403 C CA . ASP A 1 184 ? -9.065 7.573 -14.085 1.00 97.88 184 ASP A CA 1
ATOM 1404 C C . ASP A 1 184 ? -8.267 7.615 -12.777 1.00 97.88 184 ASP A C 1
ATOM 1406 O O . ASP A 1 184 ? -8.078 8.684 -12.195 1.00 97.88 184 ASP A O 1
ATOM 1410 N N . LEU A 1 185 ? -7.769 6.460 -12.317 1.00 98.00 185 LEU A N 1
ATOM 1411 C CA . LEU A 1 185 ? -6.938 6.370 -11.114 1.00 98.00 185 LEU A CA 1
ATOM 1412 C C . LEU A 1 185 ? -5.641 7.152 -11.266 1.00 98.00 185 LEU A C 1
ATOM 1414 O O . LEU A 1 185 ? -5.282 7.905 -10.365 1.00 98.00 185 LEU A O 1
ATOM 1418 N N . ARG A 1 186 ? -4.963 7.020 -12.409 1.00 97.50 186 ARG A N 1
ATOM 1419 C CA . ARG A 1 186 ? -3.765 7.802 -12.704 1.00 97.50 186 ARG A CA 1
ATOM 1420 C C . ARG A 1 186 ? -4.054 9.298 -12.603 1.00 97.50 186 ARG A C 1
ATOM 1422 O O . ARG A 1 186 ? -3.365 9.990 -11.862 1.00 97.50 186 ARG A O 1
ATOM 1429 N N . ALA A 1 187 ? -5.077 9.785 -13.306 1.00 97.50 187 ALA A N 1
ATOM 1430 C CA . ALA A 1 187 ? -5.425 11.203 -13.289 1.00 97.50 187 ALA A CA 1
ATOM 1431 C C . ALA A 1 187 ? -5.800 11.690 -11.878 1.00 97.50 187 ALA A C 1
ATOM 1433 O O . ALA A 1 187 ? -5.503 12.829 -11.519 1.00 97.50 187 ALA A O 1
ATOM 1434 N N . ALA A 1 188 ? -6.434 10.836 -11.068 1.00 97.69 188 ALA A N 1
ATOM 1435 C CA . ALA A 1 188 ? -6.753 11.142 -9.679 1.00 97.69 188 ALA A CA 1
ATOM 1436 C C . ALA A 1 188 ? -5.496 11.237 -8.796 1.00 97.69 188 ALA A C 1
ATOM 1438 O O . ALA A 1 188 ? -5.368 12.207 -8.060 1.00 97.69 188 ALA A O 1
ATOM 1439 N N . PHE A 1 189 ? -4.549 10.297 -8.894 1.00 97.75 189 PHE A N 1
ATOM 1440 C CA . PHE A 1 189 ? -3.288 10.353 -8.139 1.00 97.75 189 PHE A CA 1
ATOM 1441 C C . PHE A 1 189 ? -2.360 11.490 -8.595 1.00 97.75 189 PHE A C 1
ATOM 1443 O O . PHE A 1 189 ? -1.646 12.064 -7.775 1.00 97.75 189 PHE A O 1
ATOM 1450 N N . GLU A 1 190 ? -2.355 11.840 -9.884 1.00 95.88 190 GLU A N 1
ATOM 1451 C CA . GLU A 1 190 ? -1.572 12.973 -10.403 1.00 95.88 190 GLU A CA 1
ATOM 1452 C C . GLU A 1 190 ? -2.085 14.320 -9.872 1.00 95.88 190 GLU A C 1
ATOM 1454 O O . GLU A 1 190 ? -1.285 15.220 -9.635 1.00 95.88 190 GLU A O 1
ATOM 1459 N N . ARG A 1 191 ? -3.404 14.455 -9.673 1.00 96.00 191 ARG A N 1
ATOM 1460 C CA . ARG A 1 191 ? -4.044 15.677 -9.152 1.00 96.00 191 ARG A CA 1
ATOM 1461 C C . ARG A 1 191 ? -4.226 15.685 -7.640 1.00 96.00 191 ARG A C 1
ATOM 1463 O O . ARG A 1 191 ? -4.637 16.708 -7.101 1.00 96.00 191 ARG A O 1
ATOM 1470 N N . TRP A 1 192 ? -4.009 14.553 -6.978 1.00 96.62 192 TRP A N 1
ATOM 1471 C CA . TRP A 1 192 ? -4.181 14.465 -5.539 1.00 96.62 192 TRP A CA 1
ATOM 1472 C C . TRP A 1 192 ? -3.165 15.368 -4.845 1.00 96.62 192 TRP A C 1
ATOM 1474 O O . TRP A 1 192 ? -1.979 15.350 -5.172 1.00 96.62 192 TRP A O 1
ATOM 1484 N N . THR A 1 193 ? -3.650 16.118 -3.865 1.00 90.94 193 THR A N 1
ATOM 1485 C CA . THR A 1 193 ? -2.849 16.912 -2.940 1.00 90.94 193 THR A CA 1
ATOM 1486 C C . THR A 1 193 ? -3.378 16.676 -1.529 1.00 90.94 193 THR A C 1
ATOM 1488 O O . THR A 1 193 ? -4.594 16.512 -1.368 1.00 90.94 193 THR A O 1
ATOM 1491 N N . PRO A 1 194 ? -2.511 16.667 -0.508 1.00 84.75 194 PRO A N 1
ATOM 1492 C CA . PRO A 1 194 ? -2.960 16.555 0.871 1.00 84.75 194 PRO A CA 1
ATOM 1493 C C . PRO A 1 194 ? -3.766 17.808 1.249 1.00 84.75 194 PRO A C 1
ATOM 1495 O O . PRO A 1 194 ? -3.353 18.931 0.956 1.00 84.75 194 PRO A O 1
ATOM 1498 N N . ASP A 1 195 ? -4.928 17.613 1.868 1.00 81.56 195 ASP A N 1
ATOM 1499 C CA . ASP A 1 195 ? -5.792 18.701 2.339 1.00 81.56 195 ASP A CA 1
ATOM 1500 C C . ASP A 1 195 ? -5.329 19.127 3.738 1.00 81.56 195 ASP A C 1
ATOM 1502 O O . ASP A 1 195 ? -5.737 18.553 4.747 1.00 81.56 195 ASP A O 1
ATOM 1506 N N . VAL A 1 196 ? -4.358 20.044 3.789 1.00 75.38 196 VAL A N 1
ATOM 1507 C CA . VAL A 1 196 ? -3.663 20.426 5.027 1.00 75.38 196 VAL A CA 1
ATOM 1508 C C . VAL A 1 196 ? -3.719 21.931 5.219 1.00 75.38 196 VAL A C 1
ATOM 1510 O O . VAL A 1 196 ? -3.125 22.691 4.455 1.00 75.38 196 VAL A O 1
ATOM 1513 N N . ASP A 1 197 ? -4.356 22.349 6.306 1.00 73.94 197 ASP A N 1
ATOM 1514 C CA . ASP A 1 197 ? -4.296 23.721 6.801 1.00 73.94 197 ASP A CA 1
ATOM 1515 C C . ASP A 1 197 ? -3.054 23.893 7.690 1.00 73.94 197 ASP A C 1
ATOM 1517 O O . ASP A 1 197 ? -3.080 23.592 8.883 1.00 73.94 197 ASP A O 1
ATOM 1521 N N . VAL A 1 198 ? -1.935 24.311 7.089 1.00 70.06 198 VAL A N 1
ATOM 1522 C CA . VAL A 1 198 ? -0.613 24.408 7.743 1.00 70.06 198 VAL A CA 1
ATOM 1523 C C . VAL A 1 198 ? -0.628 25.349 8.953 1.00 70.06 198 VAL A C 1
ATOM 1525 O O . VAL A 1 198 ? 0.101 25.112 9.920 1.00 70.06 198 VAL A O 1
ATOM 1528 N N . ASP A 1 199 ? -1.484 26.371 8.937 1.00 69.88 199 ASP A N 1
ATOM 1529 C CA . ASP A 1 199 ? -1.559 27.383 9.995 1.00 69.88 199 ASP A CA 1
ATOM 1530 C C . ASP A 1 199 ? -2.145 26.823 11.301 1.00 69.88 199 ASP A C 1
ATOM 1532 O O . ASP A 1 199 ? -1.903 27.372 12.376 1.00 69.88 199 ASP A O 1
ATOM 1536 N N . ARG A 1 200 ? -2.844 25.680 11.242 1.00 66.56 200 ARG A N 1
ATOM 1537 C CA . ARG A 1 200 ? -3.400 24.995 12.422 1.00 66.56 200 ARG A CA 1
ATOM 1538 C C . ARG A 1 200 ? -2.383 24.177 13.224 1.00 66.56 200 ARG A C 1
ATOM 1540 O O . ARG A 1 200 ? -2.739 23.660 14.276 1.00 66.56 200 ARG A O 1
ATOM 1547 N N . TRP A 1 201 ? -1.137 24.041 12.762 1.00 67.12 201 TRP A N 1
ATOM 1548 C CA . TRP A 1 201 ? -0.176 23.060 13.290 1.00 67.12 201 TRP A CA 1
ATOM 1549 C C . TRP A 1 201 ? 1.104 23.682 13.865 1.00 67.12 201 TRP A C 1
ATOM 1551 O O . TRP A 1 201 ? 2.211 23.359 13.424 1.00 67.12 201 TRP A O 1
ATOM 1561 N N . SER A 1 202 ? 0.993 24.563 14.864 1.00 61.88 202 SER A N 1
ATOM 1562 C CA . SER A 1 202 ? 2.155 25.280 15.422 1.00 61.88 202 SER A CA 1
ATOM 1563 C C . SER A 1 202 ? 3.188 24.363 16.097 1.00 61.88 202 SER A C 1
ATOM 1565 O O . SER A 1 202 ? 4.393 24.550 15.884 1.00 61.88 202 SER A O 1
ATOM 1567 N N . ASP A 1 203 ? 2.732 23.335 16.824 1.00 60.81 203 ASP A N 1
ATOM 1568 C CA . ASP A 1 203 ? 3.559 22.584 17.789 1.00 60.81 203 ASP A CA 1
ATOM 1569 C C . ASP A 1 203 ? 4.019 21.196 17.278 1.00 60.81 203 ASP A C 1
ATOM 1571 O O . ASP A 1 203 ? 4.828 20.527 17.915 1.00 60.81 203 ASP A O 1
ATOM 1575 N N . GLY A 1 204 ? 3.577 20.781 16.081 1.00 70.38 204 GLY A N 1
ATOM 1576 C CA . GLY A 1 204 ? 3.809 19.442 15.505 1.00 70.38 204 GLY A CA 1
ATOM 1577 C C . GLY A 1 204 ? 4.456 19.420 14.114 1.00 70.38 204 GLY A C 1
ATOM 1578 O O . GLY A 1 204 ? 4.386 18.407 13.416 1.00 70.38 204 GLY A O 1
ATOM 1579 N N . ARG A 1 205 ? 5.083 20.521 13.676 1.00 77.62 205 ARG A N 1
ATOM 1580 C CA . ARG A 1 205 ? 5.526 20.716 12.276 1.00 77.62 205 ARG A CA 1
ATOM 1581 C C . ARG A 1 205 ? 6.444 19.625 11.721 1.00 77.62 205 ARG A C 1
ATOM 1583 O O . ARG A 1 205 ? 6.324 19.287 10.546 1.00 77.62 205 ARG A O 1
ATOM 1590 N N . ALA A 1 206 ? 7.336 19.058 12.533 1.00 81.81 206 ALA A N 1
ATOM 1591 C CA . ALA A 1 206 ? 8.220 17.976 12.091 1.00 81.81 206 ALA A CA 1
ATOM 1592 C C . ALA A 1 206 ? 7.436 16.690 11.781 1.00 81.81 206 ALA A C 1
ATOM 1594 O O . ALA A 1 206 ? 7.626 16.081 10.731 1.00 81.81 206 ALA A O 1
ATOM 1595 N N . LEU A 1 207 ? 6.507 16.311 12.662 1.00 82.88 207 LEU A N 1
ATOM 1596 C CA . LEU A 1 207 ? 5.647 15.148 12.471 1.00 82.88 207 LEU A CA 1
ATOM 1597 C C . LEU A 1 207 ? 4.678 15.355 11.294 1.00 82.88 207 LEU A C 1
ATOM 1599 O O . LEU A 1 207 ? 4.516 14.454 10.471 1.00 82.88 207 LEU A O 1
ATOM 1603 N N . LEU A 1 208 ? 4.112 16.559 11.158 1.00 86.25 208 LEU A N 1
ATOM 1604 C CA . LEU A 1 208 ? 3.295 16.943 10.006 1.00 86.25 208 LEU A CA 1
ATOM 1605 C C . LEU A 1 208 ? 4.086 16.813 8.699 1.00 86.25 208 LEU A C 1
ATOM 1607 O O . LEU A 1 208 ? 3.624 16.176 7.757 1.00 86.25 208 LEU A O 1
ATOM 1611 N N . THR A 1 209 ? 5.304 17.360 8.662 1.00 90.00 209 THR A N 1
ATOM 1612 C CA . THR A 1 209 ? 6.188 17.271 7.492 1.00 90.00 209 THR A CA 1
ATOM 1613 C C . THR A 1 209 ? 6.471 15.815 7.143 1.00 90.00 209 THR A C 1
ATOM 1615 O O . THR A 1 209 ? 6.272 15.418 6.000 1.00 90.00 209 THR A O 1
ATOM 1618 N N . ASN A 1 210 ? 6.845 14.987 8.121 1.00 91.38 210 ASN A N 1
ATOM 1619 C CA . ASN A 1 210 ? 7.100 13.562 7.899 1.00 91.38 210 ASN A CA 1
ATOM 1620 C C . ASN A 1 210 ? 5.858 12.820 7.374 1.00 91.38 210 ASN A C 1
ATOM 1622 O O . ASN A 1 210 ? 5.974 11.925 6.537 1.00 91.38 210 ASN A O 1
ATOM 1626 N N . THR A 1 211 ? 4.664 13.215 7.816 1.00 91.12 211 THR A N 1
ATOM 1627 C CA . THR A 1 211 ? 3.392 12.634 7.359 1.00 91.12 211 THR A CA 1
ATOM 1628 C C . THR A 1 211 ? 3.068 13.055 5.925 1.00 91.12 211 THR A C 1
ATOM 1630 O O . THR A 1 211 ? 2.718 12.208 5.102 1.00 91.12 211 THR A O 1
ATOM 1633 N N . ILE A 1 212 ? 3.283 14.328 5.575 1.00 92.31 212 ILE A N 1
ATOM 1634 C CA . ILE A 1 212 ? 3.190 14.819 4.190 1.00 92.31 212 ILE A CA 1
ATOM 1635 C C . ILE A 1 212 ? 4.150 14.033 3.291 1.00 92.31 212 ILE A C 1
ATOM 1637 O O . ILE A 1 212 ? 3.734 13.485 2.276 1.00 92.31 212 ILE A O 1
ATOM 1641 N N . GLN A 1 213 ? 5.419 13.906 3.687 1.00 94.88 213 GLN A N 1
ATOM 1642 C CA . GLN A 1 213 ? 6.412 13.164 2.906 1.00 94.88 213 GLN A CA 1
ATOM 1643 C C . GLN A 1 213 ? 6.020 11.683 2.759 1.00 94.88 213 GLN A C 1
ATOM 1645 O O . GLN A 1 213 ? 6.108 11.122 1.669 1.00 94.88 213 GLN A O 1
ATOM 1650 N N . THR A 1 214 ? 5.511 11.055 3.824 1.00 95.50 214 THR A N 1
ATOM 1651 C CA . THR A 1 214 ? 5.051 9.657 3.782 1.00 95.50 214 THR A CA 1
ATOM 1652 C C . THR A 1 214 ? 3.868 9.485 2.826 1.00 95.50 214 THR A C 1
ATOM 1654 O O . THR A 1 214 ? 3.848 8.546 2.034 1.00 95.50 214 THR A O 1
ATOM 1657 N N . THR A 1 215 ? 2.894 10.397 2.841 1.00 95.50 215 THR A N 1
ATOM 1658 C CA . THR A 1 215 ? 1.735 10.321 1.932 1.00 95.50 215 THR A CA 1
ATOM 1659 C C . THR A 1 215 ? 2.086 10.608 0.475 1.00 95.50 215 THR A C 1
ATOM 1661 O O . THR A 1 215 ? 1.565 9.941 -0.419 1.00 95.50 215 THR A O 1
ATOM 1664 N N . GLU A 1 216 ? 3.026 11.513 0.214 1.00 97.00 216 GLU A N 1
ATOM 1665 C CA . GLU A 1 216 ? 3.573 11.706 -1.131 1.00 97.00 216 GLU A CA 1
ATOM 1666 C C . GLU A 1 216 ? 4.311 10.455 -1.627 1.00 97.00 216 GLU A C 1
ATOM 1668 O O . GLU A 1 216 ? 4.101 10.034 -2.766 1.00 97.00 216 GLU A O 1
ATOM 1673 N N . ALA A 1 217 ? 5.094 9.787 -0.773 1.00 97.81 217 ALA A N 1
ATOM 1674 C CA . ALA A 1 217 ? 5.708 8.507 -1.125 1.00 97.81 217 ALA A CA 1
ATOM 1675 C C . ALA A 1 217 ? 4.647 7.456 -1.504 1.00 97.81 217 ALA A C 1
ATOM 1677 O O . ALA A 1 217 ? 4.771 6.786 -2.528 1.00 97.81 217 ALA A O 1
ATOM 1678 N N . TYR A 1 218 ? 3.549 7.363 -0.744 1.00 97.81 218 TYR A N 1
ATOM 1679 C CA . TYR A 1 218 ? 2.420 6.483 -1.072 1.00 97.81 218 TYR A CA 1
ATOM 1680 C C . TYR A 1 218 ? 1.805 6.803 -2.432 1.00 97.81 218 TYR A C 1
ATOM 1682 O O . TYR A 1 218 ? 1.505 5.891 -3.202 1.00 97.81 218 TYR A O 1
ATOM 1690 N N . ARG A 1 219 ? 1.619 8.088 -2.745 1.00 97.94 219 ARG A N 1
ATOM 1691 C CA . ARG A 1 219 ? 1.061 8.537 -4.024 1.00 97.94 219 ARG A CA 1
ATOM 1692 C C . ARG A 1 219 ? 1.941 8.135 -5.205 1.00 97.94 219 ARG A C 1
ATOM 1694 O O . ARG A 1 219 ? 1.426 7.616 -6.196 1.00 97.94 219 ARG A O 1
ATOM 1701 N N . TRP A 1 220 ? 3.256 8.327 -5.104 1.00 98.25 220 TRP A N 1
ATOM 1702 C CA . TRP A 1 220 ? 4.192 7.942 -6.165 1.00 98.25 220 TRP A CA 1
ATOM 1703 C C . TRP A 1 220 ? 4.319 6.424 -6.313 1.00 98.25 220 TRP A C 1
ATOM 1705 O O . TRP A 1 220 ? 4.279 5.921 -7.437 1.00 98.25 220 TRP A O 1
ATOM 1715 N N . ALA A 1 221 ? 4.365 5.683 -5.204 1.00 98.19 221 ALA A N 1
ATOM 1716 C CA . ALA A 1 221 ? 4.294 4.224 -5.219 1.00 98.19 221 ALA A CA 1
ATOM 1717 C C . ALA A 1 221 ? 2.986 3.719 -5.856 1.00 98.19 221 ALA A C 1
ATOM 1719 O O . ALA A 1 221 ? 2.997 2.784 -6.657 1.00 98.19 221 ALA A O 1
ATOM 1720 N N . ALA A 1 222 ? 1.854 4.370 -5.576 1.00 98.12 222 ALA A N 1
ATOM 1721 C CA . ALA A 1 222 ? 0.574 4.041 -6.193 1.00 98.12 222 ALA A CA 1
ATOM 1722 C C . ALA A 1 222 ? 0.585 4.279 -7.711 1.00 98.12 222 ALA A C 1
ATOM 1724 O O . ALA A 1 222 ? 0.135 3.415 -8.462 1.00 98.12 222 ALA A O 1
ATOM 1725 N N . LEU A 1 223 ? 1.137 5.404 -8.184 1.00 97.69 223 LEU A N 1
ATOM 1726 C CA . LEU A 1 223 ? 1.307 5.678 -9.618 1.00 97.69 223 LEU A CA 1
ATOM 1727 C C . LEU A 1 223 ? 2.189 4.629 -10.305 1.00 97.69 223 LEU A C 1
ATOM 1729 O O . LEU A 1 223 ? 1.840 4.146 -11.387 1.00 97.69 223 LEU A O 1
ATOM 1733 N N . LEU A 1 224 ? 3.296 4.238 -9.666 1.00 96.94 224 LEU A N 1
ATOM 1734 C CA . LEU A 1 224 ? 4.155 3.152 -10.137 1.00 96.94 224 LEU A CA 1
ATOM 1735 C C . LEU A 1 224 ? 3.371 1.837 -10.262 1.00 96.94 224 LEU A C 1
ATOM 1737 O O . LEU A 1 224 ? 3.439 1.174 -11.300 1.00 96.94 224 LEU A O 1
ATOM 1741 N N . LEU A 1 225 ? 2.557 1.502 -9.262 1.00 96.44 225 LEU A N 1
ATOM 1742 C CA . LEU A 1 225 ? 1.759 0.281 -9.266 1.00 96.44 225 LEU A CA 1
ATOM 1743 C C . LEU A 1 225 ? 0.615 0.319 -10.296 1.00 96.44 225 LEU A C 1
ATOM 1745 O O . LEU A 1 225 ? 0.329 -0.705 -10.915 1.00 96.44 225 LEU A O 1
ATOM 1749 N N . VAL A 1 226 ? -0.003 1.482 -10.563 1.00 96.81 226 VAL A N 1
ATOM 1750 C CA . VAL A 1 226 ? -0.962 1.653 -11.680 1.00 96.81 226 VAL A CA 1
ATOM 1751 C C . VAL A 1 226 ? -0.281 1.310 -13.002 1.00 96.81 226 VAL A C 1
ATOM 1753 O O . VAL A 1 226 ? -0.831 0.548 -13.801 1.00 96.81 226 VAL A O 1
ATOM 1756 N N . ARG A 1 227 ? 0.930 1.832 -13.227 1.00 93.62 227 ARG A N 1
ATOM 1757 C CA . ARG A 1 227 ? 1.709 1.538 -14.433 1.00 93.62 227 ARG A CA 1
ATOM 1758 C C . ARG A 1 227 ? 2.065 0.055 -14.537 1.00 93.62 227 ARG A C 1
ATOM 1760 O O . ARG A 1 227 ? 1.924 -0.524 -15.610 1.00 93.62 227 ARG A O 1
ATOM 1767 N N . GLN A 1 228 ? 2.525 -0.554 -13.444 1.00 93.25 228 GLN A N 1
ATOM 1768 C CA . GLN A 1 228 ? 2.843 -1.985 -13.389 1.00 93.25 228 GLN A CA 1
ATOM 1769 C C . GLN A 1 228 ? 1.596 -2.857 -13.608 1.00 93.25 228 GLN A C 1
ATOM 1771 O O . GLN A 1 228 ? 1.710 -3.966 -14.132 1.00 93.25 228 GLN A O 1
ATOM 1776 N N . ALA A 1 229 ? 0.410 -2.388 -13.208 1.00 93.69 229 ALA A N 1
ATOM 1777 C CA . ALA A 1 229 ? -0.844 -3.114 -13.370 1.00 93.69 229 ALA A CA 1
ATOM 1778 C C . ALA A 1 229 ? -1.385 -3.047 -14.803 1.00 93.69 229 ALA A C 1
ATOM 1780 O O . ALA A 1 229 ? -1.805 -4.066 -15.347 1.00 93.69 229 ALA A O 1
ATOM 1781 N N . VAL A 1 230 ? -1.372 -1.862 -15.413 1.00 93.38 230 VAL A N 1
ATOM 1782 C CA . VAL A 1 230 ? -1.927 -1.618 -16.750 1.00 93.38 230 VAL A CA 1
ATOM 1783 C C . VAL A 1 230 ? -0.879 -0.885 -17.598 1.00 93.38 230 VAL A C 1
ATOM 1785 O O . VAL A 1 230 ? -0.933 0.343 -17.738 1.00 93.38 230 VAL A O 1
ATOM 1788 N N . PRO A 1 231 ? 0.104 -1.616 -18.163 1.00 89.38 231 PRO A N 1
ATOM 1789 C CA . PRO A 1 231 ? 1.192 -1.023 -18.944 1.00 89.38 231 PRO A CA 1
ATOM 1790 C C . PRO A 1 231 ? 0.723 -0.408 -20.272 1.00 89.38 231 PRO A C 1
ATOM 1792 O O . PRO A 1 231 ? 1.494 0.286 -20.925 1.00 89.38 231 PRO A O 1
ATOM 1795 N N . GLU A 1 232 ? -0.521 -0.661 -20.692 1.00 87.75 232 GLU A N 1
ATOM 1796 C CA . GLU A 1 232 ? -1.090 -0.140 -21.938 1.00 87.75 232 GLU A CA 1
ATOM 1797 C C . GLU A 1 232 ? -1.391 1.369 -21.906 1.00 87.75 232 GLU A C 1
ATOM 1799 O O . GLU A 1 232 ? -1.589 1.980 -22.957 1.00 87.75 232 GLU A O 1
ATOM 1804 N N . ILE A 1 233 ? -1.444 1.980 -20.719 1.00 88.50 233 ILE A N 1
ATOM 1805 C CA . ILE A 1 233 ? -1.663 3.424 -20.577 1.00 88.50 233 ILE A CA 1
ATOM 1806 C C . ILE A 1 233 ? -0.417 4.183 -21.056 1.00 88.50 233 ILE A C 1
ATOM 1808 O O . ILE A 1 233 ? 0.699 3.767 -20.757 1.00 88.50 233 ILE A O 1
ATOM 1812 N N . PRO A 1 234 ? -0.560 5.313 -21.772 1.00 86.94 234 PRO A N 1
ATOM 1813 C CA . PRO A 1 234 ? 0.581 6.123 -22.186 1.00 86.94 234 PRO A CA 1
ATOM 1814 C C . PRO A 1 234 ? 1.175 6.878 -20.998 1.00 86.94 234 PRO A C 1
ATOM 1816 O O . PRO A 1 234 ? 0.439 7.508 -20.253 1.00 86.94 234 PRO A O 1
ATOM 1819 N N . TRP A 1 235 ? 2.494 6.921 -20.856 1.00 85.12 235 TRP A N 1
ATOM 1820 C CA . TRP A 1 235 ? 3.155 7.620 -19.751 1.00 85.12 235 TRP A CA 1
ATOM 1821 C C . TRP A 1 235 ? 4.363 8.415 -20.235 1.00 85.12 235 TRP A C 1
ATOM 1823 O O . TRP A 1 235 ? 5.047 7.990 -21.164 1.00 85.12 235 TRP A O 1
ATOM 1833 N N . ALA A 1 236 ? 4.642 9.536 -19.568 1.00 85.31 236 ALA A N 1
ATOM 1834 C CA . ALA A 1 236 ? 5.837 10.335 -19.830 1.00 85.31 236 ALA A CA 1
ATOM 1835 C C . ALA A 1 236 ? 7.052 9.835 -19.030 1.00 85.31 236 ALA A C 1
ATOM 1837 O O . ALA A 1 236 ? 8.150 9.749 -19.567 1.00 85.31 236 ALA A O 1
ATOM 1838 N N . GLN A 1 237 ? 6.840 9.487 -17.761 1.00 88.00 237 GLN A N 1
ATOM 1839 C CA . GLN A 1 237 ? 7.858 8.985 -16.838 1.00 88.00 237 GLN A CA 1
ATOM 1840 C C . GLN A 1 237 ? 8.124 7.493 -17.066 1.00 88.00 237 GLN A C 1
ATOM 1842 O O . GLN A 1 237 ? 7.229 6.772 -17.508 1.00 88.00 237 GLN A O 1
ATOM 1847 N N . SER A 1 238 ? 9.319 7.004 -16.742 1.00 87.56 238 SER A N 1
ATOM 1848 C CA . SER A 1 238 ? 9.629 5.569 -16.653 1.00 87.56 238 SER A CA 1
ATOM 1849 C C . SER A 1 238 ? 9.190 4.963 -15.305 1.00 87.56 238 SER A C 1
ATOM 1851 O O . SER A 1 238 ? 8.748 5.676 -14.403 1.00 87.56 238 SER A O 1
ATOM 1853 N N . GLN A 1 239 ? 9.284 3.632 -15.153 1.00 88.62 239 GLN A N 1
ATOM 1854 C CA . GLN A 1 239 ? 9.082 2.980 -13.844 1.00 88.62 239 GLN A CA 1
ATOM 1855 C C . GLN A 1 239 ? 10.137 3.437 -12.830 1.00 88.62 239 GLN A C 1
ATOM 1857 O O . GLN A 1 239 ? 9.783 3.768 -11.701 1.00 88.62 239 GLN A O 1
ATOM 1862 N N . ALA A 1 240 ? 11.398 3.528 -13.265 1.00 89.69 240 ALA A N 1
ATOM 1863 C CA . ALA A 1 240 ? 12.506 4.006 -12.448 1.00 89.69 240 ALA A CA 1
ATOM 1864 C C . ALA A 1 240 ? 12.294 5.455 -11.980 1.00 89.69 240 ALA A C 1
ATOM 1866 O O . ALA A 1 240 ? 12.520 5.749 -10.812 1.00 89.69 240 ALA A O 1
ATOM 1867 N N . ASP A 1 241 ? 11.776 6.339 -12.842 1.00 92.50 241 ASP A N 1
ATOM 1868 C CA . ASP A 1 241 ? 11.481 7.726 -12.455 1.00 92.50 241 ASP A CA 1
ATOM 1869 C C . ASP A 1 241 ? 10.416 7.786 -11.351 1.00 92.50 241 ASP A C 1
ATOM 1871 O O . ASP A 1 241 ? 10.588 8.486 -10.356 1.00 92.50 241 ASP A O 1
ATOM 1875 N N . LEU A 1 242 ? 9.317 7.031 -11.491 1.00 95.00 242 LEU A N 1
ATOM 1876 C CA . LEU A 1 242 ? 8.251 6.987 -10.479 1.00 95.00 242 LEU A CA 1
ATOM 1877 C C . LEU A 1 242 ? 8.747 6.387 -9.155 1.00 95.00 242 LEU A C 1
ATOM 1879 O O . LEU A 1 242 ? 8.404 6.892 -8.084 1.00 95.00 242 LEU A O 1
ATOM 1883 N N . ALA A 1 243 ? 9.577 5.343 -9.228 1.00 96.19 243 ALA A N 1
ATOM 1884 C CA . ALA A 1 243 ? 10.214 4.747 -8.061 1.00 96.19 243 ALA A CA 1
ATOM 1885 C C . ALA A 1 243 ? 11.133 5.750 -7.355 1.00 96.19 243 ALA A C 1
ATOM 1887 O O . ALA A 1 243 ? 11.000 5.961 -6.151 1.00 96.19 243 ALA A O 1
ATOM 1888 N N . HIS A 1 244 ? 12.005 6.427 -8.107 1.00 95.56 244 HIS A N 1
ATOM 1889 C CA . HIS A 1 244 ? 12.903 7.448 -7.578 1.00 95.56 244 HIS A CA 1
ATOM 1890 C C . HIS A 1 244 ? 12.129 8.577 -6.891 1.00 95.56 244 HIS A C 1
ATOM 1892 O O . HIS A 1 244 ? 12.501 8.982 -5.793 1.00 95.56 244 HIS A O 1
ATOM 1898 N N . MET A 1 245 ? 11.019 9.048 -7.476 1.00 97.12 245 MET A N 1
ATOM 1899 C CA . MET A 1 245 ? 10.162 10.036 -6.814 1.00 97.12 245 MET A CA 1
ATOM 1900 C C . MET A 1 245 ? 9.686 9.517 -5.452 1.00 97.12 245 MET A C 1
ATOM 1902 O O . MET A 1 245 ? 9.939 10.174 -4.447 1.00 97.12 245 MET A O 1
ATOM 1906 N N . SER A 1 246 ? 9.104 8.315 -5.378 1.00 97.69 246 SER A N 1
ATOM 1907 C CA . SER A 1 246 ? 8.665 7.717 -4.105 1.00 97.69 246 SER A CA 1
ATOM 1908 C C . SER A 1 246 ? 9.797 7.602 -3.074 1.00 97.69 246 SER A C 1
ATOM 1910 O O . SER A 1 246 ? 9.624 7.990 -1.919 1.00 97.69 246 SER A O 1
ATOM 1912 N N . LEU A 1 247 ? 10.963 7.090 -3.480 1.00 97.31 247 LEU A N 1
ATOM 1913 C CA . LEU A 1 247 ? 12.113 6.912 -2.588 1.00 97.31 247 LEU A CA 1
ATOM 1914 C C . LEU A 1 247 ? 12.691 8.254 -2.123 1.00 97.31 247 LEU A C 1
ATOM 1916 O O . LEU A 1 247 ? 13.082 8.368 -0.964 1.00 97.31 247 LEU A O 1
ATOM 1920 N N . SER A 1 248 ? 12.685 9.283 -2.976 1.00 97.12 248 SER A N 1
ATOM 1921 C CA . SER A 1 248 ? 13.179 10.615 -2.617 1.00 97.12 248 SER A CA 1
ATOM 1922 C C . SER A 1 248 ? 12.379 11.236 -1.470 1.00 97.12 248 SER A C 1
ATOM 1924 O O . SER A 1 248 ? 12.979 11.773 -0.544 1.00 97.12 248 SER A O 1
ATOM 1926 N N . TYR A 1 249 ? 11.049 11.068 -1.456 1.00 97.50 249 TYR A N 1
ATOM 1927 C CA . TYR A 1 249 ? 10.208 11.484 -0.330 1.00 97.50 249 TYR A CA 1
ATOM 1928 C C . TYR A 1 249 ? 10.575 10.727 0.954 1.00 97.50 249 TYR A C 1
ATOM 1930 O O . TYR A 1 249 ? 10.780 11.354 1.995 1.00 97.50 249 TYR A O 1
ATOM 1938 N N . LEU A 1 250 ? 10.745 9.399 0.885 1.00 96.38 250 LEU A N 1
ATOM 1939 C CA . LEU A 1 250 ? 11.142 8.593 2.050 1.00 96.38 250 LEU A CA 1
ATOM 1940 C C . LEU A 1 250 ? 12.531 8.967 2.585 1.00 96.38 250 LEU A C 1
ATOM 1942 O O . LEU A 1 250 ? 12.755 8.912 3.794 1.00 96.38 250 LEU A O 1
ATOM 1946 N N . ALA A 1 251 ? 13.453 9.361 1.705 1.00 95.44 251 ALA A N 1
ATOM 1947 C CA . ALA A 1 251 ? 14.808 9.759 2.070 1.00 95.44 251 ALA A CA 1
ATOM 1948 C C . ALA A 1 251 ? 14.874 11.074 2.861 1.00 95.44 251 ALA A C 1
ATOM 1950 O O . ALA A 1 251 ? 15.852 11.298 3.571 1.00 95.44 251 ALA A O 1
ATOM 1951 N N . THR A 1 252 ? 13.843 11.924 2.792 1.00 95.25 252 THR A N 1
ATOM 1952 C CA . THR A 1 252 ? 13.790 13.163 3.590 1.00 95.25 252 THR A CA 1
ATOM 1953 C C . THR A 1 252 ? 13.339 12.939 5.035 1.00 95.25 252 THR A C 1
ATOM 1955 O O . THR A 1 252 ? 13.487 13.829 5.873 1.00 95.25 252 THR A O 1
ATOM 1958 N N . ILE A 1 253 ? 12.797 11.758 5.345 1.00 93.38 253 ILE A N 1
ATOM 1959 C CA . ILE A 1 253 ? 12.234 11.440 6.656 1.00 93.38 253 ILE A CA 1
ATOM 1960 C C . ILE A 1 253 ? 13.321 10.824 7.535 1.00 93.38 253 ILE A C 1
ATOM 1962 O O . ILE A 1 253 ? 13.870 9.763 7.218 1.00 93.38 253 ILE A O 1
ATOM 1966 N N . HIS A 1 254 ? 13.592 11.458 8.679 1.00 87.81 254 HIS A N 1
ATOM 1967 C CA . HIS A 1 254 ? 14.525 10.918 9.666 1.00 87.81 254 HIS A CA 1
ATOM 1968 C C . HIS A 1 254 ? 14.069 9.528 10.127 1.00 87.81 254 HIS A C 1
ATOM 1970 O O . HIS A 1 254 ? 12.886 9.318 10.399 1.00 87.81 254 HIS A O 1
ATOM 1976 N N . SER A 1 255 ? 15.000 8.580 10.242 1.00 81.19 255 SER A N 1
ATOM 1977 C CA . SER A 1 255 ? 14.669 7.180 10.537 1.00 81.19 255 SER A CA 1
ATOM 1978 C C . SER A 1 255 ? 13.899 7.011 11.854 1.00 81.19 255 SER A C 1
ATOM 1980 O O . SER A 1 255 ? 12.985 6.195 11.917 1.00 81.19 255 SER A O 1
ATOM 1982 N N . GLU A 1 256 ? 14.177 7.856 12.851 1.00 83.38 256 GLU A N 1
ATOM 1983 C CA . GLU A 1 256 ? 13.503 7.872 14.164 1.00 83.38 256 GLU A CA 1
ATOM 1984 C C . GLU A 1 256 ? 12.061 8.412 14.135 1.00 83.38 256 GLU A C 1
ATOM 1986 O O . GLU A 1 256 ? 11.387 8.437 15.163 1.00 83.38 256 GLU A O 1
ATOM 1991 N N . SER A 1 257 ? 11.562 8.869 12.981 1.00 86.75 257 SER A N 1
ATOM 1992 C CA . SER A 1 257 ? 10.173 9.308 12.869 1.00 86.75 257 SER A CA 1
ATOM 1993 C C . SER A 1 257 ? 9.207 8.156 13.145 1.00 86.75 257 SER A C 1
ATOM 1995 O O . SER A 1 257 ? 9.344 7.066 12.594 1.00 86.75 257 SER A O 1
ATOM 1997 N N . SER A 1 258 ? 8.141 8.435 13.897 1.00 82.50 258 SER A N 1
ATOM 1998 C CA . SER A 1 258 ? 7.021 7.505 14.084 1.00 82.50 258 SER A CA 1
ATOM 1999 C C . SER A 1 258 ? 6.347 7.089 12.771 1.00 82.50 258 SER A C 1
ATOM 2001 O O . SER A 1 258 ? 5.771 6.010 12.704 1.00 82.50 258 SER A O 1
ATOM 2003 N N . THR A 1 259 ? 6.456 7.891 11.705 1.00 88.00 259 THR A N 1
ATOM 2004 C CA . THR A 1 259 ? 5.901 7.562 10.378 1.00 88.00 259 THR A CA 1
ATOM 2005 C C . THR A 1 259 ? 6.633 6.416 9.679 1.00 88.00 259 THR A C 1
ATOM 2007 O O . THR A 1 259 ? 6.075 5.818 8.760 1.00 88.00 259 THR A O 1
ATOM 2010 N N . THR A 1 260 ? 7.840 6.057 10.138 1.00 88.69 260 THR A N 1
ATOM 2011 C CA . THR A 1 260 ? 8.650 4.967 9.575 1.00 88.69 260 THR A CA 1
ATOM 2012 C C . THR A 1 260 ? 7.903 3.631 9.559 1.00 88.69 260 THR A C 1
ATOM 2014 O O . THR A 1 260 ? 8.085 2.850 8.628 1.00 88.69 260 THR A O 1
ATOM 2017 N N . VAL A 1 261 ? 7.004 3.379 10.520 1.00 82.81 261 VAL A N 1
ATOM 2018 C CA . VAL A 1 261 ? 6.199 2.141 10.552 1.00 82.81 261 VAL A CA 1
ATOM 2019 C C . VAL A 1 261 ? 5.294 1.986 9.330 1.00 82.81 261 VAL A C 1
ATOM 2021 O O . VAL A 1 261 ? 4.989 0.868 8.937 1.00 82.81 261 VAL A O 1
ATOM 2024 N N . ALA A 1 262 ? 4.903 3.095 8.697 1.00 88.56 262 ALA A N 1
ATOM 2025 C CA . ALA A 1 262 ? 4.066 3.090 7.506 1.00 88.56 262 ALA A CA 1
ATOM 2026 C C . ALA A 1 262 ? 4.888 3.043 6.206 1.00 88.56 262 ALA A C 1
ATOM 2028 O O . ALA A 1 262 ? 4.315 3.073 5.121 1.00 88.56 262 ALA A O 1
ATOM 2029 N N . HIS A 1 263 ? 6.225 2.986 6.252 1.00 92.88 263 HIS A N 1
ATOM 2030 C CA . HIS A 1 263 ? 7.057 3.018 5.038 1.00 92.88 263 HIS A CA 1
ATOM 2031 C C . HIS A 1 263 ? 7.050 1.695 4.262 1.00 92.88 263 HIS A C 1
ATOM 2033 O O . HIS A 1 263 ? 7.506 1.677 3.121 1.00 92.88 263 HIS A O 1
ATOM 2039 N N . THR A 1 264 ? 6.493 0.616 4.823 1.00 92.00 264 THR A N 1
ATOM 2040 C CA . THR A 1 264 ? 6.497 -0.736 4.236 1.00 92.00 264 THR A CA 1
ATOM 2041 C C . THR A 1 264 ? 5.984 -0.758 2.798 1.00 92.00 264 THR A C 1
ATOM 2043 O O . THR A 1 264 ? 6.674 -1.248 1.904 1.00 92.00 264 THR A O 1
ATOM 2046 N N . PHE A 1 265 ? 4.792 -0.199 2.555 1.00 94.88 265 PHE A N 1
ATOM 2047 C CA . PHE A 1 265 ? 4.180 -0.164 1.226 1.00 94.88 265 PHE A CA 1
ATOM 2048 C C . PHE A 1 265 ? 5.041 0.575 0.184 1.00 94.88 265 PHE A C 1
ATOM 2050 O O . PHE A 1 265 ? 5.445 -0.053 -0.799 1.00 94.88 265 PHE A O 1
ATOM 2057 N N . PRO A 1 266 ? 5.359 1.877 0.353 1.00 97.06 266 PRO A N 1
ATOM 2058 C CA . PRO A 1 266 ? 6.107 2.616 -0.658 1.00 97.06 266 PRO A CA 1
ATOM 2059 C C . PRO A 1 266 ? 7.541 2.104 -0.813 1.00 97.06 266 PRO A C 1
ATOM 2061 O O . PRO A 1 266 ? 8.051 2.086 -1.933 1.00 97.06 266 PRO A O 1
ATOM 2064 N N . LEU A 1 267 ? 8.180 1.643 0.270 1.00 96.50 267 LEU A N 1
ATOM 2065 C CA . LEU A 1 267 ? 9.532 1.090 0.213 1.00 96.50 267 LEU A CA 1
ATOM 2066 C C . LEU A 1 267 ? 9.569 -0.226 -0.563 1.00 96.50 267 LEU A C 1
ATOM 2068 O O . LEU A 1 267 ? 10.480 -0.419 -1.359 1.00 96.50 267 LEU A O 1
ATOM 2072 N N . LEU A 1 268 ? 8.580 -1.109 -0.393 1.00 96.00 268 LEU A N 1
ATOM 2073 C CA . LEU A 1 268 ? 8.512 -2.344 -1.173 1.00 96.00 268 LEU A CA 1
ATOM 2074 C C . LEU A 1 268 ? 8.222 -2.056 -2.650 1.00 96.00 268 LEU A C 1
ATOM 2076 O O . LEU A 1 268 ? 8.936 -2.549 -3.517 1.00 96.00 268 LEU A O 1
ATOM 2080 N N . VAL A 1 269 ? 7.195 -1.252 -2.947 1.00 96.62 269 VAL A N 1
ATOM 2081 C CA . VAL A 1 269 ? 6.756 -1.004 -4.331 1.00 96.62 269 VAL A CA 1
ATOM 2082 C C . VAL A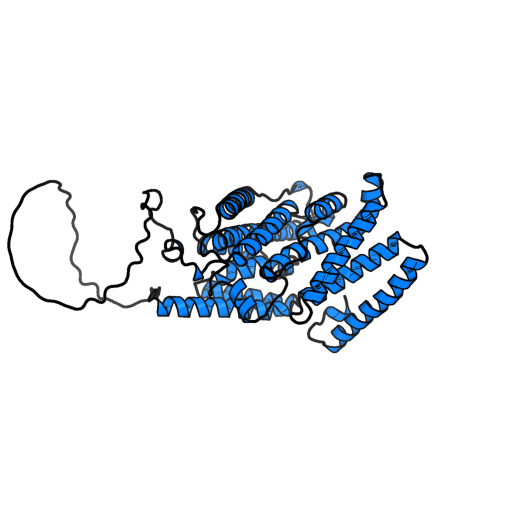 1 269 ? 7.825 -0.273 -5.146 1.00 96.62 269 VAL A C 1
ATOM 2084 O O . VAL A 1 269 ? 8.067 -0.644 -6.292 1.00 96.62 269 VAL A O 1
ATOM 2087 N N . ALA A 1 270 ? 8.474 0.743 -4.572 1.00 97.25 270 ALA A N 1
ATOM 2088 C CA . ALA A 1 270 ? 9.517 1.499 -5.260 1.00 97.25 270 ALA A CA 1
ATOM 2089 C C . ALA A 1 270 ? 10.908 0.864 -5.118 1.00 97.25 270 ALA A C 1
ATOM 2091 O O . ALA A 1 270 ? 11.711 0.929 -6.045 1.00 97.25 270 ALA A O 1
ATOM 2092 N N . GLY A 1 271 ? 11.209 0.226 -3.985 1.00 96.75 271 GLY A N 1
ATOM 2093 C CA . GLY A 1 271 ? 12.539 -0.316 -3.711 1.00 96.75 271 GLY A CA 1
ATOM 2094 C C . GLY A 1 271 ? 12.926 -1.480 -4.622 1.00 96.75 271 GLY A C 1
ATOM 2095 O O . GLY A 1 271 ? 14.083 -1.598 -5.021 1.00 96.75 271 GLY A O 1
ATOM 2096 N N . VAL A 1 272 ? 11.958 -2.293 -5.053 1.00 95.75 272 VAL A N 1
ATOM 2097 C CA . VAL A 1 272 ? 12.216 -3.373 -6.023 1.00 95.75 272 VAL A CA 1
ATOM 2098 C C . VAL A 1 272 ? 12.628 -2.874 -7.411 1.00 95.75 272 VAL A C 1
ATOM 2100 O O . VAL A 1 272 ? 13.151 -3.654 -8.204 1.00 95.75 272 VAL A O 1
ATOM 2103 N N . GLU A 1 273 ? 12.420 -1.588 -7.706 1.00 93.75 273 GLU A N 1
ATOM 2104 C CA . GLU A 1 273 ? 12.838 -0.944 -8.956 1.00 93.75 273 GLU A CA 1
ATOM 2105 C C . GLU A 1 273 ? 14.260 -0.358 -8.891 1.00 93.75 273 GLU A C 1
ATOM 2107 O O . GLU A 1 273 ? 14.735 0.185 -9.885 1.00 93.75 273 GLU A O 1
ATOM 2112 N N . ALA A 1 274 ? 14.960 -0.456 -7.754 1.00 92.19 274 ALA A N 1
ATOM 2113 C CA . ALA A 1 274 ? 16.338 0.017 -7.649 1.00 92.19 274 ALA A CA 1
ATOM 2114 C C . ALA A 1 274 ? 17.295 -0.815 -8.513 1.00 92.19 274 ALA A C 1
ATOM 2116 O O . ALA A 1 274 ? 17.349 -2.044 -8.415 1.00 92.19 274 ALA A O 1
ATOM 2117 N N . VAL A 1 275 ? 18.085 -0.125 -9.336 1.00 84.31 275 VAL A N 1
ATOM 2118 C CA . VAL A 1 275 ? 19.032 -0.746 -10.274 1.00 84.31 275 VAL A CA 1
ATOM 2119 C C . VAL A 1 275 ? 20.467 -0.577 -9.784 1.00 84.31 275 VAL A C 1
ATOM 2121 O O . VAL A 1 275 ? 21.225 -1.547 -9.728 1.00 84.31 275 VAL A O 1
ATOM 2124 N N . ASP A 1 276 ? 20.833 0.644 -9.402 1.00 88.75 276 ASP A N 1
ATOM 2125 C CA . ASP A 1 276 ? 22.169 1.010 -8.948 1.00 88.75 276 ASP A CA 1
ATOM 2126 C C . ASP A 1 276 ? 22.470 0.535 -7.520 1.00 88.75 276 ASP A C 1
ATOM 2128 O O . ASP A 1 276 ? 21.589 0.375 -6.670 1.00 88.75 276 ASP A O 1
ATOM 2132 N N . GLN A 1 277 ? 23.755 0.278 -7.272 1.00 91.94 277 GLN A N 1
ATOM 2133 C CA . GLN A 1 277 ? 24.208 -0.341 -6.031 1.00 91.94 277 GLN A CA 1
ATOM 2134 C C . GLN A 1 277 ? 23.983 0.565 -4.814 1.00 91.94 277 GLN A C 1
ATOM 2136 O O . GLN A 1 277 ? 23.595 0.054 -3.763 1.00 91.94 277 GLN A O 1
ATOM 2141 N N . ASP A 1 278 ? 24.144 1.878 -4.983 1.00 93.69 278 ASP A N 1
ATOM 2142 C CA . ASP A 1 278 ? 23.957 2.873 -3.925 1.00 93.69 278 ASP A CA 1
ATOM 2143 C C . ASP A 1 278 ? 22.497 2.902 -3.447 1.00 93.69 278 ASP A C 1
ATOM 2145 O O . ASP A 1 278 ? 22.236 2.796 -2.245 1.00 93.69 278 ASP A O 1
ATOM 2149 N N . ASN A 1 279 ? 21.528 2.945 -4.373 1.00 93.56 279 ASN A N 1
ATOM 2150 C CA . ASN A 1 279 ? 20.109 2.858 -4.025 1.00 93.56 279 ASN A CA 1
ATOM 2151 C C . ASN A 1 279 ? 19.763 1.512 -3.377 1.00 93.56 279 ASN A C 1
ATOM 2153 O O . ASN A 1 279 ? 19.039 1.485 -2.378 1.00 93.56 279 ASN A O 1
ATOM 2157 N N . LYS A 1 280 ? 20.306 0.393 -3.884 1.00 95.94 280 LYS A N 1
ATOM 2158 C CA . LYS A 1 280 ? 20.120 -0.929 -3.259 1.00 95.94 280 LYS A CA 1
ATOM 2159 C C . LYS A 1 280 ? 20.629 -0.942 -1.815 1.00 95.94 280 LYS A C 1
ATOM 2161 O O . LYS A 1 280 ? 19.930 -1.431 -0.929 1.00 95.94 280 LYS A O 1
ATOM 2166 N N . ASP A 1 281 ? 21.803 -0.373 -1.551 1.00 97.31 281 ASP A N 1
ATOM 2167 C CA . ASP A 1 281 ? 22.380 -0.316 -0.204 1.00 97.31 281 ASP A CA 1
ATOM 2168 C C . ASP A 1 281 ? 21.582 0.583 0.741 1.00 97.31 281 ASP A C 1
ATOM 2170 O O . ASP A 1 281 ? 21.343 0.200 1.892 1.00 97.31 281 ASP A O 1
ATOM 2174 N N . TRP A 1 282 ? 21.081 1.720 0.251 1.00 95.88 282 TRP A N 1
ATOM 2175 C CA . TRP A 1 282 ? 20.176 2.574 1.018 1.00 95.88 282 TRP A CA 1
ATOM 2176 C C . TRP A 1 282 ? 18.878 1.840 1.396 1.00 95.88 282 TRP A C 1
ATOM 2178 O O . TRP A 1 282 ? 18.469 1.862 2.560 1.00 95.88 282 TRP A O 1
ATOM 2188 N N . ILE A 1 283 ? 18.269 1.108 0.456 1.00 96.81 283 ILE A N 1
ATOM 2189 C CA . ILE A 1 283 ? 17.053 0.312 0.700 1.00 96.81 283 ILE A CA 1
ATOM 2190 C C . ILE A 1 283 ? 17.319 -0.803 1.718 1.00 96.81 283 ILE A C 1
ATOM 2192 O O . ILE A 1 283 ? 16.533 -0.982 2.652 1.00 96.81 283 ILE A O 1
ATOM 2196 N N . ARG A 1 284 ? 18.444 -1.523 1.595 1.00 96.50 284 ARG A N 1
ATOM 2197 C CA . ARG A 1 284 ? 18.856 -2.541 2.578 1.00 96.50 284 ARG A CA 1
ATOM 2198 C C . ARG A 1 284 ? 18.992 -1.944 3.974 1.00 96.50 284 ARG A C 1
ATOM 2200 O O . ARG A 1 284 ? 18.491 -2.520 4.937 1.00 96.50 284 ARG A O 1
ATOM 2207 N N . ALA A 1 285 ? 19.665 -0.800 4.091 1.00 94.00 285 ALA A N 1
ATOM 2208 C CA . ALA A 1 285 ? 19.838 -0.112 5.365 1.00 94.00 285 ALA A CA 1
ATOM 2209 C C . ALA A 1 285 ? 18.488 0.305 5.968 1.00 94.00 285 ALA A C 1
ATOM 2211 O O . ALA A 1 285 ? 18.263 0.093 7.160 1.00 94.00 285 ALA A O 1
ATOM 2212 N N . LYS A 1 286 ? 17.562 0.818 5.148 1.00 92.88 286 LYS A N 1
ATOM 2213 C CA . LYS A 1 286 ? 16.218 1.205 5.596 1.00 92.88 286 LYS A CA 1
ATOM 2214 C C . LYS A 1 286 ? 15.410 0.003 6.098 1.00 92.88 286 LYS A C 1
ATOM 2216 O O . LYS A 1 286 ? 14.833 0.086 7.181 1.00 92.88 286 LYS A O 1
ATOM 2221 N N . TRP A 1 287 ? 15.423 -1.128 5.388 1.00 94.12 287 TRP A N 1
ATOM 2222 C CA . TRP A 1 287 ? 14.752 -2.350 5.850 1.00 94.12 287 TRP A CA 1
ATOM 2223 C C . TRP A 1 287 ? 15.343 -2.904 7.147 1.00 94.12 287 TRP A C 1
ATOM 2225 O O . TRP A 1 287 ? 14.588 -3.278 8.045 1.00 94.12 287 TRP A O 1
ATOM 2235 N N . ARG A 1 288 ? 16.677 -2.933 7.274 1.00 91.44 288 ARG A N 1
ATOM 2236 C CA . ARG A 1 288 ? 17.351 -3.370 8.510 1.00 91.44 288 ARG A CA 1
ATOM 2237 C C . ARG A 1 288 ? 16.978 -2.479 9.685 1.00 91.44 288 ARG A C 1
ATOM 2239 O O . ARG A 1 288 ? 16.571 -2.993 10.719 1.00 91.44 288 ARG A O 1
ATOM 2246 N N . TYR A 1 289 ? 16.991 -1.162 9.485 1.00 88.00 289 TYR A N 1
ATOM 2247 C CA . TYR A 1 289 ? 16.531 -0.208 10.492 1.00 88.00 289 TYR A CA 1
ATOM 2248 C C . TYR A 1 289 ? 15.087 -0.498 10.933 1.00 88.00 289 TYR A C 1
ATOM 2250 O O . TYR A 1 289 ? 14.807 -0.598 12.127 1.00 88.00 289 TYR A O 1
ATOM 2258 N N . MET A 1 290 ? 14.165 -0.692 9.981 1.00 87.12 290 MET A N 1
ATOM 2259 C CA . MET A 1 290 ? 12.770 -1.032 10.290 1.00 87.12 290 MET A CA 1
ATOM 2260 C C . MET A 1 290 ? 12.640 -2.386 11.010 1.00 87.12 290 MET A C 1
ATOM 2262 O O . MET A 1 290 ? 11.766 -2.548 11.859 1.00 87.12 290 MET A O 1
ATOM 2266 N N . SER A 1 291 ? 13.501 -3.357 10.704 1.00 84.00 291 SER A N 1
ATOM 2267 C CA . SER A 1 291 ? 13.501 -4.667 11.363 1.00 84.00 291 SER A CA 1
ATOM 2268 C C . SER A 1 291 ? 14.040 -4.617 12.794 1.00 84.00 291 SER A C 1
ATOM 2270 O O . SER A 1 291 ? 13.502 -5.300 13.661 1.00 84.00 291 SER A O 1
ATOM 2272 N N . GLU A 1 292 ? 15.105 -3.852 13.036 1.00 79.25 292 GLU A N 1
ATOM 2273 C CA . GLU A 1 292 ? 15.830 -3.829 14.313 1.00 79.25 292 GLU A CA 1
ATOM 2274 C C . GLU A 1 292 ? 15.222 -2.848 15.319 1.00 79.25 292 GLU A C 1
ATOM 2276 O O . GLU A 1 292 ? 15.148 -3.149 16.507 1.00 79.25 292 GLU A O 1
ATOM 2281 N N . ILE A 1 293 ? 14.780 -1.675 14.855 1.00 64.69 293 ILE A N 1
ATOM 2282 C CA . ILE A 1 293 ? 14.413 -0.557 15.737 1.00 64.69 293 ILE A CA 1
ATOM 2283 C C . ILE A 1 293 ? 12.900 -0.356 15.795 1.00 64.69 293 ILE A C 1
ATOM 2285 O O . ILE A 1 293 ? 12.355 -0.104 16.867 1.00 64.69 293 ILE A O 1
ATOM 2289 N N . ALA A 1 294 ? 12.193 -0.524 14.673 1.00 56.41 294 ALA A N 1
ATOM 2290 C CA . ALA A 1 294 ? 10.735 -0.372 14.645 1.00 56.41 294 ALA A CA 1
ATOM 2291 C C . ALA A 1 294 ? 9.982 -1.637 15.098 1.00 56.41 294 ALA A C 1
ATOM 2293 O O . ALA A 1 294 ? 8.753 -1.672 15.046 1.00 56.41 294 ALA A O 1
ATOM 2294 N N . ASN A 1 295 ? 10.704 -2.673 15.545 1.00 60.41 295 ASN A N 1
ATOM 2295 C CA . ASN A 1 295 ? 10.144 -3.943 16.006 1.00 60.41 295 ASN A CA 1
ATOM 2296 C C . ASN A 1 295 ? 9.243 -4.641 14.968 1.00 60.41 295 ASN A C 1
ATOM 2298 O O . ASN A 1 295 ? 8.340 -5.417 15.290 1.00 60.41 295 ASN A O 1
ATOM 2302 N N . MET A 1 296 ? 9.478 -4.347 13.690 1.00 70.31 296 MET A N 1
ATOM 2303 C CA . MET A 1 296 ? 8.732 -4.917 12.582 1.00 70.31 296 MET A CA 1
ATOM 2304 C C . MET A 1 296 ? 9.450 -6.180 12.123 1.00 70.31 296 MET A C 1
ATOM 2306 O O . MET A 1 296 ? 10.164 -6.168 11.125 1.00 70.31 296 MET A O 1
ATOM 2310 N N . ALA A 1 297 ? 9.255 -7.287 12.843 1.00 68.88 297 ALA A N 1
ATOM 2311 C CA . ALA A 1 297 ? 9.884 -8.576 12.523 1.00 68.88 297 ALA A CA 1
ATOM 2312 C C . ALA A 1 297 ? 9.656 -9.024 11.058 1.00 68.88 297 ALA A C 1
ATOM 2314 O O . ALA A 1 297 ? 10.466 -9.746 10.480 1.00 68.88 297 ALA A O 1
ATOM 2315 N N . HIS A 1 298 ? 8.577 -8.551 10.428 1.00 75.88 298 HIS A N 1
ATOM 2316 C CA . HIS A 1 298 ? 8.241 -8.818 9.028 1.00 75.88 298 HIS A CA 1
ATOM 2317 C C . HIS A 1 298 ? 9.108 -8.032 8.021 1.00 75.88 298 HIS A C 1
ATOM 2319 O O . HIS A 1 298 ? 9.235 -8.460 6.875 1.00 75.88 298 HIS A O 1
ATOM 2325 N N . SER A 1 299 ? 9.757 -6.933 8.426 1.00 84.56 299 SER A N 1
ATOM 2326 C CA . SER A 1 299 ? 10.633 -6.112 7.570 1.00 84.56 299 SER A CA 1
ATOM 2327 C C . SER A 1 299 ? 11.830 -6.889 7.026 1.00 84.56 299 SER A C 1
ATOM 2329 O O . SER A 1 299 ? 12.195 -6.711 5.866 1.00 84.56 299 SER A O 1
ATOM 2331 N N . ALA A 1 300 ? 12.393 -7.815 7.811 1.00 85.88 300 ALA A N 1
ATOM 2332 C CA . ALA A 1 300 ? 13.453 -8.709 7.341 1.00 85.88 300 ALA A CA 1
ATOM 2333 C C . ALA A 1 300 ? 13.004 -9.557 6.139 1.00 85.88 300 ALA A C 1
ATOM 2335 O O . ALA A 1 300 ? 13.755 -9.749 5.189 1.00 85.88 300 ALA A O 1
ATOM 2336 N N . ARG A 1 301 ? 11.748 -10.011 6.131 1.00 87.62 301 ARG A N 1
ATOM 2337 C CA . ARG A 1 301 ? 11.197 -10.789 5.015 1.00 87.62 301 ARG A CA 1
ATOM 2338 C C . ARG A 1 301 ? 10.892 -9.927 3.789 1.00 87.62 301 ARG A C 1
ATOM 2340 O O . ARG A 1 301 ? 11.058 -10.389 2.664 1.00 87.62 301 ARG A O 1
ATOM 2347 N N . PHE A 1 302 ? 10.488 -8.669 3.970 1.00 91.56 302 PHE A N 1
ATOM 2348 C CA . PHE A 1 302 ? 10.346 -7.744 2.838 1.00 91.56 302 PHE A CA 1
ATOM 2349 C C . PHE A 1 302 ? 11.688 -7.412 2.188 1.00 91.56 302 PHE A C 1
ATOM 2351 O O . PHE A 1 302 ? 11.748 -7.272 0.965 1.00 91.56 302 PHE A O 1
ATOM 2358 N N . LEU A 1 303 ? 12.767 -7.358 2.973 1.00 94.31 303 LEU A N 1
ATOM 2359 C CA . LEU A 1 303 ? 14.118 -7.283 2.432 1.00 94.31 303 LEU A CA 1
ATOM 2360 C C . LEU A 1 303 ? 14.443 -8.509 1.567 1.00 94.31 303 LEU A C 1
ATOM 2362 O O . LEU A 1 303 ? 14.877 -8.335 0.433 1.00 94.31 303 LEU A O 1
ATOM 2366 N N . GLU A 1 304 ? 14.151 -9.723 2.045 1.00 94.69 304 GLU A N 1
ATOM 2367 C CA . GLU A 1 304 ? 14.360 -10.954 1.265 1.00 94.69 304 GLU A CA 1
ATOM 2368 C C . GLU A 1 304 ? 13.578 -10.952 -0.060 1.00 94.69 304 GLU A C 1
ATOM 2370 O O . GLU A 1 304 ? 14.150 -11.287 -1.094 1.00 94.69 304 GLU A O 1
ATOM 2375 N N . ILE A 1 305 ? 12.302 -10.526 -0.071 1.00 94.88 305 ILE A N 1
ATOM 2376 C CA . ILE A 1 305 ? 11.565 -10.334 -1.339 1.00 94.88 305 ILE A CA 1
ATOM 2377 C C . ILE A 1 305 ? 12.311 -9.355 -2.234 1.00 94.88 305 ILE A C 1
ATOM 2379 O O . ILE A 1 305 ? 12.419 -9.581 -3.437 1.00 94.88 305 ILE A O 1
ATOM 2383 N N . THR A 1 306 ? 12.722 -8.218 -1.672 1.00 96.75 306 THR A N 1
ATOM 2384 C CA . THR A 1 306 ? 13.310 -7.131 -2.451 1.00 96.75 306 THR A CA 1
ATOM 2385 C C . THR A 1 306 ? 14.566 -7.623 -3.168 1.00 96.75 306 THR A C 1
ATOM 2387 O O . THR A 1 306 ? 14.709 -7.420 -4.373 1.00 96.75 306 THR A O 1
ATOM 2390 N N . GLU A 1 307 ? 15.422 -8.352 -2.452 1.00 97.25 307 GLU A N 1
ATOM 2391 C CA . GLU A 1 307 ? 16.640 -8.948 -2.999 1.00 97.25 307 GLU A CA 1
ATOM 2392 C C . GLU A 1 307 ? 16.348 -10.068 -4.006 1.00 97.25 307 GLU A C 1
ATOM 2394 O O . GLU A 1 307 ? 16.980 -10.105 -5.060 1.00 97.25 307 GLU A O 1
ATOM 2399 N N . GLU A 1 308 ? 15.347 -10.917 -3.757 1.00 97.25 308 GLU A N 1
ATOM 2400 C CA . GLU A 1 308 ? 14.903 -11.936 -4.719 1.00 97.25 308 GLU A CA 1
ATOM 2401 C C . GLU A 1 308 ? 14.400 -11.303 -6.025 1.00 97.25 308 GLU A C 1
ATOM 2403 O O . GLU A 1 308 ? 14.692 -11.796 -7.115 1.00 97.25 308 GLU A O 1
ATOM 2408 N N . VAL A 1 309 ? 13.651 -10.198 -5.953 1.00 96.50 309 VAL A N 1
ATOM 2409 C CA . VAL A 1 309 ? 13.191 -9.486 -7.154 1.00 96.50 309 VAL A CA 1
ATOM 2410 C C . VAL A 1 309 ? 14.379 -8.933 -7.936 1.00 96.50 309 VAL A C 1
ATOM 2412 O O . VAL A 1 309 ? 14.419 -9.104 -9.157 1.00 96.50 309 VAL A O 1
ATOM 2415 N N . TRP A 1 310 ? 15.352 -8.311 -7.262 1.00 95.88 310 TRP A N 1
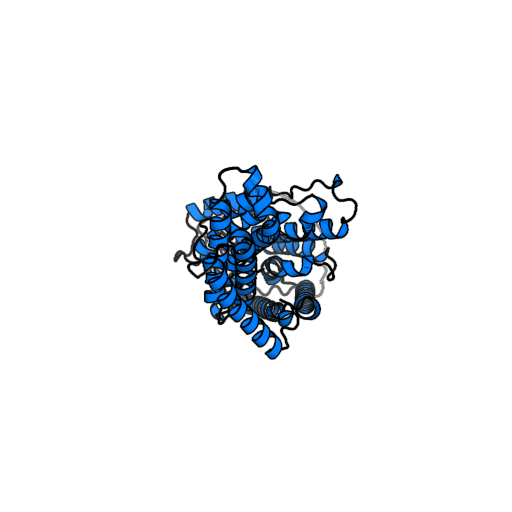ATOM 2416 C CA . TRP A 1 310 ? 16.578 -7.844 -7.913 1.00 95.88 310 TRP A CA 1
ATOM 2417 C C . TRP A 1 310 ? 17.322 -8.998 -8.584 1.00 95.88 310 TRP A C 1
ATOM 2419 O O . TRP A 1 310 ? 17.633 -8.900 -9.768 1.00 95.88 310 TRP A O 1
ATOM 2429 N N . GLN A 1 311 ? 17.507 -10.118 -7.883 1.00 95.88 311 GLN A N 1
ATOM 2430 C CA . GLN A 1 311 ? 18.177 -11.299 -8.422 1.00 95.88 311 GLN A CA 1
ATOM 2431 C C . GLN A 1 311 ? 17.461 -11.851 -9.663 1.00 95.88 311 GLN A C 1
ATOM 2433 O O . GLN A 1 311 ? 18.088 -12.073 -10.698 1.00 95.88 311 GLN A O 1
ATOM 2438 N N . ARG A 1 312 ? 16.131 -12.015 -9.617 1.00 94.81 312 ARG A N 1
ATOM 2439 C CA . ARG A 1 312 ? 15.353 -12.500 -10.771 1.00 94.81 312 ARG A CA 1
ATOM 2440 C C . ARG A 1 312 ? 15.479 -11.588 -11.986 1.00 94.81 312 ARG A C 1
ATOM 2442 O O . ARG A 1 312 ? 15.497 -12.086 -13.115 1.00 94.81 312 ARG A O 1
ATOM 2449 N N . ARG A 1 313 ? 15.512 -10.270 -11.767 1.00 92.06 313 ARG A N 1
ATOM 2450 C CA . ARG A 1 313 ? 15.664 -9.264 -12.828 1.00 92.06 313 ARG A CA 1
ATOM 2451 C C . ARG A 1 313 ? 17.068 -9.301 -13.420 1.00 92.06 313 ARG A C 1
ATOM 2453 O O . ARG A 1 313 ? 17.186 -9.397 -14.636 1.00 92.06 313 ARG A O 1
ATOM 2460 N N . GLU A 1 314 ? 18.101 -9.357 -12.583 1.00 90.62 314 GLU A N 1
ATOM 2461 C CA . GLU A 1 314 ? 19.496 -9.509 -13.015 1.00 90.62 314 GLU A CA 1
ATOM 2462 C C . GLU A 1 314 ? 19.688 -10.791 -13.845 1.00 90.62 314 GLU A C 1
ATOM 2464 O O . GLU A 1 314 ? 20.215 -10.741 -14.958 1.00 90.62 314 GLU A O 1
ATOM 2469 N N . ASP A 1 315 ? 19.171 -11.931 -13.377 1.00 92.50 315 ASP A N 1
ATOM 2470 C CA . ASP A 1 315 ? 19.211 -13.201 -14.113 1.00 92.50 315 ASP A CA 1
ATOM 2471 C C . ASP A 1 315 ? 18.448 -13.123 -15.442 1.00 92.50 315 ASP A C 1
ATOM 2473 O O . ASP A 1 315 ? 18.800 -13.770 -16.434 1.00 92.50 315 ASP A O 1
ATOM 2477 N N . PHE A 1 316 ? 17.326 -12.403 -15.468 1.00 89.12 316 PHE A N 1
ATOM 2478 C CA . PHE A 1 316 ? 16.526 -12.216 -16.674 1.00 89.12 316 PHE A CA 1
ATOM 2479 C C . PHE A 1 316 ? 17.249 -11.338 -17.705 1.00 89.12 316 PHE A C 1
ATOM 2481 O O . PHE A 1 316 ? 17.280 -11.692 -18.887 1.00 89.12 316 PHE A O 1
ATOM 2488 N N . GLU A 1 317 ? 17.866 -10.243 -17.268 1.00 85.50 317 GLU A N 1
ATOM 2489 C CA . GLU A 1 317 ? 18.637 -9.319 -18.104 1.00 85.50 317 GLU A CA 1
ATOM 2490 C C . GLU A 1 317 ? 19.872 -10.002 -18.704 1.00 85.50 317 GLU A C 1
ATOM 2492 O O . GLU A 1 317 ? 20.070 -9.932 -19.922 1.00 85.50 317 GLU A O 1
ATOM 2497 N N . GLN A 1 318 ? 20.611 -10.779 -17.900 1.00 86.62 318 GLN A N 1
ATOM 2498 C CA . GLN A 1 318 ? 21.738 -11.601 -18.362 1.00 86.62 318 GLN A CA 1
ATOM 2499 C C . GLN A 1 318 ? 21.308 -12.604 -19.443 1.00 86.62 318 GLN A C 1
ATOM 2501 O O . GLN A 1 318 ? 21.938 -12.711 -20.495 1.00 86.62 318 GLN A O 1
ATOM 2506 N N . ARG A 1 319 ? 20.186 -13.310 -19.236 1.00 85.75 319 ARG A N 1
ATOM 2507 C CA . ARG A 1 319 ? 19.649 -14.282 -20.212 1.00 85.75 319 ARG A CA 1
ATOM 2508 C C . ARG A 1 319 ? 19.182 -13.638 -21.516 1.00 85.75 319 ARG A C 1
ATOM 2510 O O . ARG A 1 319 ? 19.187 -14.295 -22.556 1.00 85.75 319 ARG A O 1
ATOM 2517 N N . LYS A 1 320 ? 18.726 -12.387 -21.468 1.00 79.00 320 LYS A N 1
ATOM 2518 C CA . LYS A 1 320 ? 18.249 -11.637 -22.638 1.00 79.00 320 LYS A CA 1
ATOM 2519 C C . LYS A 1 320 ? 19.352 -10.844 -23.343 1.00 79.00 320 LYS A C 1
ATOM 2521 O O . LYS A 1 320 ? 19.080 -10.288 -24.404 1.00 79.00 320 LYS A O 1
ATOM 2526 N N . GLY A 1 321 ? 20.571 -10.825 -22.800 1.00 65.00 321 GLY A N 1
ATOM 2527 C CA . GLY A 1 321 ? 21.690 -10.061 -23.351 1.00 65.00 321 GLY A CA 1
ATOM 2528 C C . GLY A 1 321 ? 21.537 -8.548 -23.177 1.00 65.00 321 GLY A C 1
ATOM 2529 O O . GLY A 1 321 ? 22.189 -7.790 -23.892 1.00 65.00 321 GLY A O 1
ATOM 2530 N N . TYR A 1 322 ? 20.687 -8.099 -22.245 1.00 62.34 322 TYR A N 1
ATOM 2531 C CA . TYR A 1 322 ? 20.622 -6.700 -21.817 1.00 62.34 322 TYR A CA 1
ATOM 2532 C C . TYR A 1 322 ? 21.742 -6.437 -20.805 1.00 62.34 322 TYR A C 1
ATOM 2534 O O . TYR A 1 322 ? 21.487 -6.074 -19.661 1.00 62.34 322 TYR A O 1
ATOM 2542 N N . ASP A 1 323 ? 22.996 -6.661 -21.200 1.00 46.41 323 ASP A N 1
ATOM 2543 C CA . ASP A 1 323 ? 24.136 -6.278 -20.371 1.00 46.41 323 ASP A CA 1
ATOM 2544 C C . ASP A 1 323 ? 24.218 -4.747 -20.343 1.00 46.41 323 ASP A C 1
ATOM 2546 O O . ASP A 1 323 ? 24.840 -4.100 -21.185 1.00 46.41 323 ASP A O 1
ATOM 2550 N N . SER A 1 324 ? 23.574 -4.150 -19.344 1.00 47.81 324 SER A N 1
ATOM 2551 C CA . SER A 1 324 ? 23.674 -2.725 -19.023 1.00 47.81 324 SER A CA 1
ATOM 2552 C C . SER A 1 324 ? 24.916 -2.451 -18.169 1.00 47.81 324 SER A C 1
ATOM 2554 O O . SER A 1 324 ? 24.877 -1.663 -17.230 1.00 47.81 324 SER A O 1
ATOM 2556 N N . ARG A 1 325 ? 26.047 -3.103 -18.461 1.00 46.75 325 ARG A N 1
ATOM 2557 C CA . ARG A 1 325 ? 27.336 -2.760 -17.848 1.00 46.75 325 ARG A CA 1
ATOM 2558 C C . ARG A 1 325 ? 28.058 -1.737 -18.709 1.00 46.75 325 ARG A C 1
ATOM 2560 O O . ARG A 1 325 ? 28.982 -2.038 -19.457 1.00 46.75 325 ARG A O 1
ATOM 2567 N N . GLY A 1 326 ? 27.666 -0.481 -18.529 1.00 45.84 326 GLY A N 1
ATOM 2568 C CA . GLY A 1 326 ? 28.592 0.625 -18.710 1.00 45.84 326 GLY A CA 1
ATOM 2569 C C . GLY A 1 326 ? 29.632 0.596 -17.591 1.00 45.84 326 GLY A C 1
ATOM 2570 O O . GLY A 1 326 ? 29.416 1.204 -16.551 1.00 45.84 326 GLY A O 1
ATOM 2571 N N . GLN A 1 327 ? 30.755 -0.094 -17.793 1.00 42.22 327 GLN A N 1
ATOM 2572 C CA . GLN A 1 327 ? 31.988 0.154 -17.042 1.00 42.22 327 GLN A CA 1
ATOM 2573 C C . GLN A 1 327 ? 33.219 -0.070 -17.928 1.00 42.22 327 GLN A C 1
ATOM 2575 O O . GLN A 1 327 ? 33.490 -1.175 -18.381 1.00 42.22 327 GLN A O 1
ATOM 2580 N N . GLY A 1 328 ? 33.948 1.030 -18.142 1.00 40.22 328 GLY A N 1
ATOM 2581 C CA . GLY A 1 328 ? 35.408 1.107 -18.215 1.00 40.22 328 GLY A CA 1
ATOM 2582 C C . GLY A 1 328 ? 36.155 -0.012 -18.938 1.00 40.22 328 GLY A C 1
ATOM 2583 O O . GLY A 1 328 ? 36.677 -0.922 -18.304 1.00 40.22 328 GLY A O 1
ATOM 2584 N N . GLY A 1 329 ? 36.341 0.151 -20.245 1.00 30.58 329 GLY A N 1
ATOM 2585 C CA . GLY A 1 329 ? 37.404 -0.510 -20.993 1.00 30.58 329 GLY A CA 1
ATOM 2586 C C . GLY A 1 329 ? 38.086 0.514 -21.887 1.00 30.58 329 GLY A C 1
ATOM 2587 O O . GLY A 1 329 ? 37.476 1.001 -22.834 1.00 30.58 329 GLY A O 1
ATOM 2588 N N . SER A 1 330 ? 39.330 0.868 -21.561 1.00 38.62 330 SER A N 1
ATOM 2589 C CA . SER A 1 330 ? 40.219 1.678 -22.394 1.00 38.62 330 SER A CA 1
ATOM 2590 C C . SER A 1 330 ? 40.247 1.161 -23.834 1.00 38.62 330 SER A C 1
ATOM 2592 O O . SER A 1 330 ? 40.921 0.178 -24.128 1.00 38.62 330 SER A O 1
ATOM 2594 N N . ALA A 1 331 ? 39.568 1.856 -24.741 1.00 32.28 331 ALA A N 1
ATOM 2595 C CA . ALA A 1 331 ? 39.915 1.843 -26.151 1.00 32.28 331 ALA A CA 1
ATOM 2596 C C . ALA A 1 331 ? 40.720 3.116 -26.403 1.00 32.28 331 ALA A C 1
ATOM 2598 O O . ALA A 1 331 ? 40.231 4.227 -26.198 1.00 32.28 331 ALA A O 1
ATOM 2599 N N . SER A 1 332 ? 41.990 2.932 -26.752 1.00 30.09 332 SER A N 1
ATOM 2600 C CA . SER A 1 332 ? 42.923 4.003 -27.071 1.00 30.09 332 SER A CA 1
ATOM 2601 C C . SER A 1 332 ? 42.293 4.994 -28.043 1.00 30.09 332 SER A C 1
ATOM 2603 O O . SER A 1 332 ? 41.857 4.612 -29.130 1.00 30.09 332 SER A O 1
ATOM 2605 N N . ALA A 1 333 ? 42.312 6.267 -27.663 1.00 29.70 333 ALA A N 1
ATOM 2606 C CA . ALA A 1 333 ? 42.175 7.363 -28.597 1.00 29.70 333 ALA A CA 1
ATOM 2607 C C . ALA A 1 333 ? 43.294 7.241 -29.643 1.00 29.70 333 ALA A C 1
ATOM 2609 O O . ALA A 1 333 ? 44.462 7.477 -29.338 1.00 29.70 333 ALA A O 1
ATOM 2610 N N . GLN A 1 334 ? 42.938 6.848 -30.863 1.00 33.19 334 GLN A N 1
ATOM 2611 C CA . GLN A 1 334 ? 43.640 7.342 -32.034 1.00 33.19 334 GLN A CA 1
ATOM 2612 C C . GLN A 1 334 ? 42.782 8.444 -32.639 1.00 33.19 334 GLN A C 1
ATOM 2614 O O . GLN A 1 334 ? 41.698 8.228 -33.174 1.00 33.19 334 GLN A O 1
ATOM 2619 N N . ASP A 1 335 ? 43.289 9.635 -32.357 1.00 28.31 335 ASP A N 1
ATOM 2620 C CA . ASP A 1 335 ? 43.194 10.880 -33.092 1.00 28.31 335 ASP A CA 1
ATOM 2621 C C . ASP A 1 335 ? 42.907 10.687 -34.590 1.00 28.31 335 ASP A C 1
ATOM 2623 O O . ASP A 1 335 ? 43.643 9.976 -35.267 1.00 28.31 335 ASP A O 1
ATOM 2627 N N . ASP A 1 336 ? 41.839 11.319 -35.079 1.00 29.75 336 ASP A N 1
ATOM 2628 C CA . ASP A 1 336 ? 41.897 12.088 -36.325 1.00 29.75 336 ASP A CA 1
ATOM 2629 C C . ASP A 1 336 ? 40.684 13.037 -36.439 1.00 29.75 336 ASP A C 1
ATOM 2631 O O . ASP A 1 336 ? 39.580 12.698 -36.861 1.00 29.75 336 ASP A O 1
ATOM 2635 N N . THR A 1 337 ? 40.917 14.254 -35.943 1.00 30.73 337 THR A N 1
ATOM 2636 C CA . THR A 1 337 ? 40.645 15.550 -36.595 1.00 30.73 337 THR A CA 1
ATOM 2637 C C . THR A 1 337 ? 39.331 15.789 -37.387 1.00 30.73 337 THR A C 1
ATOM 2639 O O . THR A 1 337 ? 39.182 15.533 -38.575 1.00 30.73 337 THR A O 1
ATOM 2642 N N . VAL A 1 338 ? 38.392 16.456 -36.704 1.00 30.11 338 VAL A N 1
ATOM 2643 C CA . VAL A 1 338 ? 37.652 17.694 -37.073 1.00 30.11 338 VAL A CA 1
ATOM 2644 C C . VAL A 1 338 ? 37.687 18.174 -38.551 1.00 30.11 338 VAL A C 1
ATOM 2646 O O . VAL A 1 338 ? 38.676 18.763 -38.975 1.00 30.11 338 VAL A O 1
ATOM 2649 N N . ASN A 1 339 ? 36.557 18.126 -39.285 1.00 30.11 339 ASN A N 1
ATOM 2650 C CA . ASN A 1 339 ? 35.656 19.284 -39.539 1.00 30.11 339 ASN A CA 1
ATOM 2651 C C . ASN A 1 339 ? 34.467 18.961 -40.500 1.00 30.11 339 ASN A C 1
ATOM 2653 O O . ASN A 1 339 ? 34.578 18.086 -41.355 1.00 30.11 339 ASN A O 1
ATOM 2657 N N . PRO A 1 340 ? 33.333 19.695 -40.404 1.00 41.69 340 PRO A N 1
ATOM 2658 C CA . PRO A 1 340 ? 32.037 19.364 -41.001 1.00 41.69 340 PRO A CA 1
ATOM 2659 C C . PRO A 1 340 ? 31.753 20.144 -42.291 1.00 41.69 340 PRO A C 1
ATOM 2661 O O . PRO A 1 340 ? 32.143 21.302 -42.383 1.00 41.69 340 PRO A O 1
ATOM 2664 N N . ARG A 1 341 ? 30.954 19.599 -43.224 1.00 25.62 341 ARG A N 1
ATOM 2665 C CA . ARG A 1 341 ? 30.166 20.407 -44.180 1.00 25.62 341 ARG A CA 1
ATOM 2666 C C . ARG A 1 341 ? 28.886 19.700 -44.642 1.00 25.62 341 ARG A C 1
ATOM 2668 O O . ARG A 1 341 ? 28.919 18.595 -45.170 1.00 25.62 341 ARG A O 1
ATOM 2675 N N . LEU A 1 342 ? 27.770 20.405 -44.456 1.00 31.36 342 LEU A N 1
ATOM 2676 C CA . LEU A 1 342 ? 26.480 20.202 -45.118 1.00 31.36 342 LEU A CA 1
ATOM 2677 C C . LEU A 1 342 ? 26.599 20.391 -46.645 1.00 31.36 342 LEU A C 1
ATOM 2679 O O . LEU A 1 342 ? 27.127 21.414 -47.075 1.00 31.36 342 LEU A O 1
ATOM 2683 N N . ALA A 1 343 ? 26.000 19.483 -47.421 1.00 29.48 343 ALA A N 1
ATOM 2684 C CA . ALA A 1 343 ? 25.319 19.699 -48.715 1.00 29.48 343 ALA A CA 1
ATOM 2685 C C . ALA A 1 343 ? 24.704 18.339 -49.124 1.00 29.48 343 ALA A C 1
ATOM 2687 O O . ALA A 1 343 ? 25.423 17.361 -49.260 1.00 29.48 343 ALA A O 1
ATOM 2688 N N . SER A 1 344 ? 23.394 18.115 -49.024 1.00 27.16 344 SER A N 1
ATOM 2689 C CA . SER A 1 344 ? 22.325 18.528 -49.946 1.00 27.16 344 SER A CA 1
ATOM 2690 C C . SER A 1 344 ? 22.421 17.933 -51.365 1.00 27.16 344 SER A C 1
ATOM 2692 O O . SER A 1 344 ? 23.289 18.314 -52.140 1.00 27.16 344 SER A O 1
ATOM 2694 N N . LEU A 1 345 ? 21.412 17.100 -51.664 1.00 28.02 345 LEU A N 1
ATOM 2695 C CA . LEU A 1 345 ? 20.747 16.829 -52.951 1.00 28.02 345 LEU A CA 1
ATOM 2696 C C . LEU A 1 345 ? 21.407 15.919 -54.015 1.00 28.02 345 LEU A C 1
ATOM 2698 O O . LEU A 1 345 ? 22.300 16.309 -54.752 1.00 28.02 345 LEU A O 1
ATOM 2702 N N . ASN A 1 346 ? 20.710 14.788 -54.198 1.00 26.70 346 ASN A N 1
ATOM 2703 C CA . ASN A 1 346 ? 20.144 14.270 -55.451 1.00 26.70 346 ASN A CA 1
ATOM 2704 C C . ASN A 1 346 ? 20.960 13.391 -56.430 1.00 26.70 346 ASN A C 1
ATOM 2706 O O . ASN A 1 346 ? 21.904 13.812 -57.085 1.00 26.70 346 ASN A O 1
ATOM 2710 N N . THR A 1 347 ? 20.337 12.223 -56.660 1.00 26.20 347 THR A N 1
ATOM 2711 C CA . THR A 1 347 ? 19.976 11.583 -57.945 1.00 26.20 347 THR A CA 1
ATOM 2712 C C . THR A 1 347 ? 20.902 10.570 -58.633 1.00 26.20 347 THR A C 1
ATOM 2714 O O . THR A 1 347 ? 22.056 10.833 -58.940 1.00 26.20 347 THR A O 1
ATOM 2717 N N . THR A 1 348 ? 20.222 9.468 -58.997 1.00 28.39 348 THR A N 1
ATOM 2718 C CA . THR A 1 348 ? 20.333 8.585 -60.179 1.00 28.39 348 THR A CA 1
ATOM 2719 C C . THR A 1 348 ? 21.321 7.409 -60.206 1.00 28.39 348 THR A C 1
ATOM 2721 O O . THR A 1 348 ? 22.522 7.571 -60.356 1.00 28.39 348 THR A O 1
ATOM 2724 N N . ASP A 1 349 ? 20.694 6.225 -60.163 1.00 27.56 349 ASP A N 1
ATOM 2725 C CA . ASP A 1 349 ? 20.780 5.087 -61.090 1.00 27.56 349 ASP A CA 1
ATOM 2726 C C . ASP A 1 349 ? 22.030 4.198 -61.251 1.00 27.56 349 ASP A C 1
ATOM 2728 O O . ASP A 1 349 ? 23.113 4.608 -61.654 1.00 27.56 349 ASP A O 1
ATOM 2732 N N . SER A 1 350 ? 21.704 2.897 -61.185 1.00 29.48 350 SER A N 1
ATOM 2733 C CA . SER A 1 350 ? 22.122 1.781 -62.055 1.00 29.48 350 SER A CA 1
ATOM 2734 C C . SER A 1 350 ? 23.189 0.773 -61.572 1.00 29.48 350 SER A C 1
ATOM 2736 O O . SER A 1 350 ? 24.369 1.054 -61.434 1.00 29.48 350 SER A O 1
ATOM 2738 N N . ASN A 1 351 ? 22.689 -0.459 -61.383 1.00 28.95 351 ASN A N 1
ATOM 2739 C CA . ASN A 1 351 ? 23.241 -1.795 -61.662 1.00 28.95 351 ASN A CA 1
ATOM 2740 C C . ASN A 1 351 ? 24.756 -2.087 -61.573 1.00 28.95 351 ASN A C 1
ATOM 2742 O O . ASN A 1 351 ? 25.535 -1.703 -62.438 1.00 28.95 351 ASN A O 1
ATOM 2746 N N . GLY A 1 352 ? 25.102 -3.044 -60.698 1.00 30.25 352 GLY A N 1
ATOM 2747 C CA . GLY A 1 352 ? 26.317 -3.866 -60.790 1.00 30.25 352 GLY A CA 1
ATOM 2748 C C . GLY A 1 352 ? 26.254 -5.098 -59.876 1.00 30.25 352 GLY A C 1
ATOM 2749 O O . GLY A 1 352 ? 25.993 -4.977 -58.687 1.00 30.25 352 GLY A O 1
ATOM 2750 N N . ARG A 1 353 ? 26.432 -6.293 -60.450 1.00 28.52 353 ARG A N 1
ATOM 2751 C CA . ARG A 1 353 ? 26.293 -7.626 -59.828 1.00 28.52 353 ARG A CA 1
ATOM 2752 C C . ARG A 1 353 ? 27.543 -8.092 -59.052 1.00 28.52 353 ARG A C 1
ATOM 2754 O O . ARG A 1 353 ? 28.657 -7.763 -59.436 1.00 28.52 353 ARG A O 1
ATOM 2761 N N . SER A 1 354 ? 27.285 -9.030 -58.128 1.00 27.95 354 SER A N 1
ATOM 2762 C CA . SER A 1 354 ? 28.149 -10.116 -57.607 1.00 27.95 354 SER A CA 1
ATOM 2763 C C . SER A 1 354 ? 29.151 -9.793 -56.486 1.00 27.95 354 SER A C 1
ATOM 2765 O O . SER A 1 354 ? 30.141 -9.115 -56.702 1.00 27.95 354 SER A O 1
ATOM 2767 N N . HIS A 1 355 ? 28.996 -10.401 -55.303 1.00 31.53 355 HIS A N 1
ATOM 2768 C CA . HIS A 1 355 ? 29.479 -11.755 -54.984 1.00 31.53 355 HIS A CA 1
ATOM 2769 C C . HIS A 1 355 ? 29.073 -12.165 -53.555 1.00 31.53 355 HIS A C 1
ATOM 2771 O O . HIS A 1 355 ? 29.034 -11.359 -52.630 1.00 31.53 355 HIS A O 1
ATOM 2777 N N . HIS A 1 356 ? 28.743 -13.446 -53.408 1.00 29.25 356 HIS A N 1
ATOM 2778 C CA . HIS A 1 356 ? 28.346 -14.111 -52.174 1.00 29.25 356 HIS A CA 1
ATOM 2779 C C . HIS A 1 356 ? 29.486 -14.188 -51.146 1.00 29.25 356 HIS A C 1
ATOM 2781 O O . HIS A 1 356 ? 30.531 -14.757 -51.440 1.00 29.25 356 HIS A O 1
ATOM 2787 N N . HIS A 1 357 ? 29.219 -13.756 -49.912 1.00 29.41 357 HIS A N 1
ATOM 2788 C CA . HIS A 1 357 ? 29.799 -14.345 -48.703 1.00 29.41 357 HIS A CA 1
ATOM 2789 C C . HIS A 1 357 ? 28.701 -14.429 -47.635 1.00 29.41 357 HIS A C 1
ATOM 2791 O O . HIS A 1 357 ? 28.289 -13.431 -47.050 1.00 29.41 357 HIS A O 1
ATOM 2797 N N . LEU A 1 358 ? 28.175 -15.639 -47.443 1.00 29.16 358 LEU A N 1
ATOM 2798 C CA . LEU A 1 358 ? 27.226 -15.973 -46.386 1.00 29.16 358 LEU A CA 1
ATOM 2799 C C . LEU A 1 358 ? 28.006 -16.133 -45.075 1.00 29.16 358 LEU A C 1
ATOM 2801 O O . LEU A 1 358 ? 28.695 -17.133 -44.894 1.00 29.16 358 LEU A O 1
ATOM 2805 N N . ASN A 1 359 ? 27.888 -15.161 -44.171 1.00 28.86 359 ASN A N 1
ATOM 2806 C CA . ASN A 1 359 ? 28.160 -15.356 -42.747 1.00 28.86 359 ASN A CA 1
ATOM 2807 C C . ASN A 1 359 ? 26.825 -15.675 -42.053 1.00 28.86 359 ASN A C 1
ATOM 2809 O O . ASN A 1 359 ? 25.844 -14.970 -42.307 1.00 28.86 359 ASN A O 1
ATOM 2813 N N . PRO A 1 360 ? 26.741 -16.699 -41.186 1.00 31.77 360 PRO A N 1
ATOM 2814 C CA . PRO A 1 360 ? 25.520 -16.998 -40.455 1.00 31.77 360 PRO A CA 1
ATOM 2815 C C . PRO A 1 360 ? 25.390 -16.025 -39.277 1.00 31.77 360 PRO A C 1
ATOM 2817 O O . PRO A 1 360 ? 25.705 -16.349 -38.135 1.00 31.77 360 PRO A O 1
ATOM 2820 N N . SER A 1 361 ? 24.931 -14.808 -39.559 1.00 31.95 361 SER A N 1
ATOM 2821 C CA . SER A 1 361 ? 24.466 -13.888 -38.527 1.00 31.95 361 SER A CA 1
ATOM 2822 C C . SER A 1 361 ? 23.159 -14.441 -37.970 1.00 31.95 361 SER A C 1
ATOM 2824 O O . SER A 1 361 ? 22.141 -14.484 -38.663 1.00 31.95 361 SER A O 1
ATOM 2826 N N . GLN A 1 362 ? 23.217 -14.917 -36.729 1.00 34.16 362 GLN A N 1
ATOM 2827 C CA . GLN A 1 362 ? 22.075 -15.382 -35.953 1.00 34.16 362 GLN A CA 1
ATOM 2828 C C . GLN A 1 362 ? 20.969 -14.323 -35.996 1.00 34.16 362 GLN A C 1
ATOM 2830 O O . GLN A 1 362 ? 21.119 -13.209 -35.497 1.00 34.16 362 GLN A O 1
ATOM 2835 N N . HIS A 1 363 ? 19.866 -14.672 -36.653 1.00 28.53 363 HIS A N 1
ATOM 2836 C CA . HIS A 1 363 ? 18.687 -13.833 -36.760 1.00 28.53 363 HIS A CA 1
ATOM 2837 C C . HIS A 1 363 ? 18.078 -13.688 -35.359 1.00 28.53 363 HIS A C 1
ATOM 2839 O O . HIS A 1 363 ? 17.389 -14.579 -34.864 1.00 28.53 363 HIS A O 1
ATOM 2845 N N . LEU A 1 364 ? 18.351 -12.559 -34.705 1.00 31.56 364 LEU A N 1
ATOM 2846 C CA . LEU A 1 364 ? 17.567 -12.088 -33.573 1.00 31.56 364 LEU A CA 1
ATOM 2847 C C . LEU A 1 364 ? 16.122 -11.946 -34.058 1.00 31.56 364 LEU A C 1
ATOM 2849 O O . LEU A 1 364 ? 15.823 -11.142 -34.945 1.00 31.56 364 LEU A O 1
ATOM 2853 N N . HIS A 1 365 ? 15.222 -12.752 -33.500 1.00 30.62 365 HIS A N 1
ATOM 2854 C CA . HIS A 1 365 ? 13.791 -12.551 -33.657 1.00 30.62 365 HIS A CA 1
ATOM 2855 C C . HIS A 1 365 ? 13.406 -11.248 -32.951 1.00 30.62 365 HIS A C 1
ATOM 2857 O O . HIS A 1 365 ? 13.036 -11.229 -31.781 1.00 30.62 365 HIS A O 1
ATOM 2863 N N . SER A 1 366 ? 13.502 -10.149 -33.696 1.00 34.12 366 SER A N 1
ATOM 2864 C CA . SER A 1 366 ? 12.709 -8.950 -33.469 1.00 34.12 366 SER A CA 1
ATOM 2865 C C . SER A 1 366 ? 11.240 -9.371 -33.485 1.00 34.12 366 SER A C 1
ATOM 2867 O O . SER A 1 366 ? 10.682 -9.711 -34.529 1.00 34.12 366 SER A O 1
ATOM 2869 N N . THR A 1 367 ? 10.615 -9.426 -32.312 1.00 35.00 367 THR A N 1
ATOM 2870 C CA . THR A 1 367 ? 9.159 -9.480 -32.208 1.00 35.00 367 THR A CA 1
ATOM 2871 C C . THR A 1 367 ? 8.626 -8.152 -32.730 1.00 35.00 367 THR A C 1
ATOM 2873 O O . THR A 1 367 ? 8.609 -7.162 -32.003 1.00 35.00 367 THR A O 1
ATOM 2876 N N . SER A 1 368 ? 8.231 -8.114 -34.004 1.00 32.00 368 SER A N 1
ATOM 2877 C CA . SER A 1 368 ? 7.621 -6.935 -34.610 1.00 32.00 368 SER A CA 1
ATOM 2878 C C . SER A 1 368 ? 6.311 -6.609 -33.886 1.00 32.00 368 SER A C 1
ATOM 2880 O O . SER A 1 368 ? 5.316 -7.329 -34.009 1.00 32.00 368 SER A O 1
ATOM 2882 N N . THR A 1 369 ? 6.289 -5.523 -33.122 1.00 38.72 369 THR A N 1
ATOM 2883 C CA . THR A 1 369 ? 5.051 -4.933 -32.615 1.00 38.72 369 THR A CA 1
ATOM 2884 C C . THR A 1 369 ? 4.358 -4.203 -33.764 1.00 38.72 369 THR A C 1
ATOM 2886 O O . THR A 1 369 ? 4.855 -3.189 -34.241 1.00 38.72 369 THR A O 1
ATOM 2889 N N . ASN A 1 370 ? 3.207 -4.714 -34.216 1.00 34.16 370 ASN A N 1
ATOM 2890 C CA . ASN A 1 370 ? 2.324 -4.070 -35.201 1.00 34.16 370 ASN A CA 1
ATOM 2891 C C . ASN A 1 370 ? 1.611 -2.841 -34.599 1.00 34.16 370 ASN A C 1
ATOM 2893 O O . ASN A 1 370 ? 0.385 -2.811 -34.505 1.00 34.16 370 ASN A O 1
ATOM 2897 N N . PHE A 1 371 ? 2.368 -1.847 -34.139 1.00 38.69 371 PHE A N 1
ATOM 2898 C CA . PHE A 1 371 ? 1.842 -0.566 -33.676 1.00 38.69 371 PHE A CA 1
ATOM 2899 C C . PHE A 1 371 ? 2.567 0.552 -34.430 1.00 38.69 371 PHE A C 1
ATOM 2901 O O . PHE A 1 371 ? 3.794 0.506 -34.514 1.00 38.69 371 PHE A O 1
ATOM 2908 N N . PRO A 1 372 ? 1.859 1.530 -35.020 1.00 35.34 372 PRO A N 1
ATOM 2909 C CA . PRO A 1 372 ? 2.519 2.622 -35.717 1.00 35.34 372 PRO A CA 1
ATOM 2910 C C . PRO A 1 372 ? 3.302 3.462 -34.701 1.00 35.34 372 PRO A C 1
ATOM 2912 O O . PRO A 1 372 ? 2.707 4.078 -33.812 1.00 35.34 372 PRO A O 1
ATOM 2915 N N . ASP A 1 373 ? 4.632 3.470 -34.838 1.00 39.09 373 ASP A N 1
ATOM 2916 C CA . ASP A 1 373 ? 5.559 4.343 -34.110 1.00 39.09 373 ASP A CA 1
ATOM 2917 C C . ASP A 1 373 ? 5.168 5.808 -34.375 1.00 39.09 373 ASP A C 1
ATOM 2919 O O . ASP A 1 373 ? 5.596 6.445 -35.339 1.00 39.09 373 ASP A O 1
ATOM 2923 N N . SER A 1 374 ? 4.289 6.350 -33.535 1.00 37.84 374 SER A N 1
ATOM 2924 C CA . SER A 1 374 ? 3.895 7.752 -33.604 1.00 37.84 374 SER A CA 1
ATOM 2925 C C . SER A 1 374 ? 5.036 8.618 -33.076 1.00 37.84 374 SER A C 1
ATOM 2927 O O . SER A 1 374 ? 5.622 8.346 -32.031 1.00 37.84 374 SER A O 1
ATOM 2929 N N . LEU A 1 375 ? 5.328 9.714 -33.775 1.00 37.94 375 LEU A N 1
ATOM 2930 C CA . LEU A 1 375 ? 6.397 10.675 -33.462 1.00 37.94 375 LEU A CA 1
ATOM 2931 C C . LEU A 1 375 ? 6.320 11.322 -32.057 1.00 37.94 375 LEU A C 1
ATOM 2933 O O . LEU A 1 375 ? 7.238 12.047 -31.684 1.00 37.94 375 LEU A O 1
ATOM 2937 N N . ALA A 1 376 ? 5.281 11.033 -31.265 1.00 41.09 376 ALA A N 1
ATOM 2938 C CA . ALA A 1 376 ? 5.145 11.412 -29.856 1.00 41.09 376 ALA A CA 1
ATOM 2939 C C . ALA A 1 376 ? 6.078 10.632 -28.895 1.00 41.09 376 ALA A C 1
ATOM 2941 O O . ALA A 1 376 ? 6.183 10.995 -27.728 1.00 41.09 376 ALA A O 1
ATOM 2942 N N . PHE A 1 377 ? 6.779 9.592 -29.370 1.00 45.34 377 PHE A N 1
ATOM 2943 C CA . PHE A 1 377 ? 7.627 8.694 -28.566 1.00 45.34 377 PHE A CA 1
ATOM 2944 C C . PHE A 1 377 ? 9.139 8.861 -28.829 1.00 45.34 377 PHE A C 1
ATOM 2946 O O . PHE A 1 377 ? 9.867 7.879 -28.998 1.00 45.34 377 PHE A O 1
ATOM 2953 N N . LYS A 1 378 ? 9.653 10.098 -28.900 1.00 38.53 378 LYS A N 1
ATOM 2954 C CA . LYS A 1 378 ? 11.099 10.352 -29.071 1.00 38.53 378 LYS A CA 1
ATOM 2955 C C . LYS A 1 378 ? 11.808 10.694 -27.750 1.00 38.53 378 LYS A C 1
ATOM 2957 O O . LYS A 1 378 ? 11.516 11.713 -27.145 1.00 38.53 378 LYS A O 1
ATOM 2962 N N . LYS A 1 379 ? 12.841 9.883 -27.454 1.00 37.12 379 LYS A N 1
ATOM 2963 C CA . LYS A 1 379 ? 14.008 10.092 -26.563 1.00 37.12 379 LYS A CA 1
ATOM 2964 C C . LYS A 1 379 ? 13.706 10.204 -25.054 1.00 37.12 379 LYS A C 1
ATOM 2966 O O . LYS A 1 379 ? 13.306 11.255 -24.579 1.00 37.12 379 LYS A O 1
ATOM 2971 N N . GLY A 1 380 ? 13.985 9.126 -24.312 1.00 41.00 380 GLY A N 1
ATOM 2972 C CA . GLY A 1 380 ? 13.988 9.110 -22.836 1.00 41.00 380 GLY A CA 1
ATOM 2973 C C . GLY A 1 380 ? 13.225 7.953 -22.183 1.00 41.00 380 GLY A C 1
ATOM 2974 O O . GLY A 1 380 ? 13.378 7.731 -20.992 1.00 41.00 380 GLY A O 1
ATOM 2975 N N . ILE A 1 381 ? 12.436 7.194 -22.947 1.00 43.31 381 ILE A N 1
ATOM 2976 C CA . ILE A 1 381 ? 11.667 6.057 -22.423 1.00 43.31 381 ILE A CA 1
ATOM 2977 C C . ILE A 1 381 ? 12.516 4.785 -22.546 1.00 43.31 381 ILE A C 1
ATOM 2979 O O . ILE A 1 381 ? 12.915 4.408 -23.651 1.00 43.31 381 ILE A O 1
ATOM 2983 N N . ASP A 1 382 ? 12.799 4.170 -21.400 1.00 44.78 382 ASP A N 1
ATOM 2984 C CA . ASP A 1 382 ? 13.602 2.958 -21.216 1.00 44.78 382 ASP A CA 1
ATOM 2985 C C . ASP A 1 382 ? 13.170 1.809 -22.168 1.00 44.78 382 ASP A C 1
ATOM 2987 O O . ASP A 1 382 ? 11.971 1.507 -22.277 1.00 44.78 382 ASP A O 1
ATOM 2991 N N . PRO A 1 383 ? 14.115 1.155 -22.881 1.00 41.28 383 PRO A N 1
ATOM 2992 C CA . PRO A 1 383 ? 13.858 -0.046 -23.674 1.00 41.28 383 PRO A CA 1
ATOM 2993 C C . PRO A 1 383 ? 13.059 -1.139 -22.944 1.00 41.28 383 PRO A C 1
ATOM 2995 O O . PRO A 1 383 ? 12.249 -1.801 -23.601 1.00 41.28 383 PRO A O 1
ATOM 2998 N N . LEU A 1 384 ? 13.206 -1.292 -21.617 1.00 46.41 384 LEU A N 1
ATOM 2999 C CA . LEU A 1 384 ? 12.411 -2.240 -20.818 1.00 46.41 384 LEU A CA 1
ATOM 3000 C C . LEU A 1 384 ? 10.911 -1.923 -20.858 1.00 46.41 384 LEU A C 1
ATOM 3002 O O . LEU A 1 384 ? 10.082 -2.833 -20.912 1.00 46.41 384 LEU A O 1
ATOM 3006 N N . THR A 1 385 ? 10.545 -0.638 -20.873 1.00 47.62 385 THR A N 1
ATOM 3007 C CA . THR A 1 385 ? 9.140 -0.202 -20.895 1.00 47.62 385 THR A CA 1
ATOM 3008 C C . THR A 1 385 ? 8.586 -0.014 -22.305 1.00 47.62 385 THR A C 1
ATOM 3010 O O . THR A 1 385 ? 7.368 -0.007 -22.476 1.00 47.62 385 THR A O 1
ATOM 3013 N N . ARG A 1 386 ? 9.444 0.075 -23.332 1.00 43.81 386 ARG A N 1
ATOM 3014 C CA . ARG A 1 386 ? 9.028 0.202 -24.741 1.00 43.81 386 ARG A CA 1
ATOM 3015 C C . ARG A 1 386 ? 8.518 -1.113 -25.350 1.00 43.81 386 ARG A C 1
ATOM 3017 O O . ARG A 1 386 ? 7.758 -1.076 -26.313 1.00 43.81 386 ARG A O 1
ATOM 3024 N N . ALA A 1 387 ? 8.901 -2.266 -24.798 1.00 44.06 387 ALA A N 1
ATOM 3025 C CA . ALA A 1 387 ? 8.674 -3.571 -25.427 1.00 44.06 387 ALA A CA 1
ATOM 3026 C C . ALA A 1 387 ? 7.578 -4.440 -24.781 1.00 44.06 387 ALA A C 1
ATOM 3028 O O . ALA A 1 387 ? 7.548 -5.644 -25.027 1.00 44.06 387 ALA A O 1
ATOM 3029 N N . GLY A 1 388 ? 6.676 -3.878 -23.965 1.00 52.28 388 GLY A N 1
ATOM 3030 C CA . GLY A 1 388 ? 5.566 -4.658 -23.405 1.00 52.28 388 GLY A CA 1
ATOM 3031 C C . GLY A 1 388 ? 6.036 -5.919 -22.671 1.00 52.28 388 GLY A C 1
ATOM 3032 O O . GLY A 1 388 ? 5.406 -6.970 -22.807 1.00 52.28 388 GLY A O 1
ATOM 3033 N N . LEU A 1 389 ? 7.162 -5.833 -21.944 1.00 68.12 389 LEU A N 1
ATOM 3034 C CA . LEU A 1 389 ? 7.663 -6.937 -21.132 1.00 68.12 389 LEU A CA 1
ATOM 3035 C C . LEU A 1 389 ? 6.671 -7.201 -20.002 1.00 68.12 389 LEU A C 1
ATOM 3037 O O . LEU A 1 389 ? 6.748 -6.634 -18.913 1.00 68.12 389 LEU A O 1
ATOM 3041 N N . THR A 1 390 ? 5.744 -8.116 -20.270 1.00 78.75 390 THR A N 1
ATOM 3042 C CA . THR A 1 390 ? 4.751 -8.590 -19.308 1.00 78.75 390 THR A CA 1
ATOM 3043 C C . THR A 1 390 ? 5.399 -9.109 -18.026 1.00 78.75 390 THR A C 1
ATOM 3045 O O . THR A 1 390 ? 4.750 -9.091 -16.988 1.00 78.75 390 THR A O 1
ATOM 3048 N N . GLU A 1 391 ? 6.677 -9.497 -18.072 1.00 86.56 391 GLU A N 1
ATOM 3049 C CA . GLU A 1 391 ? 7.442 -10.018 -16.937 1.00 86.56 391 GLU A CA 1
ATOM 3050 C C . GLU A 1 391 ? 7.654 -9.023 -15.786 1.00 86.56 391 GLU A C 1
ATOM 3052 O O . GLU A 1 391 ? 7.724 -9.459 -14.639 1.00 86.56 391 GLU A O 1
ATOM 3057 N N . TYR A 1 392 ? 7.676 -7.712 -16.059 1.00 87.50 392 TYR A N 1
ATOM 3058 C CA . TYR A 1 392 ? 7.803 -6.659 -15.032 1.00 87.50 392 TYR A CA 1
ATOM 3059 C C . TYR A 1 392 ? 6.442 -6.151 -14.517 1.00 87.50 392 TYR A C 1
ATOM 3061 O O . TYR A 1 392 ? 6.379 -5.312 -13.621 1.00 87.50 392 TYR A O 1
ATOM 3069 N N . THR A 1 393 ? 5.333 -6.629 -15.089 1.00 91.00 393 THR A N 1
ATOM 3070 C CA . THR A 1 393 ? 3.972 -6.218 -14.700 1.00 91.00 393 THR A CA 1
ATOM 3071 C C . THR A 1 393 ? 3.482 -7.002 -13.486 1.00 91.00 393 THR A C 1
ATOM 3073 O O . THR A 1 393 ? 4.039 -8.045 -13.158 1.00 91.00 393 THR A O 1
ATOM 3076 N N . VAL A 1 394 ? 2.361 -6.605 -12.876 1.00 91.88 394 VAL A N 1
ATOM 3077 C CA . VAL A 1 394 ? 1.742 -7.362 -11.761 1.00 91.88 394 VAL A CA 1
ATOM 3078 C C . VAL A 1 394 ? 1.363 -8.814 -12.114 1.00 91.88 394 VAL A C 1
ATOM 3080 O O . VAL A 1 394 ? 1.057 -9.602 -11.216 1.00 91.88 394 VAL A O 1
ATOM 3083 N N . ARG A 1 395 ? 1.341 -9.164 -13.412 1.00 89.31 395 ARG A N 1
ATOM 3084 C CA . ARG A 1 395 ? 1.127 -10.527 -13.935 1.00 89.31 395 ARG A CA 1
ATOM 3085 C C . ARG A 1 395 ? 2.431 -11.293 -14.198 1.00 89.31 395 ARG A C 1
ATOM 3087 O O . ARG A 1 395 ? 2.379 -12.493 -14.444 1.00 89.31 395 ARG A O 1
ATOM 3094 N N . GLY A 1 396 ? 3.563 -10.601 -14.225 1.00 90.06 396 GLY A N 1
ATOM 3095 C CA . GLY A 1 396 ? 4.854 -11.124 -14.652 1.00 90.06 396 GLY A CA 1
ATOM 3096 C C . GLY A 1 396 ? 5.636 -11.828 -13.553 1.00 90.06 396 GLY A C 1
ATOM 3097 O O . GLY A 1 396 ? 5.381 -11.621 -12.363 1.00 90.06 396 GLY A O 1
ATOM 3098 N N . SER A 1 397 ? 6.616 -12.651 -13.938 1.00 91.31 397 SER A N 1
ATOM 3099 C CA . SER A 1 397 ? 7.402 -13.435 -12.974 1.00 91.31 397 SER A CA 1
ATOM 3100 C C . SER A 1 397 ? 8.422 -12.621 -12.171 1.00 91.31 397 SER A C 1
ATOM 3102 O O . SER A 1 397 ? 8.933 -13.115 -11.165 1.00 91.31 397 SER A O 1
ATOM 3104 N N . LEU A 1 398 ? 8.739 -11.398 -12.614 1.00 92.88 398 LEU A N 1
ATOM 3105 C CA . LEU A 1 398 ? 9.753 -10.512 -12.017 1.00 92.88 398 LEU A CA 1
ATOM 3106 C C . LEU A 1 398 ? 9.146 -9.446 -11.093 1.00 92.88 398 LEU A C 1
ATOM 3108 O O . LEU A 1 398 ? 9.840 -8.536 -10.635 1.00 92.88 398 LEU A O 1
ATOM 3112 N N . HIS A 1 399 ? 7.841 -9.524 -10.841 1.00 94.12 399 HIS A N 1
ATOM 3113 C CA . HIS A 1 399 ? 7.135 -8.608 -9.960 1.00 94.12 399 HIS A CA 1
ATOM 3114 C C . HIS A 1 399 ? 7.063 -9.161 -8.533 1.00 94.12 399 HIS A C 1
ATOM 3116 O O . HIS A 1 399 ? 6.832 -10.355 -8.329 1.00 94.12 399 HIS A O 1
ATOM 3122 N N . PHE A 1 400 ? 7.183 -8.289 -7.528 1.00 94.56 400 PHE A N 1
ATOM 3123 C CA . PHE A 1 400 ? 7.217 -8.687 -6.115 1.00 94.56 400 PHE A CA 1
ATOM 3124 C C . PHE A 1 400 ? 5.964 -9.465 -5.679 1.00 94.56 400 PHE A C 1
ATOM 3126 O O . PHE A 1 400 ? 6.064 -10.455 -4.964 1.00 94.56 400 PHE A O 1
ATOM 3133 N N . LEU A 1 401 ? 4.779 -9.094 -6.182 1.00 93.25 401 LEU A N 1
ATOM 3134 C CA . LEU A 1 401 ? 3.533 -9.835 -5.919 1.00 93.25 401 LEU A CA 1
ATOM 3135 C C . LEU A 1 401 ? 3.560 -11.287 -6.428 1.00 93.25 401 LEU A C 1
ATOM 3137 O O . LEU A 1 401 ? 2.801 -12.124 -5.928 1.00 93.25 401 LEU A O 1
ATOM 3141 N N . THR A 1 402 ? 4.379 -11.585 -7.439 1.00 92.31 402 THR A N 1
ATOM 3142 C CA . THR A 1 402 ? 4.583 -12.950 -7.938 1.00 92.31 402 THR A CA 1
ATOM 3143 C C . THR A 1 402 ? 5.579 -13.696 -7.064 1.00 92.31 402 THR A C 1
ATOM 3145 O O . THR A 1 402 ? 5.271 -14.809 -6.655 1.00 92.31 402 THR A O 1
ATOM 3148 N N . VAL A 1 403 ? 6.680 -13.054 -6.657 1.00 93.56 403 VAL A N 1
ATOM 3149 C CA . VAL A 1 403 ? 7.612 -13.607 -5.656 1.00 93.56 403 VAL A CA 1
ATOM 3150 C C . VAL A 1 403 ? 6.875 -13.999 -4.371 1.00 93.56 403 VAL A C 1
ATOM 3152 O O . VAL A 1 403 ? 6.973 -15.139 -3.923 1.00 93.56 403 VAL A O 1
ATOM 3155 N N . MET A 1 404 ? 6.041 -13.099 -3.838 1.00 90.94 404 MET A N 1
ATOM 3156 C CA . MET A 1 404 ? 5.175 -13.367 -2.681 1.00 90.94 404 MET A CA 1
ATOM 3157 C C . MET A 1 404 ? 4.303 -14.606 -2.884 1.00 90.94 404 MET A C 1
ATOM 3159 O O . MET A 1 404 ? 4.173 -15.443 -1.993 1.00 90.94 404 MET A O 1
ATOM 3163 N N . ASN A 1 405 ? 3.697 -14.740 -4.064 1.00 89.44 405 ASN A N 1
ATOM 3164 C CA . ASN A 1 405 ? 2.844 -15.879 -4.372 1.00 89.44 405 ASN A CA 1
ATOM 3165 C C . ASN A 1 405 ? 3.637 -17.192 -4.455 1.00 89.44 405 ASN A C 1
ATOM 3167 O O . ASN A 1 405 ? 3.193 -18.197 -3.897 1.00 89.44 405 ASN A O 1
ATOM 3171 N N . ASP A 1 406 ? 4.802 -17.179 -5.102 1.00 91.06 406 ASP A N 1
ATOM 3172 C CA . ASP A 1 406 ? 5.674 -18.348 -5.251 1.00 91.06 406 ASP A CA 1
ATOM 3173 C C . ASP A 1 406 ? 6.151 -18.859 -3.888 1.00 91.06 406 ASP A C 1
ATOM 3175 O O . ASP A 1 406 ? 6.160 -20.063 -3.627 1.00 91.06 406 ASP A O 1
ATOM 3179 N N . TRP A 1 407 ? 6.467 -17.937 -2.978 1.00 90.06 407 TRP A N 1
ATOM 3180 C CA . TRP A 1 407 ? 6.877 -18.247 -1.608 1.00 90.06 407 TRP A CA 1
ATOM 3181 C C . TRP A 1 407 ? 5.701 -18.581 -0.683 1.00 90.06 407 TRP A C 1
ATOM 3183 O O . TRP A 1 407 ? 5.899 -18.839 0.504 1.00 90.06 407 TRP A O 1
ATOM 3193 N N . LYS A 1 408 ? 4.464 -18.589 -1.207 1.00 86.25 408 LYS A N 1
ATOM 3194 C CA . LYS A 1 408 ? 3.215 -18.731 -0.434 1.00 86.25 408 LYS A CA 1
ATOM 3195 C C . LYS A 1 408 ? 3.126 -17.718 0.711 1.00 86.25 408 LYS A C 1
ATOM 3197 O O . LYS A 1 408 ? 2.485 -17.970 1.731 1.00 86.25 408 LYS A O 1
ATOM 3202 N N . TRP A 1 409 ? 3.751 -16.563 0.525 1.00 81.44 409 TRP A N 1
ATOM 3203 C CA . TRP A 1 409 ? 3.852 -15.517 1.518 1.00 81.44 409 TRP A CA 1
ATOM 3204 C C . TRP A 1 409 ? 2.748 -14.488 1.288 1.00 81.44 409 TRP A C 1
ATOM 3206 O O . TRP A 1 409 ? 2.889 -13.525 0.538 1.00 81.44 409 TRP A O 1
ATOM 3216 N N . LYS A 1 410 ? 1.591 -14.758 1.895 1.00 77.69 410 LYS A N 1
ATOM 3217 C CA . LYS A 1 410 ? 0.403 -13.909 1.811 1.00 77.69 410 LYS A CA 1
ATOM 3218 C C . LYS A 1 410 ? 0.286 -13.092 3.097 1.00 77.69 410 LYS A C 1
ATOM 3220 O O . LYS A 1 410 ? -0.250 -13.601 4.076 1.00 77.69 410 LYS A O 1
ATOM 3225 N N . LEU A 1 411 ? 0.808 -11.870 3.092 1.00 80.62 411 LEU A N 1
ATOM 3226 C CA . LEU A 1 411 ? 0.772 -10.944 4.228 1.00 80.62 411 LEU A CA 1
ATOM 3227 C C . LEU A 1 411 ? 0.251 -9.576 3.817 1.00 80.62 411 LEU A C 1
ATOM 3229 O O . LEU A 1 411 ? 0.304 -9.220 2.645 1.00 80.62 411 LEU A O 1
ATOM 3233 N N . MET A 1 412 ? -0.184 -8.791 4.797 1.00 82.19 412 MET A N 1
ATOM 3234 C CA . MET A 1 412 ? -0.480 -7.373 4.614 1.00 82.19 412 MET A CA 1
ATOM 3235 C C . MET A 1 412 ? 0.755 -6.564 4.171 1.00 82.19 412 MET A C 1
ATOM 3237 O O . MET A 1 412 ? 1.864 -6.829 4.625 1.00 82.19 412 MET A O 1
ATOM 3241 N N . LEU A 1 413 ? 0.562 -5.562 3.304 1.00 79.75 413 LEU A N 1
ATOM 3242 C CA . LEU A 1 413 ? 1.611 -4.636 2.853 1.00 79.75 413 LEU A CA 1
ATOM 3243 C C . LEU A 1 413 ? 1.467 -3.258 3.514 1.00 79.75 413 LEU A C 1
ATOM 3245 O O . LEU A 1 413 ? 1.194 -2.293 2.809 1.00 79.75 413 LEU A O 1
ATOM 3249 N N . GLY A 1 414 ? 1.561 -3.152 4.842 1.00 59.53 414 GLY A N 1
ATOM 3250 C CA . GLY A 1 414 ? 1.266 -1.894 5.542 1.00 59.53 414 GLY A CA 1
ATOM 3251 C C . GLY A 1 414 ? 2.127 -1.644 6.749 1.00 59.53 414 GLY A C 1
ATOM 3252 O O . GLY A 1 414 ? 2.051 -2.466 7.663 1.00 59.53 414 GLY A O 1
#

Secondary structure (DSSP, 8-state):
-GGGS-TT-HHHHHHHHHHHHHHHHHHHHHTTTT-HHHHHHHHHHHHHHHHHHHHT-TTTHHHHHHHHHHHHHHHHHHHHT-S-HHHHHHHHGGGHHHHHHHHHHHHHHHHHTTTS--S-STTHHHHHHHHHHT---GGGGGG-HHHH-HHHHHHHHHHHHHHHHHHH---SS--HHHHHHHHHHHHHHHH------GGG-SS-HHHHHHHHHHHHHHHHHHHHHHHHH-TTS--SS-HHHHHHHHHHHHHTS-TTSGGGGG-HHHHHHHHTT--SHHHHHHHHHHHHHHHHTS--TTHHHHHHHHHHHHHHHHHHHHHHT-------------------------------------------------S---TT--S---HHHHTT-GGGSTTSTTSHHHHHHHTT------

InterPro domains:
  IPR021858 Fungal transcription factor [PF11951] (59-318)

Sequence (414 aa):
MTCFHEPSNSELSSLGIRHLECASDTLHASLIDGEKSEVLKAHTAKTITLAYLKLWDPQSSGTGLSYLAEARTLIKQAAAHHSDTQVLAEELKPLGMLMHAVLYLDVMSRFGFSNVLHPGHEGFTELLNLASLTQPEPEQHIESLVGFAPTLFSLLSRLADLVAQVRRGSGKRSSLDQISKATDLRAAFERWTPDVDVDRWSDGRALLTNTIQTTEAYRWAALLLVRQAVPEIPWAQSQADLAHMSLSYLATIHSESSTTVAHTFPLLVAGVEAVDQDNKDWIRAKWRYMSEIANMAHSARFLEITEEVWQRREDFEQRKGYDSRGQGGSASAQDDTVNPRLASLNTTDSNGRSHHHLNPSQHLHSTSTNFPDSLAFKKGIDPLTRAGLTEYTVRGSLHFLTVMNDWKWKLMLG

Organism: Bionectria ochroleuca (NCBI:txid29856)

Radius of gyration: 26.69 Å; chains: 1; bounding box: 74×47×92 Å